Protein AF-0000000071764198 (afdb_homodimer)

Radius of gyration: 27.62 Å; Cα contacts (8 Å, |Δi|>4): 694; chains: 2; bounding box: 71×91×59 Å

Structure (mmCIF, N/CA/C/O backbone):
data_AF-0000000071764198-model_v1
#
loop_
_entity.id
_entity.type
_entity.pdbx_description
1 polymer 'Transmembrane protein 236'
#
loop_
_atom_site.group_PDB
_atom_site.id
_atom_site.type_symbol
_atom_site.label_atom_id
_atom_site.label_alt_id
_atom_site.label_comp_id
_atom_site.label_asym_id
_atom_site.label_entity_id
_atom_site.label_seq_id
_atom_site.pdbx_PDB_ins_code
_atom_site.Cartn_x
_atom_site.Cartn_y
_atom_site.Cartn_z
_atom_site.occupancy
_atom_site.B_iso_or_equiv
_atom_site.auth_seq_id
_atom_site.auth_comp_id
_atom_site.auth_asym_id
_atom_site.auth_atom_id
_atom_site.pdbx_PDB_model_num
ATOM 1 N N . MET A 1 1 ? 24.969 12.508 29.844 1 41.78 1 MET A N 1
ATOM 2 C CA . MET A 1 1 ? 24.031 13.141 28.922 1 41.78 1 MET A CA 1
ATOM 3 C C . MET A 1 1 ? 24.359 12.797 27.484 1 41.78 1 MET A C 1
ATOM 5 O O . MET A 1 1 ? 23.469 12.789 26.625 1 41.78 1 MET A O 1
ATOM 9 N N . GLY A 1 2 ? 25.812 12.648 27.172 1 55.38 2 GLY A N 1
ATOM 10 C CA . GLY A 1 2 ? 26.578 12.508 25.953 1 55.38 2 GLY A CA 1
ATOM 11 C C . GLY A 1 2 ? 26.453 11.133 25.328 1 55.38 2 GLY A C 1
ATOM 12 O O . GLY A 1 2 ? 26.5 11 24.094 1 55.38 2 GLY A O 1
ATOM 13 N N . SER A 1 3 ? 26 10.195 26.219 1 66.19 3 SER A N 1
ATOM 14 C CA . SER A 1 3 ? 26.094 8.805 25.797 1 66.19 3 SER A CA 1
ATOM 15 C C . SER A 1 3 ? 24.891 8.406 24.938 1 66.19 3 SER A C 1
ATOM 17 O O . SER A 1 3 ? 25.047 7.75 23.906 1 66.19 3 SER A O 1
ATOM 19 N N . GLY A 1 4 ? 23.781 8.898 25.25 1 73.25 4 GLY A N 1
ATOM 20 C CA . GLY A 1 4 ? 22.609 8.539 24.469 1 73.25 4 GLY A CA 1
ATOM 21 C C . GLY A 1 4 ? 22.625 9.102 23.062 1 73.25 4 GLY A C 1
ATOM 22 O O . GLY A 1 4 ? 22.25 8.414 22.109 1 73.25 4 GLY A O 1
ATOM 23 N N . ARG A 1 5 ? 23.172 10.258 23.031 1 76.38 5 ARG A N 1
ATOM 24 C CA . ARG A 1 5 ? 23.234 10.883 21.719 1 76.38 5 ARG A CA 1
ATOM 25 C C . ARG A 1 5 ? 24.266 10.18 20.828 1 76.38 5 ARG A C 1
ATOM 27 O O . ARG A 1 5 ? 24.047 10 19.641 1 76.38 5 ARG A O 1
ATOM 34 N N . THR A 1 6 ? 25.312 9.812 21.469 1 81.06 6 THR A N 1
ATOM 35 C CA . THR A 1 6 ? 26.344 9.109 20.719 1 81.06 6 THR A CA 1
ATOM 36 C C . THR A 1 6 ? 25.859 7.727 20.297 1 81.06 6 THR A C 1
ATOM 38 O O . THR A 1 6 ? 26.172 7.262 19.203 1 81.06 6 THR A O 1
ATOM 41 N N . LEU A 1 7 ? 25.172 7.117 21.156 1 80.75 7 LEU A N 1
ATOM 42 C CA . LEU A 1 7 ? 24.641 5.805 20.828 1 80.75 7 LEU A CA 1
ATOM 43 C C . LEU A 1 7 ? 23.609 5.906 19.688 1 80.75 7 LEU A C 1
ATOM 45 O O . LEU A 1 7 ? 23.594 5.062 18.797 1 80.75 7 LEU A O 1
ATOM 49 N N . LYS A 1 8 ? 22.766 6.895 19.844 1 82.69 8 LYS A N 1
ATOM 50 C CA . LYS A 1 8 ? 21.797 7.102 18.781 1 82.69 8 LYS A CA 1
ATOM 51 C C . LYS A 1 8 ? 22.5 7.371 17.453 1 82.69 8 LYS A C 1
ATOM 53 O O . LYS A 1 8 ? 22.094 6.832 16.422 1 82.69 8 LYS A O 1
ATOM 58 N N . PHE A 1 9 ? 23.516 8.141 17.547 1 84.38 9 PHE A N 1
ATOM 59 C CA . PHE A 1 9 ? 24.266 8.453 16.344 1 84.38 9 PHE A CA 1
ATOM 60 C C . PHE A 1 9 ? 24.938 7.203 15.781 1 84.38 9 PHE A C 1
ATOM 62 O O . PHE A 1 9 ? 24.891 6.949 14.578 1 84.38 9 PHE A O 1
ATOM 69 N N . ALA A 1 10 ? 25.5 6.438 16.594 1 87.12 10 ALA A N 1
ATOM 70 C CA . ALA A 1 10 ? 26.172 5.211 16.156 1 87.12 10 ALA A CA 1
ATOM 71 C C . ALA A 1 10 ? 25.172 4.211 15.594 1 87.12 10 ALA A C 1
ATOM 73 O O . ALA A 1 10 ? 25.453 3.555 14.586 1 87.12 10 ALA A O 1
ATOM 74 N N . LEU A 1 11 ? 24.062 4.121 16.172 1 86.38 11 LEU A N 1
ATOM 75 C CA . LEU A 1 11 ? 23.047 3.184 15.695 1 86.38 11 LEU A CA 1
ATOM 76 C C . LEU A 1 11 ? 22.5 3.604 14.336 1 86.38 11 LEU A C 1
ATOM 78 O O . LEU A 1 11 ? 22.297 2.762 13.453 1 86.38 11 LEU A O 1
ATOM 82 N N . CYS A 1 12 ? 22.297 4.801 14.188 1 87.69 12 CYS A N 1
ATOM 83 C CA . CYS A 1 12 ? 21.797 5.297 12.906 1 87.69 12 CYS A CA 1
ATOM 84 C C . CYS A 1 12 ? 22.812 5.082 11.797 1 87.69 12 CYS A C 1
ATOM 86 O O . CYS A 1 12 ? 22.453 4.691 10.688 1 87.69 12 CYS A O 1
ATOM 88 N N . GLU A 1 13 ? 24.109 5.254 12.141 1 89.62 13 GLU A N 1
ATOM 89 C CA . GLU A 1 13 ? 25.156 5.086 11.133 1 89.62 13 GLU A CA 1
ATOM 90 C C . GLU A 1 13 ? 25.344 3.613 10.781 1 89.62 13 GLU A C 1
ATOM 92 O O . GLU A 1 13 ? 25.547 3.271 9.609 1 89.62 13 GLU A O 1
ATOM 97 N N . VAL A 1 14 ? 25.25 2.799 11.711 1 90.5 14 VAL A N 1
ATOM 98 C CA . VAL A 1 14 ? 25.391 1.369 11.461 1 90.5 14 VAL A CA 1
ATOM 99 C C . VAL A 1 14 ? 24.203 0.857 10.648 1 90.5 14 VAL A C 1
ATOM 101 O O . VAL A 1 14 ? 24.375 0.043 9.742 1 90.5 14 VAL A O 1
ATOM 104 N N . LEU A 1 15 ? 23.062 1.315 10.984 1 90.69 15 LEU A N 1
ATOM 105 C CA . LEU A 1 15 ? 21.875 0.885 10.258 1 90.69 15 LEU A CA 1
ATOM 106 C C . LEU A 1 15 ? 21.922 1.362 8.812 1 90.69 15 LEU A C 1
ATOM 108 O O . LEU A 1 15 ? 21.547 0.623 7.898 1 90.69 15 LEU A O 1
ATOM 112 N N . GLN A 1 16 ? 22.375 2.502 8.625 1 91.69 16 GLN A N 1
ATOM 113 C CA . GLN A 1 16 ? 22.469 3.023 7.266 1 91.69 16 GLN A CA 1
ATOM 114 C C . GLN A 1 16 ? 23.516 2.277 6.461 1 91.69 16 GLN A C 1
ATOM 116 O O . GLN A 1 16 ? 23.312 1.974 5.285 1 91.69 16 GLN A O 1
ATOM 121 N N . PHE A 1 17 ? 24.578 1.991 7.09 1 92.44 17 PHE A N 1
ATOM 122 C CA . PHE A 1 17 ? 25.625 1.258 6.395 1 92.44 17 PHE A CA 1
ATOM 123 C C . PHE A 1 17 ? 25.203 -0.177 6.117 1 92.44 17 PHE A C 1
ATOM 125 O O . PHE A 1 17 ? 25.5 -0.726 5.055 1 92.44 17 PHE A O 1
ATOM 132 N N . ALA A 1 18 ? 24.562 -0.749 7.051 1 93 18 ALA A N 1
ATOM 133 C CA . ALA A 1 18 ? 24.031 -2.088 6.84 1 93 18 ALA A CA 1
ATOM 134 C C . ALA A 1 18 ? 23 -2.094 5.711 1 93 18 ALA A C 1
ATOM 136 O O . ALA A 1 18 ? 22.953 -3.033 4.914 1 93 18 ALA A O 1
ATOM 137 N N . GLY A 1 19 ? 22.203 -1.102 5.668 1 92.31 19 GLY A N 1
ATOM 138 C CA . GLY A 1 19 ? 21.219 -0.994 4.598 1 92.31 19 GLY A CA 1
ATOM 139 C C . GLY A 1 19 ? 21.859 -0.833 3.227 1 92.31 19 GLY A C 1
ATOM 140 O O . GLY A 1 19 ? 21.281 -1.247 2.219 1 92.31 19 GLY A O 1
ATOM 141 N N . LEU A 1 20 ? 23 -0.307 3.197 1 92.06 20 LEU A N 1
ATOM 142 C CA . LEU A 1 20 ? 23.703 -0.105 1.94 1 92.06 20 LEU A CA 1
ATOM 143 C C . LEU A 1 20 ? 24.359 -1.399 1.474 1 92.06 20 LEU A C 1
ATOM 145 O O . LEU A 1 20 ? 24.344 -1.718 0.283 1 92.06 20 LEU A O 1
ATOM 149 N N . CYS A 1 21 ? 24.797 -2.256 2.363 1 93.25 21 CYS A N 1
ATOM 150 C CA . CYS A 1 21 ? 25.656 -3.373 1.995 1 93.25 21 CYS A CA 1
ATOM 151 C C . CYS A 1 21 ? 24.859 -4.676 1.941 1 93.25 21 CYS A C 1
ATOM 153 O O . CYS A 1 21 ? 25.062 -5.484 1.031 1 93.25 21 CYS A O 1
ATOM 155 N N . VAL A 1 22 ? 23.984 -4.852 2.807 1 93.25 22 VAL A N 1
ATOM 156 C CA . VAL A 1 22 ? 23.359 -6.156 3.008 1 93.25 22 VAL A CA 1
ATOM 157 C C . VAL A 1 22 ? 22.547 -6.531 1.774 1 93.25 22 VAL A C 1
ATOM 159 O O . VAL A 1 22 ? 22.703 -7.625 1.228 1 93.25 22 VAL A O 1
ATOM 162 N N . PRO A 1 23 ? 21.688 -5.688 1.27 1 93.88 23 PRO A N 1
ATOM 163 C CA . PRO A 1 23 ? 20.922 -6.09 0.089 1 93.88 23 PRO A CA 1
ATOM 164 C C . PRO A 1 23 ? 21.797 -6.363 -1.125 1 93.88 23 PRO A C 1
ATOM 166 O O . PRO A 1 23 ? 21.516 -7.266 -1.916 1 93.88 23 PRO A O 1
ATOM 169 N N . LEU A 1 24 ? 22.859 -5.668 -1.248 1 94.81 24 LEU A N 1
ATOM 170 C CA . LEU A 1 24 ? 23.766 -5.863 -2.373 1 94.81 24 LEU A CA 1
ATOM 171 C C . LEU A 1 24 ? 24.453 -7.223 -2.287 1 94.81 24 LEU A C 1
ATOM 173 O O . LEU A 1 24 ? 24.547 -7.934 -3.291 1 94.81 24 LEU A O 1
ATOM 177 N N . PHE A 1 25 ? 24.859 -7.562 -1.139 1 95.06 25 PHE A N 1
ATOM 178 C CA . PHE A 1 25 ? 25.531 -8.844 -0.954 1 95.06 25 PHE A CA 1
ATOM 179 C C . PHE A 1 25 ? 24.578 -10 -1.229 1 95.06 25 PHE A C 1
ATOM 181 O O . PHE A 1 25 ? 24.953 -10.984 -1.873 1 95.06 25 PHE A O 1
ATOM 188 N N . ILE A 1 26 ? 23.391 -9.828 -0.803 1 93.38 26 ILE A N 1
ATOM 189 C CA . ILE A 1 26 ? 22.438 -10.914 -0.954 1 93.38 26 ILE A CA 1
ATOM 190 C C . ILE A 1 26 ? 22.047 -11.047 -2.422 1 93.38 26 ILE A C 1
ATOM 192 O O . ILE A 1 26 ? 22 -12.156 -2.961 1 93.38 26 ILE A O 1
ATOM 196 N N . VAL A 1 27 ? 21.781 -9.969 -3.092 1 93.12 27 VAL A N 1
ATOM 197 C CA . VAL A 1 27 ? 21.359 -10.008 -4.488 1 93.12 27 VAL A CA 1
ATOM 198 C C . VAL A 1 27 ? 22.516 -10.523 -5.355 1 93.12 27 VAL A C 1
ATOM 200 O O . VAL A 1 27 ? 22.297 -11.352 -6.246 1 93.12 27 VAL A O 1
ATOM 203 N N . MET A 1 28 ? 23.703 -10.117 -5.098 1 93.81 28 MET A N 1
ATOM 204 C CA . MET A 1 28 ? 24.859 -10.547 -5.895 1 93.81 28 MET A CA 1
ATOM 205 C C . MET A 1 28 ? 25.188 -12.016 -5.629 1 93.81 28 MET A C 1
ATOM 207 O O . MET A 1 28 ? 25.609 -12.734 -6.531 1 93.81 28 MET A O 1
ATOM 211 N N . GLN A 1 29 ? 25 -12.391 -4.387 1 92.88 29 GLN A N 1
ATOM 212 C CA . GLN A 1 29 ? 25.234 -13.797 -4.074 1 92.88 29 GLN A CA 1
ATOM 213 C C . GLN A 1 29 ? 24.234 -14.688 -4.809 1 92.88 29 GLN A C 1
ATOM 215 O O . GLN A 1 29 ? 24.609 -15.742 -5.328 1 92.88 29 GLN A O 1
ATOM 220 N N . ARG A 1 30 ? 23.031 -14.32 -4.855 1 92.06 30 ARG A N 1
ATOM 221 C CA . ARG A 1 30 ? 22.031 -15.109 -5.555 1 92.06 30 ARG A CA 1
ATOM 222 C C . ARG A 1 30 ? 22.281 -15.109 -7.062 1 92.06 30 ARG A C 1
ATOM 224 O O . ARG A 1 30 ? 22.062 -16.125 -7.734 1 92.06 30 ARG A O 1
ATOM 231 N N . PHE A 1 31 ? 22.656 -14.031 -7.547 1 92.69 31 PHE A N 1
ATOM 232 C CA . PHE A 1 31 ? 23.031 -13.953 -8.953 1 92.69 31 PHE A CA 1
ATOM 233 C C . PHE A 1 31 ? 24.203 -14.883 -9.258 1 92.69 31 PHE A C 1
ATOM 235 O O . PHE A 1 31 ? 24.219 -15.555 -10.289 1 92.69 31 PHE A O 1
ATOM 242 N N . ALA A 1 32 ? 25.125 -14.891 -8.344 1 94.19 32 ALA A N 1
ATOM 243 C CA . ALA A 1 32 ? 26.281 -15.758 -8.516 1 94.19 32 ALA A CA 1
ATOM 244 C C . ALA A 1 32 ? 25.875 -17.219 -8.555 1 94.19 32 ALA A C 1
ATOM 246 O O . ALA A 1 32 ? 26.422 -18.016 -9.328 1 94.19 32 ALA A O 1
ATOM 247 N N . VAL A 1 33 ? 24.953 -17.578 -7.746 1 91.94 33 VAL A N 1
ATOM 248 C CA . VAL A 1 33 ? 24.469 -18.969 -7.715 1 91.94 33 VAL A CA 1
ATOM 249 C C . VAL A 1 33 ? 23.812 -19.312 -9.047 1 91.94 33 VAL A C 1
ATOM 251 O O . VAL A 1 33 ? 24.016 -20.406 -9.578 1 91.94 33 VAL A O 1
ATOM 254 N N . ILE A 1 34 ? 23.078 -18.422 -9.625 1 91.19 34 ILE A N 1
ATOM 255 C CA . ILE A 1 34 ? 22.391 -18.656 -10.898 1 91.19 34 ILE A CA 1
ATOM 256 C C . ILE A 1 34 ? 23.422 -18.812 -12.016 1 91.19 34 ILE A C 1
ATOM 258 O O . ILE A 1 34 ? 23.328 -19.703 -12.844 1 91.19 34 ILE A O 1
ATOM 262 N N . VAL A 1 35 ? 24.422 -17.938 -12.016 1 91.38 35 VAL A N 1
ATOM 263 C CA . VAL A 1 35 ? 25.453 -18 -13.047 1 91.38 35 VAL A CA 1
ATOM 264 C C . VAL A 1 35 ? 26.25 -19.297 -12.922 1 91.38 35 VAL A C 1
ATOM 266 O O . VAL A 1 35 ? 26.609 -19.906 -13.922 1 91.38 35 VAL A O 1
ATOM 269 N N . ALA A 1 36 ? 26.484 -19.656 -11.727 1 92.56 36 ALA A N 1
ATOM 270 C CA . ALA A 1 36 ? 27.203 -20.906 -11.508 1 92.56 36 ALA A CA 1
ATOM 271 C C . ALA A 1 36 ? 26.406 -22.094 -12.047 1 92.56 36 ALA A C 1
ATOM 273 O O . ALA A 1 36 ? 26.969 -23.016 -12.656 1 92.56 36 ALA A O 1
ATOM 274 N N . LYS A 1 37 ? 25.156 -22.109 -11.812 1 91.12 37 LYS A N 1
ATOM 275 C CA . LYS A 1 37 ? 24.297 -23.188 -12.289 1 91.12 37 LYS A CA 1
ATOM 276 C C . LYS A 1 37 ? 24.234 -23.203 -13.82 1 91.12 37 LYS A C 1
ATOM 278 O O . LYS A 1 37 ? 24.219 -24.281 -14.43 1 91.12 37 LYS A O 1
ATOM 283 N N . VAL A 1 38 ? 24.156 -22.062 -14.406 1 90.12 38 VAL A N 1
ATOM 284 C CA . VAL A 1 38 ? 24.109 -21.953 -15.859 1 90.12 38 VAL A CA 1
ATOM 285 C C . VAL A 1 38 ? 25.406 -22.484 -16.469 1 90.12 38 VAL A C 1
ATOM 287 O O . VAL A 1 38 ? 25.391 -23.203 -17.469 1 90.12 38 VAL A O 1
ATOM 290 N N . LYS A 1 39 ? 26.453 -22.172 -15.875 1 90.38 39 LYS A N 1
ATOM 291 C CA . LYS A 1 39 ? 27.75 -22.594 -16.391 1 90.38 39 LYS A CA 1
ATOM 292 C C . LYS A 1 39 ? 27.938 -24.109 -16.203 1 90.38 39 LYS A C 1
ATOM 294 O O . LYS A 1 39 ? 28.531 -24.766 -17.062 1 90.38 39 LYS A O 1
ATOM 299 N N . THR A 1 40 ? 27.422 -24.578 -15.109 1 89.38 40 THR A N 1
ATOM 300 C CA . THR A 1 40 ? 27.547 -26.016 -14.859 1 89.38 40 THR A CA 1
ATOM 301 C C . THR A 1 40 ? 26.641 -26.812 -15.797 1 89.38 40 THR A C 1
ATOM 303 O O . THR A 1 40 ? 26.969 -27.938 -16.172 1 89.38 40 THR A O 1
ATOM 306 N N . SER A 1 41 ? 25.547 -26.234 -16.156 1 84.62 41 SER A N 1
ATOM 307 C CA . SER A 1 41 ? 24.609 -26.922 -17.016 1 84.62 41 SER A CA 1
ATOM 308 C C . SER A 1 41 ? 24.938 -26.688 -18.484 1 84.62 41 SER A C 1
ATOM 310 O O . SER A 1 41 ? 24.344 -27.328 -19.375 1 84.62 41 SER A O 1
ATOM 312 N N . ALA A 1 42 ? 25.859 -25.812 -18.75 1 81.06 42 ALA A N 1
ATOM 313 C CA . ALA A 1 42 ? 26.234 -25.531 -20.125 1 81.06 42 ALA A CA 1
ATOM 314 C C . ALA A 1 42 ? 27 -26.688 -20.734 1 81.06 42 ALA A C 1
ATOM 316 O O . ALA A 1 42 ? 27.562 -27.516 -20.016 1 81.06 42 ALA A O 1
ATOM 317 N N . GLN A 1 43 ? 26.672 -27.016 -22.031 1 74.94 43 GLN A N 1
ATOM 318 C CA . GLN A 1 43 ? 27.391 -28.031 -22.781 1 74.94 43 GLN A CA 1
ATOM 319 C C . GLN A 1 43 ? 28.562 -27.406 -23.547 1 74.94 43 GLN A C 1
ATOM 321 O O . GLN A 1 43 ? 28.375 -26.734 -24.562 1 74.94 43 GLN A O 1
ATOM 326 N N . PRO A 1 44 ? 29.844 -27.828 -23 1 77.69 44 PRO A N 1
ATOM 327 C CA . PRO A 1 44 ? 30.625 -28.516 -21.969 1 77.69 44 PRO A CA 1
ATOM 328 C C . PRO A 1 44 ? 30.516 -27.844 -20.594 1 77.69 44 PRO A C 1
ATOM 330 O O . PRO A 1 44 ? 30.297 -26.625 -20.516 1 77.69 44 PRO A O 1
ATOM 333 N N . PRO A 1 45 ? 30.5 -28.641 -19.562 1 78.69 45 PRO A N 1
ATOM 334 C CA . PRO A 1 45 ? 30.328 -28.078 -18.219 1 78.69 45 PRO A CA 1
ATOM 335 C C . PRO A 1 45 ? 31.453 -27.109 -17.844 1 78.69 45 PRO A C 1
ATOM 337 O O . PRO A 1 45 ? 32.625 -27.391 -18.078 1 78.69 45 PRO A O 1
ATOM 340 N N . GLY A 1 46 ? 31.172 -25.797 -17.812 1 78.38 46 GLY A N 1
ATOM 341 C CA . GLY A 1 46 ? 32.125 -24.797 -17.375 1 78.38 46 GLY A CA 1
ATOM 342 C C . GLY A 1 46 ? 32.375 -24.812 -15.875 1 78.38 46 GLY A C 1
ATOM 343 O O . GLY A 1 46 ? 31.734 -25.578 -15.148 1 78.38 46 GLY A O 1
ATOM 344 N N . ASP A 1 47 ? 33.406 -24.125 -15.5 1 88 47 ASP A N 1
ATOM 345 C CA . ASP A 1 47 ? 33.75 -24.016 -14.086 1 88 47 ASP A CA 1
ATOM 346 C C . ASP A 1 47 ? 32.781 -23.094 -13.344 1 88 47 ASP A C 1
ATOM 348 O O . ASP A 1 47 ? 33 -21.875 -13.289 1 88 47 ASP A O 1
ATOM 352 N N . GLY A 1 48 ? 31.734 -23.641 -12.852 1 89.06 48 GLY A N 1
ATOM 353 C CA . GLY A 1 48 ? 30.719 -22.906 -12.117 1 89.06 48 GLY A CA 1
ATOM 354 C C . GLY A 1 48 ? 31.234 -22.312 -10.812 1 89.06 48 GLY A C 1
ATOM 355 O O . GLY A 1 48 ? 30.859 -21.203 -10.438 1 89.06 48 GLY A O 1
ATOM 356 N N . SER A 1 49 ? 32.188 -22.938 -10.234 1 91.19 49 SER A N 1
ATOM 357 C CA . SER A 1 49 ? 32.719 -22.5 -8.953 1 91.19 49 SER A CA 1
ATOM 358 C C . SER A 1 49 ? 33.594 -21.234 -9.102 1 91.19 49 SER A C 1
ATOM 360 O O . SER A 1 49 ? 33.5 -20.328 -8.281 1 91.19 49 SER A O 1
ATOM 362 N N . THR A 1 50 ? 34.344 -21.188 -10.141 1 91.38 50 THR A N 1
ATOM 363 C CA . THR A 1 50 ? 35.156 -20.016 -10.383 1 91.38 50 THR A CA 1
ATOM 364 C C . THR A 1 50 ? 34.281 -18.797 -10.703 1 91.38 50 THR A C 1
ATOM 366 O O . THR A 1 50 ? 34.594 -17.688 -10.25 1 91.38 50 THR A O 1
ATOM 369 N N . ALA A 1 51 ? 33.312 -19.062 -11.438 1 91.62 51 ALA A N 1
ATOM 370 C CA . ALA A 1 51 ? 32.406 -17.969 -11.773 1 91.62 51 ALA A CA 1
ATOM 371 C C . ALA A 1 51 ? 31.703 -17.453 -10.531 1 91.62 51 ALA A C 1
ATOM 373 O O . ALA A 1 51 ? 31.547 -16.234 -10.359 1 91.62 51 ALA A O 1
ATOM 374 N N . TYR A 1 52 ? 31.297 -18.344 -9.672 1 93.56 52 TYR A N 1
ATOM 375 C CA . TYR A 1 52 ? 30.656 -17.969 -8.422 1 93.56 52 TYR A CA 1
ATOM 376 C C . TYR A 1 52 ? 31.562 -17.078 -7.578 1 93.56 52 TYR A C 1
ATOM 378 O O . TYR A 1 52 ? 31.172 -15.992 -7.16 1 93.56 52 TYR A O 1
ATOM 386 N N . TRP A 1 53 ? 32.781 -17.469 -7.34 1 94.38 53 TRP A N 1
ATOM 387 C CA . TRP A 1 53 ? 33.688 -16.75 -6.457 1 94.38 53 TRP A CA 1
ATOM 388 C C . TRP A 1 53 ? 34.188 -15.461 -7.105 1 94.38 53 TRP A C 1
ATOM 390 O O . TRP A 1 53 ? 34.469 -14.484 -6.414 1 94.38 53 TRP A O 1
ATOM 400 N N . LEU A 1 54 ? 34.188 -15.398 -8.391 1 93.06 54 LEU A N 1
ATOM 401 C CA . LEU A 1 54 ? 34.562 -14.172 -9.078 1 93.06 54 LEU A CA 1
ATOM 402 C C . LEU A 1 54 ? 33.5 -13.102 -8.883 1 93.06 54 LEU A C 1
ATOM 404 O O . LEU A 1 54 ? 33.812 -11.93 -8.648 1 93.06 54 LEU A O 1
ATOM 408 N N . ILE A 1 55 ? 32.281 -13.516 -8.93 1 94.25 55 ILE A N 1
ATOM 409 C CA . ILE A 1 55 ? 31.172 -12.578 -8.75 1 94.25 55 ILE A CA 1
ATOM 410 C C . ILE A 1 55 ? 31.125 -12.102 -7.301 1 94.25 55 ILE A C 1
ATOM 412 O O . ILE A 1 55 ? 30.953 -10.906 -7.039 1 94.25 55 ILE A O 1
ATOM 416 N N . VAL A 1 56 ? 31.328 -13.039 -6.395 1 94.31 56 VAL A N 1
ATOM 417 C CA . VAL A 1 56 ? 31.312 -12.695 -4.977 1 94.31 56 VAL A CA 1
ATOM 418 C C . VAL A 1 56 ? 32.469 -11.758 -4.664 1 94.31 56 VAL A C 1
ATOM 420 O O . VAL A 1 56 ? 32.312 -10.766 -3.949 1 94.31 56 VAL A O 1
ATOM 423 N N . ALA A 1 57 ? 33.562 -12.023 -5.199 1 95.44 57 ALA A N 1
ATOM 424 C CA . ALA A 1 57 ? 34.75 -11.18 -4.988 1 95.44 57 ALA A CA 1
ATOM 425 C C . ALA A 1 57 ? 34.531 -9.789 -5.598 1 95.44 57 ALA A C 1
ATOM 427 O O . ALA A 1 57 ? 34.938 -8.781 -5.008 1 95.44 57 ALA A O 1
ATOM 428 N N . SER A 1 58 ? 33.969 -9.773 -6.684 1 94.12 58 SER A N 1
ATOM 429 C CA . SER A 1 58 ? 33.688 -8.5 -7.324 1 94.12 58 SER A CA 1
ATOM 430 C C . SER A 1 58 ? 32.688 -7.684 -6.508 1 94.12 58 SER A C 1
ATOM 432 O O . SER A 1 58 ? 32.75 -6.453 -6.465 1 94.12 58 SER A O 1
ATOM 434 N N . SER A 1 59 ? 31.734 -8.375 -5.91 1 94 59 SER A N 1
ATOM 435 C CA . SER A 1 59 ? 30.766 -7.688 -5.066 1 94 59 SER A CA 1
ATOM 436 C C . SER A 1 59 ? 31.438 -7.066 -3.846 1 94 59 SER A C 1
ATOM 438 O O . SER A 1 59 ? 31.156 -5.922 -3.484 1 94 59 SER A O 1
ATOM 440 N N . ILE A 1 60 ? 32.312 -7.762 -3.242 1 94.62 60 ILE A N 1
ATOM 441 C CA . ILE A 1 60 ? 33.031 -7.25 -2.084 1 94.62 60 ILE A CA 1
ATOM 442 C C . ILE A 1 60 ? 33.875 -6.062 -2.498 1 94.62 60 ILE A C 1
ATOM 444 O O . ILE A 1 60 ? 33.969 -5.059 -1.786 1 94.62 60 ILE A O 1
ATOM 448 N N . ALA A 1 61 ? 34.5 -6.184 -3.623 1 95.69 61 ALA A N 1
ATOM 449 C CA . ALA A 1 61 ? 35.344 -5.09 -4.133 1 95.69 61 ALA A CA 1
ATOM 450 C C . ALA A 1 61 ? 34.469 -3.857 -4.434 1 95.69 61 ALA A C 1
ATOM 452 O O . ALA A 1 61 ? 34.875 -2.73 -4.145 1 95.69 61 ALA A O 1
ATOM 453 N N . TYR A 1 62 ? 33.375 -4.062 -4.973 1 95.44 62 TYR A N 1
ATOM 454 C CA . TYR A 1 62 ? 32.469 -2.957 -5.297 1 95.44 62 TYR A CA 1
ATOM 455 C C . TYR A 1 62 ? 32 -2.254 -4.031 1 95.44 62 TYR A C 1
ATOM 457 O O . TYR A 1 62 ? 32.062 -1.026 -3.932 1 95.44 62 TYR A O 1
ATOM 465 N N . VAL A 1 63 ? 31.516 -3.004 -3.064 1 94.25 63 VAL A N 1
ATOM 466 C CA . VAL A 1 63 ? 30.984 -2.428 -1.836 1 94.25 63 VAL A CA 1
ATOM 467 C C . VAL A 1 63 ? 32.094 -1.682 -1.091 1 94.25 63 VAL A C 1
ATOM 469 O O . VAL A 1 63 ? 31.859 -0.593 -0.559 1 94.25 63 VAL A O 1
ATOM 472 N N . THR A 1 64 ? 33.25 -2.232 -1.042 1 94.19 64 THR A N 1
ATOM 473 C CA . THR A 1 64 ? 34.375 -1.598 -0.351 1 94.19 64 THR A CA 1
ATOM 474 C C . THR A 1 64 ? 34.781 -0.307 -1.057 1 94.19 64 THR A C 1
ATOM 476 O O . THR A 1 64 ? 35 0.717 -0.408 1 94.19 64 THR A O 1
ATOM 479 N N . SER A 1 65 ? 34.844 -0.356 -2.322 1 94.25 65 SER A N 1
ATOM 480 C CA . SER A 1 65 ? 35.219 0.835 -3.082 1 94.25 65 SER A CA 1
ATOM 481 C C . SER A 1 65 ? 34.125 1.915 -2.967 1 94.25 65 SER A C 1
ATOM 483 O O . SER A 1 65 ? 34.438 3.09 -2.762 1 94.25 65 SER A O 1
ATOM 485 N N . ALA A 1 66 ? 32.875 1.523 -3.072 1 93.62 66 ALA A N 1
ATOM 486 C CA . ALA A 1 66 ? 31.766 2.465 -2.953 1 93.62 66 ALA A CA 1
ATOM 487 C C . ALA A 1 66 ? 31.703 3.062 -1.55 1 93.62 66 ALA A C 1
ATOM 489 O O . ALA A 1 66 ? 31.406 4.246 -1.386 1 93.62 66 ALA A O 1
ATOM 490 N N . ALA A 1 67 ? 31.953 2.27 -0.564 1 92.56 67 ALA A N 1
ATOM 491 C CA . ALA A 1 67 ? 31.938 2.744 0.817 1 92.56 67 ALA A CA 1
ATOM 492 C C . ALA A 1 67 ? 33.062 3.736 1.068 1 92.56 67 ALA A C 1
ATOM 494 O O . ALA A 1 67 ? 32.875 4.797 1.663 1 92.56 67 ALA A O 1
ATOM 495 N N . LEU A 1 68 ? 34.25 3.492 0.536 1 92.12 68 LEU A N 1
ATOM 496 C CA . LEU A 1 68 ? 35.406 4.312 0.829 1 92.12 68 LEU A CA 1
ATOM 497 C C . LEU A 1 68 ? 35.438 5.562 -0.044 1 92.12 68 LEU A C 1
ATOM 499 O O . LEU A 1 68 ? 35.844 6.633 0.406 1 92.12 68 LEU A O 1
ATOM 503 N N . LEU A 1 69 ? 34.969 5.477 -1.232 1 92.62 69 LEU A N 1
ATOM 504 C CA . LEU A 1 69 ? 35.094 6.578 -2.18 1 92.62 69 LEU A CA 1
ATOM 505 C C . LEU A 1 69 ? 33.875 7.484 -2.145 1 92.62 69 LEU A C 1
ATOM 507 O O . LEU A 1 69 ? 33.969 8.672 -2.465 1 92.62 69 LEU A O 1
ATOM 511 N N . ALA A 1 70 ? 32.781 6.965 -1.829 1 90.88 70 ALA A N 1
ATOM 512 C CA . ALA A 1 70 ? 31.547 7.766 -1.942 1 90.88 70 ALA A CA 1
ATOM 513 C C . ALA A 1 70 ? 30.859 7.902 -0.59 1 90.88 70 ALA A C 1
ATOM 515 O O . ALA A 1 70 ? 30.672 9.016 -0.094 1 90.88 70 ALA A O 1
ATOM 516 N N . TRP A 1 71 ? 30.594 6.777 0.106 1 90.56 71 TRP A N 1
ATOM 517 C CA . TRP A 1 71 ? 29.781 6.789 1.313 1 90.56 71 TRP A CA 1
ATOM 518 C C . TRP A 1 71 ? 30.484 7.535 2.441 1 90.56 71 TRP A C 1
ATOM 520 O O . TRP A 1 71 ? 29.906 8.453 3.037 1 90.56 71 TRP A O 1
ATOM 530 N N . VAL A 1 72 ? 31.719 7.289 2.74 1 89 72 VAL A N 1
ATOM 531 C CA . VAL A 1 72 ? 32.438 7.855 3.877 1 89 72 VAL A CA 1
ATOM 532 C C . VAL A 1 72 ? 32.688 9.336 3.631 1 89 72 VAL A C 1
ATOM 534 O O . VAL A 1 72 ? 32.438 10.172 4.496 1 89 72 VAL A O 1
ATOM 537 N N . PRO A 1 73 ? 33.219 9.727 2.506 1 89.06 73 PRO A N 1
ATOM 538 C CA . PRO A 1 73 ? 33.406 11.156 2.277 1 89.06 73 PRO A CA 1
ATOM 539 C C . PRO A 1 73 ? 32.094 11.953 2.326 1 89.06 73 PRO A C 1
ATOM 541 O O . PRO A 1 73 ? 32.094 13.094 2.803 1 89.06 73 PRO A O 1
ATOM 544 N N . LEU A 1 74 ? 31.125 11.398 1.824 1 86.81 74 LEU A N 1
ATOM 545 C CA . LEU A 1 74 ? 29.844 12.094 1.85 1 86.81 74 LEU A CA 1
ATOM 546 C C . LEU A 1 74 ? 29.375 12.297 3.283 1 86.81 74 LEU A C 1
ATOM 548 O O . LEU A 1 74 ? 28.906 13.383 3.637 1 86.81 74 LEU A O 1
ATOM 552 N N . LYS A 1 75 ? 29.453 11.273 4.051 1 84.31 75 LYS A N 1
ATOM 553 C CA . LYS A 1 75 ? 29.031 11.391 5.441 1 84.31 75 LYS A CA 1
ATOM 554 C C . LYS A 1 75 ? 29.891 12.398 6.199 1 84.31 75 LYS A C 1
ATOM 556 O O . LYS A 1 75 ? 29.406 13.125 7.059 1 84.31 75 LYS A O 1
ATOM 561 N N . TYR A 1 76 ? 31.078 12.445 5.824 1 82.75 76 TYR A N 1
ATOM 562 C CA . TYR A 1 76 ? 31.984 13.422 6.43 1 82.75 76 TYR A CA 1
ATOM 563 C C . TYR A 1 76 ? 31.578 14.844 6.047 1 82.75 76 TYR A C 1
ATOM 565 O O . TYR A 1 76 ? 31.578 15.742 6.891 1 82.75 76 TYR A O 1
ATOM 573 N N . MET A 1 77 ? 31.25 14.977 4.871 1 81.31 77 MET A N 1
ATOM 574 C CA . MET A 1 77 ? 30.828 16.297 4.398 1 81.31 77 MET A CA 1
ATOM 575 C C . MET A 1 77 ? 29.516 16.719 5.043 1 81.31 77 MET A C 1
ATOM 577 O O . MET A 1 77 ? 29.312 17.891 5.34 1 81.31 77 MET A O 1
ATOM 581 N N . VAL A 1 78 ? 28.609 15.789 5.238 1 76.88 78 VAL A N 1
ATOM 582 C CA . VAL A 1 78 ? 27.312 16.078 5.867 1 76.88 78 VAL A CA 1
ATOM 583 C C . VAL A 1 78 ? 27.531 16.438 7.336 1 76.88 78 VAL A C 1
ATOM 585 O O . VAL A 1 78 ? 26.875 17.344 7.859 1 76.88 78 VAL A O 1
ATOM 588 N N . PHE A 1 79 ? 28.375 15.773 8.023 1 75.56 79 PHE A N 1
ATOM 589 C CA . PHE A 1 79 ? 28.641 16.031 9.438 1 75.56 79 PHE A CA 1
ATOM 590 C C . PHE A 1 79 ? 29.344 17.375 9.625 1 75.56 79 PHE A C 1
ATOM 592 O O . PHE A 1 79 ? 29.109 18.062 10.625 1 75.56 79 PHE A O 1
ATOM 599 N N . MET A 1 80 ? 30.109 17.688 8.773 1 68.44 80 MET A N 1
ATOM 600 C CA . MET A 1 80 ? 30.844 18.938 8.898 1 68.44 80 MET A CA 1
ATOM 601 C C . MET A 1 80 ? 29.984 20.125 8.445 1 68.44 80 MET A C 1
ATOM 603 O O . MET A 1 80 ? 30.422 21.266 8.484 1 68.44 80 MET A O 1
ATOM 607 N N . LYS A 1 81 ? 28.562 19.906 8.477 1 63.62 81 LYS A N 1
ATOM 608 C CA . LYS A 1 81 ? 27.547 20.906 8.148 1 63.62 81 LYS A CA 1
ATOM 609 C C . LYS A 1 81 ? 27.984 21.766 6.965 1 63.62 81 LYS A C 1
ATOM 611 O O . LYS A 1 81 ? 27.906 22.984 7.016 1 63.62 81 LYS A O 1
ATOM 616 N N . LYS A 1 82 ? 28.766 21.297 6.25 1 53.53 82 LYS A N 1
ATOM 617 C CA . LYS A 1 82 ? 29.141 22.172 5.141 1 53.53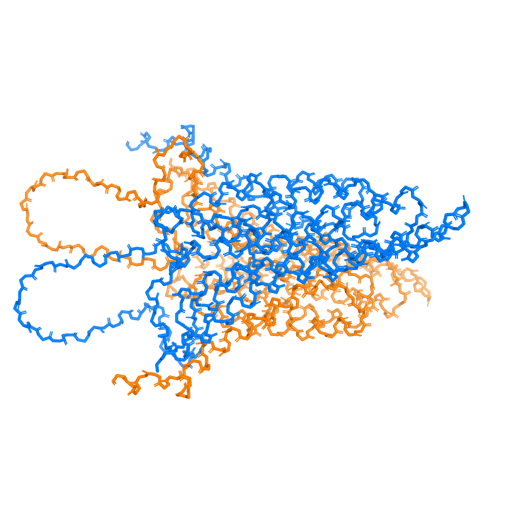 82 LYS A CA 1
ATOM 618 C C . LYS A 1 82 ? 27.922 22.672 4.387 1 53.53 82 LYS A C 1
ATOM 620 O O . LYS A 1 82 ? 27 21.891 4.105 1 53.53 82 LYS A O 1
ATOM 625 N N . LYS A 1 83 ? 27.672 23.922 4.477 1 49.66 83 LYS A N 1
ATOM 626 C CA . LYS A 1 83 ? 26.594 24.781 3.979 1 49.66 83 LYS A CA 1
ATOM 627 C C . LYS A 1 83 ? 25.969 24.188 2.721 1 49.66 83 LYS A C 1
ATOM 629 O O . LYS A 1 83 ? 24.75 24.312 2.518 1 49.66 83 LYS A O 1
ATOM 634 N N . PHE A 1 84 ? 26.828 23.891 1.883 1 46.38 84 PHE A N 1
ATOM 635 C CA . PHE A 1 84 ? 26.375 23.547 0.539 1 46.38 84 PHE A CA 1
ATOM 636 C C . PHE A 1 84 ? 25.406 22.375 0.574 1 46.38 84 PHE A C 1
ATOM 638 O O . PHE A 1 84 ? 24.5 22.281 -0.262 1 46.38 84 PHE A O 1
ATOM 645 N N . LEU A 1 85 ? 25.625 21.406 1.406 1 47.84 85 LEU A N 1
ATOM 646 C CA . LEU A 1 85 ? 24.812 20.188 1.425 1 47.84 85 LEU A CA 1
ATOM 647 C C . LEU A 1 85 ? 23.594 20.359 2.326 1 47.84 85 LEU A C 1
ATOM 649 O O . LEU A 1 85 ? 22.547 19.766 2.066 1 47.84 85 LEU A O 1
ATOM 653 N N . ILE A 1 86 ? 23.75 20.922 3.633 1 50.88 86 ILE A N 1
ATOM 654 C CA . ILE A 1 86 ? 22.672 20.938 4.617 1 50.88 86 ILE A CA 1
ATOM 655 C C . ILE A 1 86 ? 21.859 22.219 4.469 1 50.88 86 ILE A C 1
ATOM 657 O O . ILE A 1 86 ? 20.75 22.312 4.98 1 50.88 86 ILE A O 1
ATOM 661 N N . GLY A 1 87 ? 22.641 23.328 4.148 1 47.22 87 GLY A N 1
ATOM 662 C CA . GLY A 1 87 ? 21.906 24.562 4.352 1 47.22 87 GLY A CA 1
ATOM 663 C C . GLY A 1 87 ? 20.469 24.484 3.9 1 47.22 87 GLY A C 1
ATOM 664 O O . GLY A 1 87 ? 19.547 24.469 4.727 1 47.22 87 GLY A O 1
ATOM 665 N N . ARG A 1 88 ? 20.234 25.266 2.785 1 47.09 88 ARG A N 1
ATOM 666 C CA . ARG A 1 88 ? 18.984 25.719 2.209 1 47.09 88 ARG A CA 1
ATOM 667 C C . ARG A 1 88 ? 18.234 24.578 1.544 1 47.09 88 ARG A C 1
ATOM 669 O O . ARG A 1 88 ? 17.172 24.781 0.941 1 47.09 88 ARG A O 1
ATOM 676 N N . LYS A 1 89 ? 18.797 23.266 1.347 1 53.66 89 LYS A N 1
ATOM 677 C CA . LYS A 1 89 ? 18.422 22.5 0.153 1 53.66 89 LYS A CA 1
ATOM 678 C C . LYS A 1 89 ? 17.344 21.469 0.474 1 53.66 89 LYS A C 1
ATOM 680 O O . LYS A 1 89 ? 17.359 20.875 1.556 1 53.66 89 LYS A O 1
ATOM 685 N N . LYS A 1 90 ? 16.297 21.469 -0.198 1 64.88 90 LYS A N 1
ATOM 686 C CA . LYS A 1 90 ? 15.016 20.812 -0.437 1 64.88 90 LYS A CA 1
ATOM 687 C C . LYS A 1 90 ? 15.203 19.359 -0.854 1 64.88 90 LYS A C 1
ATOM 689 O O . LYS A 1 90 ? 14.359 18.797 -1.547 1 64.88 90 LYS A O 1
ATOM 694 N N . TRP A 1 91 ? 16.719 18.75 -0.598 1 78.12 91 TRP A N 1
ATOM 695 C CA . TRP A 1 91 ? 16.875 17.344 -1.005 1 78.12 91 TRP A CA 1
ATOM 696 C C . TRP A 1 91 ? 17.734 16.578 -0.005 1 78.12 91 TRP A C 1
ATOM 698 O O . TRP A 1 91 ? 18.391 17.188 0.852 1 78.12 91 TRP A O 1
ATOM 708 N N . ARG A 1 92 ? 17.781 15.344 0.04 1 85.5 92 ARG A N 1
ATOM 709 C CA . ARG A 1 92 ? 18.469 14.43 0.938 1 85.5 92 ARG A CA 1
ATOM 710 C C . ARG A 1 92 ? 19.625 13.727 0.221 1 85.5 92 ARG A C 1
ATOM 712 O O . ARG A 1 92 ? 19.406 12.734 -0.478 1 85.5 92 ARG A O 1
ATOM 719 N N . PRO A 1 93 ? 20.828 14.148 0.44 1 85.94 93 PRO A N 1
ATOM 720 C CA . PRO A 1 93 ? 21.969 13.578 -0.272 1 85.94 93 PRO A CA 1
ATOM 721 C C . PRO A 1 93 ? 22.25 12.125 0.122 1 85.94 93 PRO A C 1
ATOM 723 O O . PRO A 1 93 ? 22.672 11.32 -0.716 1 85.94 93 PRO A O 1
ATOM 726 N N . VAL A 1 94 ? 22.125 11.742 1.361 1 86.69 94 VAL A N 1
ATOM 727 C CA . VAL A 1 94 ? 22.375 10.375 1.813 1 86.69 94 VAL A CA 1
ATOM 728 C C . VAL A 1 94 ? 21.422 9.414 1.098 1 86.69 94 VAL A C 1
ATOM 730 O O . VAL A 1 94 ? 21.844 8.336 0.667 1 86.69 94 VAL A O 1
ATOM 733 N N . ALA A 1 95 ? 20.188 9.797 0.948 1 89.19 95 ALA A N 1
ATOM 734 C CA . ALA A 1 95 ? 19.219 8.961 0.244 1 89.19 95 ALA A CA 1
ATOM 735 C C . ALA A 1 95 ? 19.578 8.836 -1.233 1 89.19 95 ALA A C 1
ATOM 737 O O . ALA A 1 95 ? 19.391 7.77 -1.833 1 89.19 95 ALA A O 1
ATOM 738 N N . LEU A 1 96 ? 20.125 9.875 -1.779 1 90.75 96 LEU A N 1
ATOM 739 C CA . LEU A 1 96 ? 20.516 9.844 -3.184 1 90.75 96 LEU A CA 1
ATOM 740 C C . LEU A 1 96 ? 21.656 8.852 -3.408 1 90.75 96 LEU A C 1
ATOM 742 O O . LEU A 1 96 ? 21.625 8.062 -4.355 1 90.75 96 LEU A O 1
ATOM 746 N N . VAL A 1 97 ? 22.609 8.906 -2.594 1 91.44 97 VAL A N 1
ATOM 747 C CA . VAL A 1 97 ? 23.766 8.016 -2.732 1 91.44 97 VAL A CA 1
ATOM 748 C C . VAL A 1 97 ? 23.312 6.57 -2.535 1 91.44 97 VAL A C 1
ATOM 750 O O . VAL A 1 97 ? 23.797 5.668 -3.227 1 91.44 97 VAL A O 1
ATOM 753 N N . TYR A 1 98 ? 22.422 6.328 -1.631 1 92.25 98 TYR A N 1
ATOM 754 C CA . TYR A 1 98 ? 21.891 4.984 -1.407 1 92.25 98 TYR A CA 1
ATOM 755 C C . TYR A 1 98 ? 21.203 4.449 -2.66 1 92.25 98 TYR A C 1
ATOM 757 O O . TYR A 1 98 ? 21.438 3.307 -3.059 1 92.25 98 TYR A O 1
ATOM 765 N N . VAL A 1 99 ? 20.391 5.27 -3.275 1 93.44 99 VAL A N 1
ATOM 766 C CA . VAL A 1 99 ? 19.641 4.832 -4.445 1 93.44 99 VAL A CA 1
ATOM 767 C C . VAL A 1 99 ? 20.594 4.551 -5.605 1 93.44 99 VAL A C 1
ATOM 769 O O . VAL A 1 99 ? 20.406 3.578 -6.34 1 93.44 99 VAL A O 1
ATOM 772 N N . ILE A 1 100 ? 21.656 5.277 -5.699 1 94.12 100 ILE A N 1
ATOM 773 C CA . ILE A 1 100 ? 22.578 5.137 -6.824 1 94.12 100 ILE A CA 1
ATOM 774 C C . ILE A 1 100 ? 23.531 3.98 -6.566 1 94.12 100 ILE A C 1
ATOM 776 O O . ILE A 1 100 ? 23.797 3.17 -7.461 1 94.12 100 ILE A O 1
ATOM 780 N N . LEU A 1 101 ? 23.938 3.879 -5.363 1 94.31 101 LEU A N 1
ATOM 781 C CA . LEU A 1 101 ? 25.031 2.939 -5.098 1 94.31 101 LEU A CA 1
ATOM 782 C C . LEU A 1 101 ? 24.469 1.574 -4.699 1 94.31 101 LEU A C 1
ATOM 784 O O . LEU A 1 101 ? 25.172 0.562 -4.812 1 94.31 101 LEU A O 1
ATOM 788 N N . SER A 1 102 ? 23.281 1.502 -4.211 1 94.5 102 SER A N 1
ATOM 789 C CA . SER A 1 102 ? 22.781 0.219 -3.734 1 94.5 102 SER A CA 1
ATOM 790 C C . SER A 1 102 ? 21.562 -0.224 -4.535 1 94.5 102 SER A C 1
ATOM 792 O O . SER A 1 102 ? 21.562 -1.292 -5.152 1 94.5 102 SER A O 1
ATOM 794 N N . THR A 1 103 ? 20.578 0.581 -4.676 1 94.19 103 THR A N 1
ATOM 795 C CA . THR A 1 103 ? 19.344 0.173 -5.332 1 94.19 103 THR A CA 1
ATOM 796 C C . THR A 1 103 ? 19.562 -0.063 -6.82 1 94.19 103 THR A C 1
ATOM 798 O O . THR A 1 103 ? 19.078 -1.049 -7.379 1 94.19 103 THR A O 1
ATOM 801 N N . LEU A 1 104 ? 20.328 0.784 -7.453 1 95.38 104 LEU A N 1
ATOM 802 C CA . LEU A 1 104 ? 20.547 0.678 -8.891 1 95.38 104 LEU A CA 1
ATOM 803 C C . LEU A 1 104 ? 21.266 -0.62 -9.234 1 95.38 104 LEU A C 1
ATOM 805 O O . LEU A 1 104 ? 20.797 -1.396 -10.07 1 95.38 104 LEU A O 1
ATOM 809 N N . PRO A 1 105 ? 22.359 -0.875 -8.648 1 95 105 PRO A N 1
ATOM 810 C CA . PRO A 1 105 ? 23 -2.143 -8.984 1 95 105 PRO A CA 1
ATOM 811 C C . PRO A 1 105 ? 22.172 -3.359 -8.609 1 95 105 PRO A C 1
ATOM 813 O O . PRO A 1 105 ? 22.188 -4.375 -9.305 1 95 105 PRO A O 1
ATOM 816 N N . CYS A 1 106 ? 21.453 -3.312 -7.531 1 94.62 106 CYS A N 1
ATOM 817 C CA . CYS A 1 106 ? 20.594 -4.43 -7.148 1 94.62 106 CYS A CA 1
ATOM 818 C C . CYS A 1 106 ? 19.547 -4.707 -8.227 1 94.62 106 CYS A C 1
ATOM 820 O O . CYS A 1 106 ? 19.359 -5.859 -8.625 1 94.62 106 CYS A O 1
ATOM 822 N N . PHE A 1 107 ? 18.938 -3.684 -8.711 1 94.81 107 PHE A N 1
ATOM 823 C CA . PHE A 1 107 ? 17.938 -3.859 -9.75 1 94.81 107 PHE A CA 1
ATOM 824 C C . PHE A 1 107 ? 18.578 -4.316 -11.055 1 94.81 107 PHE A C 1
ATOM 826 O O . PHE A 1 107 ? 18 -5.102 -11.805 1 94.81 107 PHE A O 1
ATOM 833 N N . ALA A 1 108 ? 19.766 -3.83 -11.32 1 94.69 108 ALA A N 1
ATOM 834 C CA . ALA A 1 108 ? 20.484 -4.258 -12.523 1 94.69 108 ALA A CA 1
ATOM 835 C C . ALA A 1 108 ? 20.812 -5.75 -12.469 1 94.69 108 ALA A C 1
ATOM 837 O O . ALA A 1 108 ? 20.641 -6.465 -13.461 1 94.69 108 ALA A O 1
ATOM 838 N N . PHE A 1 109 ? 21.188 -6.199 -11.344 1 93.62 109 PHE A N 1
ATOM 839 C CA . PHE A 1 109 ? 21.516 -7.613 -11.203 1 93.62 109 PHE A CA 1
ATOM 840 C C . PHE A 1 109 ? 20.25 -8.469 -11.242 1 93.62 109 PHE A C 1
ATOM 842 O O . PHE A 1 109 ? 20.281 -9.602 -11.719 1 93.62 109 PHE A O 1
ATOM 849 N N . LEU A 1 110 ? 19.172 -7.918 -10.789 1 92.75 110 LEU A N 1
ATOM 850 C CA . LEU A 1 110 ? 17.922 -8.648 -10.883 1 92.75 110 LEU A CA 1
ATOM 851 C C . LEU A 1 110 ? 17.484 -8.805 -12.336 1 92.75 110 LEU A C 1
ATOM 853 O O . LEU A 1 110 ? 17.031 -9.875 -12.742 1 92.75 110 LEU A O 1
ATOM 857 N N . ILE A 1 111 ? 17.656 -7.711 -13.062 1 93.38 111 ILE A N 1
ATOM 858 C CA . ILE A 1 111 ? 17.344 -7.77 -14.484 1 93.38 111 ILE A CA 1
ATOM 859 C C . ILE A 1 111 ? 18.281 -8.758 -15.18 1 93.38 111 ILE A C 1
ATOM 861 O O . ILE A 1 111 ? 17.844 -9.57 -15.992 1 93.38 111 ILE A O 1
ATOM 865 N N . ALA A 1 112 ? 19.547 -8.727 -14.867 1 93.5 112 ALA A N 1
ATOM 866 C CA . ALA A 1 112 ? 20.547 -9.617 -15.469 1 93.5 112 ALA A CA 1
ATOM 867 C C . ALA A 1 112 ? 20.25 -11.07 -15.133 1 93.5 112 ALA A C 1
ATOM 869 O O . ALA A 1 112 ? 20.438 -11.961 -15.961 1 93.5 112 ALA A O 1
ATOM 870 N N . SER A 1 113 ? 19.812 -11.297 -13.938 1 91.81 113 SER A N 1
ATOM 871 C CA . SER A 1 113 ? 19.484 -12.656 -13.531 1 91.81 113 SER A CA 1
ATOM 872 C C . SER A 1 113 ? 18.328 -13.219 -14.336 1 91.81 113 SER A C 1
ATOM 874 O O . SER A 1 113 ? 18.328 -14.398 -14.695 1 91.81 113 SER A O 1
ATOM 876 N N . SER A 1 114 ? 17.312 -12.414 -14.578 1 91.12 114 SER A N 1
ATOM 877 C CA . SER A 1 114 ? 16.188 -12.852 -15.398 1 91.12 114 SER A CA 1
ATOM 878 C C . SER A 1 114 ? 16.625 -13.117 -16.828 1 91.12 114 SER A C 1
ATOM 880 O O . SER A 1 114 ? 16.219 -14.117 -17.438 1 91.12 114 SER A O 1
ATOM 882 N N . GLU A 1 115 ? 17.5 -12.273 -17.344 1 92.31 115 GLU A N 1
ATOM 883 C CA . GLU A 1 115 ? 17.969 -12.43 -18.719 1 92.31 115 GLU A CA 1
ATOM 884 C C . GLU A 1 115 ? 18.812 -13.688 -18.891 1 92.31 115 GLU A C 1
ATOM 886 O O . GLU A 1 115 ? 18.703 -14.406 -19.875 1 92.31 115 GLU A O 1
ATOM 891 N N . VAL A 1 116 ? 19.625 -13.953 -17.953 1 90.5 116 VAL A N 1
ATOM 892 C CA . VAL A 1 116 ? 20.5 -15.117 -18.016 1 90.5 116 VAL A CA 1
ATOM 893 C C . VAL A 1 116 ? 19.656 -16.391 -17.953 1 90.5 116 VAL A C 1
ATOM 895 O O . VAL A 1 116 ? 19.953 -17.375 -18.641 1 90.5 116 VAL A O 1
ATOM 898 N N . GLN A 1 117 ? 18.641 -16.359 -17.188 1 90.06 117 GLN A N 1
ATOM 899 C CA . GLN A 1 117 ? 17.797 -17.547 -17.062 1 90.06 117 GLN A CA 1
ATOM 900 C C . GLN A 1 117 ? 16.953 -17.75 -18.328 1 90.06 117 GLN A C 1
ATOM 902 O O . GLN A 1 117 ? 16.766 -18.875 -18.781 1 90.06 117 GLN A O 1
ATOM 907 N N . ILE A 1 118 ? 16.453 -16.656 -18.875 1 89.25 118 ILE A N 1
ATOM 908 C CA . ILE A 1 118 ? 15.656 -16.734 -20.094 1 89.25 118 ILE A CA 1
ATOM 909 C C . ILE A 1 118 ? 16.516 -17.234 -21.25 1 89.25 118 ILE A C 1
ATOM 911 O O . ILE A 1 118 ? 16.094 -18.109 -22 1 89.25 118 ILE A O 1
ATOM 915 N N . ASN A 1 119 ? 17.688 -16.734 -21.359 1 90.19 119 ASN A N 1
ATOM 916 C CA . ASN A 1 119 ? 18.578 -17.062 -22.453 1 90.19 119 ASN A CA 1
ATOM 917 C C . ASN A 1 119 ? 19.078 -18.5 -22.375 1 90.19 119 ASN A C 1
ATOM 919 O O . ASN A 1 119 ? 19.375 -19.125 -23.391 1 90.19 119 ASN A O 1
ATOM 923 N N . ASN A 1 120 ? 19.109 -19.047 -21.281 1 89.5 120 ASN A N 1
ATOM 924 C CA . ASN A 1 120 ? 19.625 -20.406 -21.109 1 89.5 120 ASN A CA 1
ATOM 925 C C . ASN A 1 120 ? 18.5 -21.391 -20.781 1 89.5 120 ASN A C 1
ATOM 927 O O . ASN A 1 120 ? 18.766 -22.516 -20.391 1 89.5 120 ASN A O 1
ATOM 931 N N . ASN A 1 121 ? 17.266 -20.938 -20.828 1 85.5 121 ASN A N 1
ATOM 932 C CA . ASN A 1 121 ? 16.078 -21.766 -20.609 1 85.5 121 ASN A CA 1
ATOM 933 C C . ASN A 1 121 ? 16.125 -22.469 -19.25 1 85.5 121 ASN A C 1
ATOM 935 O O . ASN A 1 121 ? 15.867 -23.672 -19.156 1 85.5 121 ASN A O 1
ATOM 939 N N . LEU A 1 122 ? 16.688 -21.719 -18.328 1 83.94 122 LEU A N 1
ATOM 940 C CA . LEU A 1 122 ? 16.75 -22.219 -16.953 1 83.94 122 LEU A CA 1
ATOM 941 C C . LEU A 1 122 ? 15.688 -21.547 -16.094 1 83.94 122 LEU A C 1
ATOM 943 O O . LEU A 1 122 ? 15.484 -20.328 -16.172 1 83.94 122 LEU A O 1
ATOM 947 N N . LYS A 1 123 ? 14.805 -22.359 -15.5 1 81.75 123 LYS A N 1
ATOM 948 C CA . LYS A 1 123 ? 13.828 -21.859 -14.539 1 81.75 123 LYS A CA 1
ATOM 949 C C . LYS A 1 123 ? 14.18 -22.297 -13.117 1 81.75 123 LYS A C 1
ATOM 951 O O . LYS A 1 123 ? 13.703 -23.344 -12.656 1 81.75 123 LYS A O 1
ATOM 956 N N . HIS A 1 124 ? 15.117 -21.578 -12.578 1 73.81 124 HIS A N 1
ATOM 957 C CA . HIS A 1 124 ? 15.625 -22.016 -11.281 1 73.81 124 HIS A CA 1
ATOM 958 C C . HIS A 1 124 ? 15.062 -21.172 -10.148 1 73.81 124 HIS A C 1
ATOM 960 O O . HIS A 1 124 ? 14.531 -21.703 -9.172 1 73.81 124 HIS A O 1
ATOM 966 N N . ASP A 1 125 ? 15.43 -19.953 -10.25 1 73.69 125 ASP A N 1
ATOM 967 C CA . ASP A 1 125 ? 15.094 -19.094 -9.125 1 73.69 125 ASP A CA 1
ATOM 968 C C . ASP A 1 125 ? 14.469 -17.797 -9.594 1 73.69 125 ASP A C 1
ATOM 970 O O . ASP A 1 125 ? 15.062 -17.078 -10.406 1 73.69 125 ASP A O 1
ATOM 974 N N . THR A 1 126 ? 13.242 -17.562 -9.25 1 68.56 126 THR A N 1
ATOM 975 C CA . THR A 1 126 ? 12.586 -16.297 -9.578 1 68.56 126 THR A CA 1
ATOM 976 C C . THR A 1 126 ? 12.812 -15.266 -8.469 1 68.56 126 THR A C 1
ATOM 978 O O . THR A 1 126 ? 12.062 -14.305 -8.352 1 68.56 126 THR A O 1
ATOM 981 N N . PHE A 1 127 ? 14.109 -15.414 -7.844 1 62.56 127 PHE A N 1
ATOM 982 C CA . PHE A 1 127 ? 14.438 -14.508 -6.75 1 62.56 127 PHE A CA 1
ATOM 983 C C . PHE A 1 127 ? 13.273 -14.398 -5.77 1 62.56 127 PHE A C 1
ATOM 985 O O . PHE A 1 127 ? 12.531 -13.414 -5.781 1 62.56 127 PHE A O 1
ATOM 992 N N . THR A 1 128 ? 13.133 -15.398 -5.109 1 64.81 128 THR A N 1
ATOM 993 C CA . THR A 1 128 ? 12.102 -15.43 -4.078 1 64.81 128 THR A CA 1
ATOM 994 C C . THR A 1 128 ? 11.906 -14.047 -3.473 1 64.81 128 THR A C 1
ATOM 996 O O . THR A 1 128 ? 12.719 -13.148 -3.686 1 64.81 128 THR A O 1
ATOM 999 N N . GLU A 1 129 ? 10.828 -13.664 -2.869 1 75.44 129 GLU A N 1
ATOM 1000 C CA . GLU A 1 129 ? 10.32 -12.438 -2.27 1 75.44 129 GLU A CA 1
ATOM 1001 C C . GLU A 1 129 ? 11.336 -11.836 -1.306 1 75.44 129 GLU A C 1
ATOM 1003 O O . GLU A 1 129 ? 11.398 -10.609 -1.141 1 75.44 129 GLU A O 1
ATOM 1008 N N . LEU A 1 130 ? 12.492 -12.547 -0.962 1 79.62 130 LEU A N 1
ATOM 1009 C CA . LEU A 1 130 ? 13.32 -12.078 0.144 1 79.62 130 LEU A CA 1
ATOM 1010 C C . LEU A 1 130 ? 14.32 -11.031 -0.332 1 79.62 130 LEU A C 1
ATOM 1012 O O . LEU A 1 130 ? 14.406 -9.938 0.239 1 79.62 130 LEU A O 1
ATOM 1016 N N . PRO A 1 131 ? 15.047 -11.297 -1.474 1 83 131 PRO A N 1
ATOM 1017 C CA . PRO A 1 131 ? 16.047 -10.289 -1.858 1 83 131 PRO A CA 1
ATOM 1018 C C . PRO A 1 131 ? 15.414 -8.969 -2.293 1 83 131 PRO A C 1
ATOM 1020 O O . PRO A 1 131 ? 15.914 -7.898 -1.952 1 83 131 PRO A O 1
ATOM 1023 N N . VAL A 1 132 ? 14.383 -9.078 -3.016 1 86.56 132 VAL A N 1
ATOM 1024 C CA . VAL A 1 132 ? 13.727 -7.875 -3.508 1 86.56 132 VAL A CA 1
ATOM 1025 C C . VAL A 1 132 ? 13.102 -7.109 -2.342 1 86.56 132 VAL A C 1
ATOM 1027 O O . VAL A 1 132 ? 13.188 -5.883 -2.279 1 86.56 132 VAL A O 1
ATOM 1030 N N . SER A 1 133 ? 12.547 -7.84 -1.395 1 88.75 133 SER A N 1
ATOM 1031 C CA . SER A 1 133 ? 11.961 -7.211 -0.214 1 88.75 133 SER A CA 1
ATOM 1032 C C . SER A 1 133 ? 13.039 -6.566 0.655 1 88.75 133 SER A C 1
ATOM 1034 O O . SER A 1 133 ? 12.797 -5.527 1.274 1 88.75 133 SER A O 1
ATOM 1036 N N . LEU A 1 134 ? 14.156 -7.133 0.644 1 90.31 134 LEU A N 1
ATOM 1037 C CA . LEU A 1 134 ? 15.242 -6.594 1.451 1 90.31 134 LEU A CA 1
ATOM 1038 C C . LEU A 1 134 ? 15.734 -5.266 0.886 1 90.31 134 LEU A C 1
ATOM 1040 O O . LEU A 1 134 ? 16.062 -4.348 1.642 1 90.31 134 LEU A O 1
ATOM 1044 N N . VAL A 1 135 ? 15.828 -5.18 -0.391 1 92.12 135 VAL A N 1
ATOM 1045 C CA . VAL A 1 135 ? 16.266 -3.947 -1.034 1 92.12 135 VAL A CA 1
ATOM 1046 C C . VAL A 1 135 ? 15.312 -2.811 -0.691 1 92.12 135 VAL A C 1
ATOM 1048 O O . VAL A 1 135 ? 15.742 -1.725 -0.295 1 92.12 135 VAL A O 1
ATOM 1051 N N . LEU A 1 136 ? 14.039 -3.086 -0.792 1 92.5 136 LEU A N 1
ATOM 1052 C CA . LEU A 1 136 ? 13.039 -2.055 -0.521 1 92.5 136 LEU A CA 1
ATOM 1053 C C . LEU A 1 136 ? 12.945 -1.769 0.974 1 92.5 136 LEU A C 1
ATOM 1055 O O . LEU A 1 136 ? 12.734 -0.624 1.378 1 92.5 136 LEU A O 1
ATOM 1059 N N . PHE A 1 137 ? 13.133 -2.775 1.728 1 93.12 137 PHE A N 1
ATOM 1060 C CA . PHE A 1 137 ? 13.125 -2.578 3.172 1 93.12 137 PHE A CA 1
ATOM 1061 C C . PHE A 1 137 ? 14.281 -1.685 3.6 1 93.12 137 PHE A C 1
ATOM 1063 O O . PHE A 1 137 ? 14.133 -0.839 4.484 1 93.12 137 PHE A O 1
ATOM 1070 N N . SER A 1 138 ? 15.344 -1.917 3.047 1 93.69 138 SER A N 1
ATOM 1071 C CA . SER A 1 138 ? 16.5 -1.082 3.363 1 93.69 138 SER A CA 1
ATOM 1072 C C . SER A 1 138 ? 16.25 0.371 2.967 1 93.69 138 SER A C 1
ATOM 1074 O O . SER A 1 138 ? 16.656 1.291 3.68 1 93.69 138 SER A O 1
ATOM 1076 N N . LEU A 1 139 ? 15.664 0.533 1.845 1 92.31 139 LEU A N 1
ATOM 1077 C CA . LEU A 1 139 ? 15.32 1.885 1.416 1 92.31 139 LEU A CA 1
ATOM 1078 C C . LEU A 1 139 ? 14.383 2.553 2.416 1 92.31 139 LEU A C 1
ATOM 1080 O O . LEU A 1 139 ? 14.562 3.723 2.76 1 92.31 139 LEU A O 1
ATOM 1084 N N . ILE A 1 140 ? 13.438 1.863 2.891 1 91.81 140 ILE A N 1
ATOM 1085 C CA . ILE A 1 140 ? 12.477 2.391 3.857 1 91.81 140 ILE A CA 1
ATOM 1086 C C . ILE A 1 140 ? 13.195 2.713 5.168 1 91.81 140 ILE A C 1
ATOM 1088 O O . ILE A 1 140 ? 12.922 3.744 5.789 1 91.81 140 ILE A O 1
ATOM 1092 N N . CYS A 1 141 ? 14.078 1.863 5.477 1 90.81 141 CYS A N 1
ATOM 1093 C CA . CYS A 1 141 ? 14.82 2.078 6.715 1 90.81 141 CYS A CA 1
ATOM 1094 C C . CYS A 1 141 ? 15.656 3.348 6.633 1 90.81 141 CYS A C 1
ATOM 1096 O O . CYS A 1 141 ? 15.742 4.105 7.598 1 90.81 141 CYS A O 1
ATOM 1098 N N . ILE A 1 142 ? 16.281 3.516 5.562 1 90.38 142 ILE A N 1
ATOM 1099 C CA . ILE A 1 142 ? 17.094 4.723 5.383 1 90.38 142 ILE A CA 1
ATOM 1100 C C . ILE A 1 142 ? 16.188 5.953 5.457 1 90.38 142 ILE A C 1
ATOM 1102 O O . ILE A 1 142 ? 16.562 6.965 6.062 1 90.38 142 ILE A O 1
ATOM 1106 N N . ASP A 1 143 ? 15.055 5.859 4.898 1 88.69 143 ASP A N 1
ATOM 1107 C CA . ASP A 1 143 ? 14.102 6.969 4.945 1 88.69 143 ASP A CA 1
ATOM 1108 C C . ASP A 1 143 ? 13.672 7.262 6.379 1 88.69 143 ASP A C 1
ATOM 1110 O O . ASP A 1 143 ? 13.656 8.422 6.801 1 88.69 143 ASP A O 1
ATOM 1114 N N . VAL A 1 144 ? 13.359 6.254 7.074 1 88.69 144 VAL A N 1
ATOM 1115 C CA . VAL A 1 144 ? 12.914 6.406 8.453 1 88.69 144 VAL A CA 1
ATOM 1116 C C . VAL A 1 144 ? 14.039 6.984 9.305 1 88.69 144 VAL A C 1
ATOM 1118 O O . VAL A 1 144 ? 13.82 7.898 10.102 1 88.69 144 VAL A O 1
ATOM 1121 N N . VAL A 1 145 ? 15.227 6.508 9.117 1 87.62 145 VAL A N 1
ATOM 1122 C CA . VAL A 1 145 ? 16.375 6.93 9.922 1 87.62 145 VAL A CA 1
ATOM 1123 C C . VAL A 1 145 ? 16.672 8.398 9.656 1 87.62 145 VAL A C 1
ATOM 1125 O O . VAL A 1 145 ? 16.984 9.148 10.586 1 87.62 145 VAL A O 1
ATOM 1128 N N . GLU A 1 146 ? 16.609 8.797 8.477 1 84.06 146 GLU A N 1
ATOM 1129 C CA . GLU A 1 146 ? 16.891 10.188 8.133 1 84.06 146 GLU A CA 1
ATOM 1130 C C . GLU A 1 146 ? 15.844 11.125 8.734 1 84.06 146 GLU A C 1
ATOM 1132 O O . GLU A 1 146 ? 16.156 12.266 9.078 1 84.06 146 GLU A O 1
ATOM 1137 N N . ARG A 1 147 ? 14.672 10.633 8.922 1 81.94 147 ARG A N 1
ATOM 1138 C CA . ARG A 1 147 ? 13.602 11.461 9.469 1 81.94 147 ARG A CA 1
ATOM 1139 C C . ARG A 1 147 ? 13.641 11.469 10.992 1 81.94 147 ARG A C 1
ATOM 1141 O O . ARG A 1 147 ? 13.391 12.5 11.625 1 81.94 147 ARG A O 1
ATOM 1148 N N . ILE A 1 148 ? 13.992 10.383 11.523 1 81.5 148 ILE A N 1
ATOM 1149 C CA . ILE A 1 148 ? 13.922 10.227 12.977 1 81.5 148 ILE A CA 1
ATOM 1150 C C . ILE A 1 148 ? 15.195 10.766 13.617 1 81.5 148 ILE A C 1
ATOM 1152 O O . ILE A 1 148 ? 15.203 11.117 14.797 1 81.5 148 ILE A O 1
ATOM 1156 N N . ARG A 1 149 ? 16.219 10.828 12.828 1 77.69 149 ARG A N 1
ATOM 1157 C CA . ARG A 1 149 ? 17.484 11.281 13.375 1 77.69 149 ARG A CA 1
ATOM 1158 C C . ARG A 1 149 ? 17.359 12.68 13.977 1 77.69 149 ARG A C 1
ATOM 1160 O O . ARG A 1 149 ? 18.062 13.016 14.938 1 77.69 149 ARG A O 1
ATOM 1167 N N . HIS A 1 150 ? 16.406 13.398 13.5 1 72.25 150 HIS A N 1
ATOM 1168 C CA . HIS A 1 150 ? 16.25 14.766 13.969 1 72.25 150 HIS A CA 1
ATOM 1169 C C . HIS A 1 150 ? 15.273 14.844 15.133 1 72.25 150 HIS A C 1
ATOM 1171 O O . HIS A 1 150 ? 15.125 15.898 15.758 1 72.25 150 HIS A O 1
ATOM 1177 N N . CYS A 1 151 ? 14.672 13.727 15.484 1 72.62 151 CYS A N 1
ATOM 1178 C CA . CYS A 1 151 ? 13.688 13.719 16.562 1 72.62 151 CYS A CA 1
ATOM 1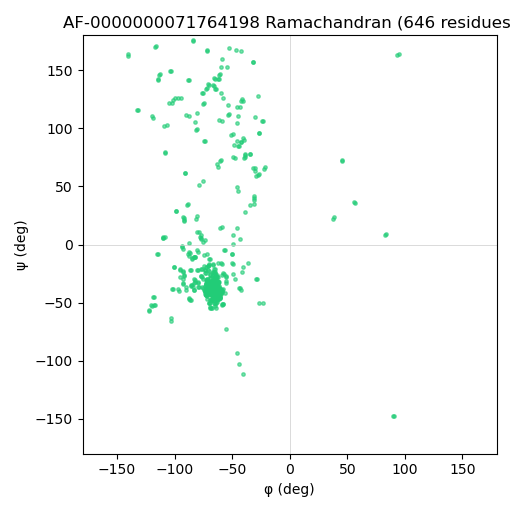179 C C . CYS A 1 151 ? 14.281 13.133 17.844 1 72.62 151 CYS A C 1
ATOM 1181 O O . CYS A 1 151 ? 15.25 12.383 17.797 1 72.62 151 CYS A O 1
ATOM 1183 N N . ARG A 1 152 ? 13.773 13.625 18.969 1 71.12 152 ARG A N 1
ATOM 1184 C CA . ARG A 1 152 ? 14.18 13.039 20.234 1 71.12 152 ARG A CA 1
ATOM 1185 C C . ARG A 1 152 ? 13.5 11.688 20.453 1 71.12 152 ARG A C 1
ATOM 1187 O O . ARG A 1 152 ? 12.289 11.555 20.266 1 71.12 152 ARG A O 1
ATOM 1194 N N . LEU A 1 153 ? 14.242 10.688 20.609 1 70.75 153 LEU A N 1
ATOM 1195 C CA . LEU A 1 153 ? 13.711 9.336 20.75 1 70.75 153 LEU A CA 1
ATOM 1196 C C . LEU A 1 153 ? 13.211 9.086 22.172 1 70.75 153 LEU A C 1
ATOM 1198 O O . LEU A 1 153 ? 12.422 8.172 22.406 1 70.75 153 LEU A O 1
ATOM 1202 N N . THR A 1 154 ? 13.742 9.898 23.078 1 66.31 154 THR A N 1
ATOM 1203 C CA . THR A 1 154 ? 13.352 9.703 24.469 1 66.31 154 THR A CA 1
ATOM 1204 C C . THR A 1 154 ? 12.547 10.898 24.969 1 66.31 154 THR A C 1
ATOM 1206 O O . THR A 1 154 ? 12.734 12.023 24.5 1 66.31 154 THR A O 1
ATOM 1209 N N . GLY A 1 155 ? 11.57 10.68 25.844 1 60.94 155 GLY A N 1
ATOM 1210 C CA . GLY A 1 155 ? 10.766 11.727 26.453 1 60.94 155 GLY A CA 1
ATOM 1211 C C . GLY A 1 155 ? 9.469 11.984 25.719 1 60.94 155 GLY A C 1
ATOM 1212 O O . GLY A 1 155 ? 9.188 11.359 24.688 1 60.94 155 GLY A O 1
ATOM 1213 N N . GLN A 1 156 ? 8.531 12.695 26.422 1 53.38 156 GLN A N 1
ATOM 1214 C CA . GLN A 1 156 ? 7.238 13.055 25.859 1 53.38 156 GLN A CA 1
ATOM 1215 C C . GLN A 1 156 ? 7.398 13.969 24.641 1 53.38 156 GLN A C 1
ATOM 1217 O O . GLN A 1 156 ? 8.07 15 24.719 1 53.38 156 GLN A O 1
ATOM 1222 N N . GLY A 1 157 ? 7.871 13.547 23.734 1 50.22 157 GLY A N 1
ATOM 1223 C CA . GLY A 1 157 ? 8.141 14.258 22.5 1 50.22 157 GLY A CA 1
ATOM 1224 C C . GLY A 1 157 ? 7.164 15.375 22.219 1 50.22 157 GLY A C 1
ATOM 1225 O O . GLY A 1 157 ? 5.965 15.141 22.062 1 50.22 157 GLY A O 1
ATOM 1226 N N . GLU A 1 158 ? 7.043 16.484 23.219 1 44.16 158 GLU A N 1
ATOM 1227 C CA . GLU A 1 158 ? 6.352 17.672 22.719 1 44.16 158 GLU A CA 1
ATOM 1228 C C . GLU A 1 158 ? 6.516 17.812 21.219 1 44.16 158 GLU A C 1
ATOM 1230 O O . GLU A 1 158 ? 7.582 17.516 20.672 1 44.16 158 GLU A O 1
ATOM 1235 N N . ASP A 1 159 ? 5.434 17.969 20.5 1 41.5 159 ASP A N 1
ATOM 1236 C CA . ASP A 1 159 ? 5.023 17.922 19.094 1 41.5 159 ASP A CA 1
ATOM 1237 C C . ASP A 1 159 ? 6.031 18.641 18.203 1 41.5 159 ASP A C 1
ATOM 1239 O O . ASP A 1 159 ? 5.809 18.781 17 1 41.5 159 ASP A O 1
ATOM 1243 N N . ALA A 1 160 ? 6.648 19.844 18.734 1 38.28 160 ALA A N 1
ATOM 1244 C CA . ALA A 1 160 ? 6.586 20.953 17.781 1 38.28 160 ALA A CA 1
ATOM 1245 C C . ALA A 1 160 ? 7.207 20.562 16.438 1 38.28 160 ALA A C 1
ATOM 1247 O O . ALA A 1 160 ? 6.609 20.797 15.391 1 38.28 160 ALA A O 1
ATOM 1248 N N . ASP A 1 161 ? 8.609 20.438 16.359 1 36.94 161 ASP A N 1
ATOM 1249 C CA . ASP A 1 161 ? 9.344 20.688 15.125 1 36.94 161 ASP A CA 1
ATOM 1250 C C . ASP A 1 161 ? 9.547 19.391 14.344 1 36.94 161 ASP A C 1
ATOM 1252 O O . ASP A 1 161 ? 10.57 19.219 13.68 1 36.94 161 ASP A O 1
ATOM 1256 N N . ILE A 1 162 ? 9.133 18.344 14.789 1 39.69 162 ILE A N 1
ATOM 1257 C CA . ILE A 1 162 ? 9.375 17.328 13.766 1 39.69 162 ILE A CA 1
ATOM 1258 C C . ILE A 1 162 ? 8.82 17.812 12.43 1 39.69 162 ILE A C 1
ATOM 1260 O O . ILE A 1 162 ? 7.637 18.141 12.32 1 39.69 162 ILE A O 1
ATOM 1264 N N . PRO A 1 163 ? 9.602 18.422 11.578 1 34.5 163 PRO A N 1
ATOM 1265 C CA . PRO A 1 163 ? 9.008 18.812 10.297 1 34.5 163 PRO A CA 1
ATOM 1266 C C . PRO A 1 163 ? 7.91 17.859 9.836 1 34.5 163 PRO A C 1
ATOM 1268 O O . PRO A 1 163 ? 8.203 16.719 9.453 1 34.5 163 PRO A O 1
ATOM 1271 N N . SER A 1 164 ? 7.125 17.422 10.672 1 31.45 164 SER A N 1
ATOM 1272 C CA . SER A 1 164 ? 6 16.672 10.117 1 31.45 164 SER A CA 1
ATOM 1273 C C . SER A 1 164 ? 5.449 17.375 8.867 1 31.45 164 SER A C 1
ATOM 1275 O O . SER A 1 164 ? 5.449 18.594 8.789 1 31.45 164 SER A O 1
ATOM 1277 N N . THR A 1 165 ? 5.43 16.656 7.832 1 29.34 165 THR A N 1
ATOM 1278 C CA . THR A 1 165 ? 4.996 17.172 6.539 1 29.34 165 THR A CA 1
ATOM 1279 C C . THR A 1 165 ? 3.762 18.062 6.699 1 29.34 165 THR A C 1
ATOM 1281 O O . THR A 1 165 ? 3.283 18.641 5.727 1 29.34 165 THR A O 1
ATOM 1284 N N . VAL A 1 166 ? 2.947 17.891 7.812 1 27.19 166 VAL A N 1
ATOM 1285 C CA . VAL A 1 166 ? 1.796 18.781 7.738 1 27.19 166 VAL A CA 1
ATOM 1286 C C . VAL A 1 166 ? 2.197 20.172 8.203 1 27.19 166 VAL A C 1
ATOM 1288 O O . VAL A 1 166 ? 2.865 20.328 9.227 1 27.19 166 VAL A O 1
ATOM 1291 N N . LEU A 1 167 ? 2.211 21.156 7.359 1 25.58 167 LEU A N 1
ATOM 1292 C CA . LEU A 1 167 ? 2.43 22.594 7.227 1 25.58 167 LEU A CA 1
ATOM 1293 C C . LEU A 1 167 ? 1.857 23.328 8.43 1 25.58 167 LEU A C 1
ATOM 1295 O O . LEU A 1 167 ? 0.773 23.922 8.344 1 25.58 167 LEU A O 1
ATOM 1299 N N . THR A 1 168 ? 1.719 22.828 9.672 1 26.61 168 THR A N 1
ATOM 1300 C CA . THR A 1 168 ? 1.133 23.875 10.516 1 26.61 168 THR A CA 1
ATOM 1301 C C . THR A 1 168 ? 2.191 24.891 10.938 1 26.61 168 THR A C 1
ATOM 1303 O O . THR A 1 168 ? 3 24.609 11.828 1 26.61 168 THR A O 1
ATOM 1306 N N . HIS A 1 169 ? 2.99 25.484 10.094 1 24.95 169 HIS A N 1
ATOM 1307 C CA . HIS A 1 169 ? 3.766 26.656 10.477 1 24.95 169 HIS A CA 1
ATOM 1308 C C . HIS A 1 169 ? 2.902 27.672 11.227 1 24.95 169 HIS A C 1
ATOM 1310 O O . HIS A 1 169 ? 2.287 28.547 10.609 1 24.95 169 HIS A O 1
ATOM 1316 N N . VAL A 1 170 ? 2.129 27.375 12.242 1 29.11 170 VAL A N 1
ATOM 1317 C CA . VAL A 1 170 ? 1.638 28.484 13.047 1 29.11 170 VAL A CA 1
ATOM 1318 C C . VAL A 1 170 ? 2.816 29.25 13.648 1 29.11 170 VAL A C 1
ATOM 1320 O O . VAL A 1 170 ? 3.543 28.719 14.492 1 29.11 170 VAL A O 1
ATOM 1323 N N . GLU A 1 171 ? 3.551 30 12.883 1 26.98 171 GLU A N 1
ATOM 1324 C CA . GLU A 1 171 ? 4.414 31 13.5 1 26.98 171 GLU A CA 1
ATOM 1325 C C . GLU A 1 171 ? 3.713 31.688 14.672 1 26.98 171 GLU A C 1
ATOM 1327 O O . GLU A 1 171 ? 2.631 32.25 14.5 1 26.98 171 GLU A O 1
ATOM 1332 N N . GLN A 1 172 ? 3.859 31.156 15.789 1 26.53 172 GLN A N 1
ATOM 1333 C CA . GLN A 1 172 ? 3.561 31.969 16.969 1 26.53 172 GLN A CA 1
ATOM 1334 C C . GLN A 1 172 ? 4.035 33.406 16.766 1 26.53 172 GLN A C 1
ATOM 1336 O O . GLN A 1 172 ? 5.234 33.656 16.625 1 26.53 172 GLN A O 1
ATOM 1341 N N . VAL A 1 173 ? 3.312 34.125 16 1 28.88 173 VAL A N 1
ATOM 1342 C CA . VAL A 1 173 ? 3.592 35.562 16.094 1 28.88 173 VAL A CA 1
ATOM 1343 C C . VAL A 1 173 ? 3.633 36 17.562 1 28.88 173 VAL A C 1
ATOM 1345 O O . VAL A 1 173 ? 2.635 35.875 18.266 1 28.88 173 VAL A O 1
ATOM 1348 N N . THR A 1 174 ? 4.789 35.844 18.141 1 28.23 174 THR A N 1
ATOM 1349 C CA . THR A 1 174 ? 5.059 36.531 19.406 1 28.23 174 THR A CA 1
ATOM 1350 C C . THR A 1 174 ? 4.539 37.969 19.375 1 28.23 174 THR A C 1
ATOM 1352 O O . THR A 1 174 ? 4.934 38.75 18.516 1 28.23 174 THR A O 1
ATOM 1355 N N . PRO A 1 175 ? 3.279 38.156 19.75 1 29.2 175 PRO A N 1
ATOM 1356 C CA . PRO A 1 175 ? 2.996 39.594 19.938 1 29.2 175 PRO A CA 1
ATOM 1357 C C . PRO A 1 175 ? 4.086 40.312 20.734 1 29.2 175 PRO A C 1
ATOM 1359 O O . PRO A 1 175 ? 4.602 39.781 21.703 1 29.2 175 PRO A O 1
ATOM 1362 N N . VAL A 1 176 ? 4.898 41.062 20.141 1 28.84 176 VAL A N 1
ATOM 1363 C CA . VAL A 1 176 ? 5.809 42 20.797 1 28.84 176 VAL A CA 1
ATOM 1364 C C . VAL A 1 176 ? 5.039 42.844 21.797 1 28.84 176 VAL A C 1
ATOM 1366 O O . VAL A 1 176 ? 5.52 43.906 22.203 1 28.84 176 VAL A O 1
ATOM 1369 N N . THR A 1 177 ? 3.754 42.625 22.141 1 30.27 177 THR A N 1
ATOM 1370 C CA . THR A 1 177 ? 3.404 43.719 23.062 1 30.27 177 THR A CA 1
ATOM 1371 C C . THR A 1 177 ? 4.32 43.688 24.297 1 30.27 177 THR A C 1
ATOM 1373 O O . THR A 1 177 ? 4.824 42.625 24.672 1 30.27 177 THR A O 1
ATOM 1376 N N . PRO A 1 178 ? 4.559 44.938 24.969 1 31.8 178 PRO A N 1
ATOM 1377 C CA . PRO A 1 178 ? 5.383 45.344 26.109 1 31.8 178 PRO A CA 1
ATOM 1378 C C . PRO A 1 178 ? 5.305 44.344 27.266 1 31.8 178 PRO A C 1
ATOM 1380 O O . PRO A 1 178 ? 4.371 43.531 27.344 1 31.8 178 PRO A O 1
ATOM 1383 N N . ILE A 1 179 ? 6.301 44.469 28.312 1 29.48 179 ILE A N 1
ATOM 1384 C CA . ILE A 1 179 ? 6.941 43.844 29.469 1 29.48 179 ILE A CA 1
ATOM 1385 C C . ILE A 1 179 ? 5.91 43.625 30.562 1 29.48 179 ILE A C 1
ATOM 1387 O O . ILE A 1 179 ? 6.27 43.281 31.703 1 29.48 179 ILE A O 1
ATOM 1391 N N . THR A 1 180 ? 4.695 44.25 30.547 1 31.8 180 THR A N 1
ATOM 1392 C CA . THR A 1 180 ? 4.262 44.188 31.938 1 31.8 180 THR A CA 1
ATOM 1393 C C . THR A 1 180 ? 4.191 42.75 32.406 1 31.8 180 THR A C 1
ATOM 1395 O O . THR A 1 180 ? 3.666 41.875 31.703 1 31.8 180 THR A O 1
ATOM 1398 N N . PRO A 1 181 ? 4.91 42.375 33.594 1 31.38 181 PRO A N 1
ATOM 1399 C CA . PRO A 1 181 ? 5.18 41.062 34.25 1 31.38 181 PRO A CA 1
ATOM 1400 C C . PRO A 1 181 ? 3.945 40.156 34.281 1 31.38 181 PRO A C 1
ATOM 1402 O O . PRO A 1 181 ? 3.908 39.219 35.062 1 31.38 181 PRO A O 1
ATOM 1405 N N . ALA A 1 182 ? 2.828 40.625 33.625 1 31.91 182 ALA A N 1
ATOM 1406 C CA . ALA A 1 182 ? 1.652 40.031 34.25 1 31.91 182 ALA A CA 1
ATOM 1407 C C . ALA A 1 182 ? 1.773 38.5 34.312 1 31.91 182 ALA A C 1
ATOM 1409 O O . ALA A 1 182 ? 2.576 37.906 33.562 1 31.91 182 ALA A O 1
ATOM 1410 N N . VAL A 1 183 ? 0.812 37.906 35.094 1 31.25 183 VAL A N 1
ATOM 1411 C CA . VAL A 1 183 ? 0.578 36.625 35.75 1 31.25 183 VAL A CA 1
ATOM 1412 C C . VAL A 1 183 ? 0.716 35.5 34.719 1 31.25 183 VAL A C 1
ATOM 1414 O O . VAL A 1 183 ? 0.336 35.656 33.562 1 31.25 183 VAL A O 1
ATOM 1417 N N . SER A 1 184 ? 1.669 34.594 35 1 28.59 184 SER A N 1
ATOM 1418 C CA . SER A 1 184 ? 2.057 33.312 34.469 1 28.59 184 SER A CA 1
ATOM 1419 C C . SER A 1 184 ? 0.848 32.562 33.906 1 28.59 184 SER A C 1
ATOM 1421 O O . SER A 1 184 ? 0.149 31.859 34.656 1 28.59 184 SER A O 1
ATOM 1423 N N . GLY A 1 185 ? -0.071 33.25 33.344 1 26.92 185 GLY A N 1
ATOM 1424 C CA . GLY A 1 185 ? -1.271 32.531 32.938 1 26.92 185 GLY A CA 1
ATOM 1425 C C . GLY A 1 185 ? -0.977 31.172 32.344 1 26.92 185 GLY A C 1
ATOM 1426 O O . GLY A 1 185 ? 0.079 30.969 31.734 1 26.92 185 GLY A O 1
ATOM 1427 N N . THR A 1 186 ? -1.615 30.125 33 1 29.05 186 THR A N 1
ATOM 1428 C CA . THR A 1 186 ? -1.67 28.688 32.688 1 29.05 186 THR A CA 1
ATOM 1429 C C . THR A 1 186 ? -1.78 28.453 31.188 1 29.05 186 THR A C 1
ATOM 1431 O O . THR A 1 186 ? -2.729 28.922 30.547 1 29.05 186 THR A O 1
ATOM 1434 N N . THR A 1 187 ? -0.717 28.578 30.531 1 28.84 187 THR A N 1
ATOM 1435 C CA . THR A 1 187 ? -0.625 28.109 29.156 1 28.84 187 THR A CA 1
ATOM 1436 C C . THR A 1 187 ? -1.592 26.953 28.906 1 28.84 187 THR A C 1
ATOM 1438 O O . THR A 1 187 ? -1.393 25.844 29.422 1 28.84 187 THR A O 1
ATOM 1441 N N . THR A 1 188 ? -2.928 27.25 29.125 1 28.5 188 THR A N 1
ATOM 1442 C CA . THR A 1 188 ? -3.914 26.266 28.688 1 28.5 188 THR A CA 1
ATOM 1443 C C . THR A 1 188 ? -3.447 25.578 27.406 1 28.5 188 THR A C 1
ATOM 1445 O O . THR A 1 188 ? -3.207 26.219 26.391 1 28.5 188 THR A O 1
ATOM 1448 N N . TYR A 1 189 ? -2.516 24.641 27.594 1 28.17 189 TYR A N 1
ATOM 1449 C CA . TYR A 1 189 ? -2.326 23.625 26.562 1 28.17 189 TYR A CA 1
ATOM 1450 C C . TYR A 1 189 ? -3.574 23.484 25.703 1 28.17 189 TYR A C 1
ATOM 1452 O O . TYR A 1 189 ? -4.629 23.078 26.188 1 28.17 189 TYR A O 1
ATOM 1460 N N . HIS A 1 190 ? -3.91 24.484 25 1 29.39 190 HIS A N 1
ATOM 1461 C CA . HIS A 1 190 ? -5.02 24.266 24.078 1 29.39 190 HIS A CA 1
ATOM 1462 C C . HIS A 1 190 ? -5.07 22.812 23.609 1 29.39 190 HIS A C 1
ATOM 1464 O O . HIS A 1 190 ? -4.195 22.375 22.875 1 29.39 190 HIS A O 1
ATOM 1470 N N . LEU A 1 191 ? -5.34 21.891 24.516 1 32.16 191 LEU A N 1
ATOM 1471 C CA . LEU A 1 191 ? -5.777 20.531 24.172 1 32.16 191 LEU A CA 1
ATOM 1472 C C . LEU A 1 191 ? -6.473 20.5 22.828 1 32.16 191 LEU A C 1
ATOM 1474 O O . LEU A 1 191 ? -7.328 21.344 22.547 1 32.16 191 LEU A O 1
ATOM 1478 N N . SER A 1 192 ? -5.766 20.172 21.766 1 37.31 192 SER A N 1
ATOM 1479 C CA . SER A 1 192 ? -6.57 19.984 20.562 1 37.31 192 SER A CA 1
ATOM 1480 C C . SER A 1 192 ? -8.016 19.641 20.906 1 37.31 192 SER A C 1
ATOM 1482 O O . SER A 1 192 ? -8.281 18.906 21.859 1 37.31 192 SER A O 1
ATOM 1484 N N . PRO A 1 193 ? -8.867 20.578 20.719 1 39.59 193 PRO A N 1
ATOM 1485 C CA . PRO A 1 193 ? -10.258 20.391 21.109 1 39.59 193 PRO A CA 1
ATOM 1486 C C . PRO A 1 193 ? -10.703 18.938 21.062 1 39.59 193 PRO A C 1
ATOM 1488 O O . PRO A 1 193 ? -11.82 18.609 21.484 1 39.59 193 PRO A O 1
ATOM 1491 N N . TYR A 1 194 ? -10.148 18.125 20.203 1 40.22 194 TYR A N 1
ATOM 1492 C CA . TYR A 1 194 ? -10.625 16.734 20.219 1 40.22 194 TYR A CA 1
ATOM 1493 C C . TYR A 1 194 ? -9.992 15.953 21.359 1 40.22 194 TYR A C 1
ATOM 1495 O O . TYR A 1 194 ? -9.555 14.82 21.172 1 40.22 194 TYR A O 1
ATOM 1503 N N . ALA A 1 195 ? -9.312 16.594 22.281 1 43.28 195 ALA A N 1
ATOM 1504 C CA . ALA A 1 195 ? -8.828 15.93 23.484 1 43.28 195 ALA A CA 1
ATOM 1505 C C . ALA A 1 195 ? -9.945 15.125 24.156 1 43.28 195 ALA A C 1
ATOM 1507 O O . ALA A 1 195 ? -10.938 15.688 24.625 1 43.28 195 ALA A O 1
ATOM 1508 N N . TYR A 1 196 ? -10.242 13.961 23.5 1 44.78 196 TYR A N 1
ATOM 1509 C CA . TYR A 1 196 ? -11.141 13.078 24.25 1 44.78 196 TYR A CA 1
ATOM 1510 C C . TYR A 1 196 ? -10.734 12.992 25.719 1 44.78 196 TYR A C 1
ATOM 1512 O O . TYR A 1 196 ? -9.609 12.602 26.031 1 44.78 196 TYR A O 1
ATOM 1520 N N . THR A 1 197 ? -11.102 13.812 26.516 1 47.03 197 THR A N 1
ATOM 1521 C CA . THR A 1 197 ? -10.922 13.805 27.953 1 47.03 197 THR A CA 1
ATOM 1522 C C . THR A 1 197 ? -11.508 12.531 28.562 1 47.03 197 THR A C 1
ATOM 1524 O O . THR A 1 197 ? -11.508 12.367 29.781 1 47.03 197 THR A O 1
ATOM 1527 N N . GLY A 1 198 ? -12.156 11.648 27.891 1 49.31 198 GLY A N 1
ATOM 1528 C CA . GLY A 1 198 ? -12.812 10.555 28.594 1 49.31 198 GLY A CA 1
ATOM 1529 C C . GLY A 1 198 ? -11.875 9.398 28.891 1 49.31 198 GLY A C 1
ATOM 1530 O O . GLY A 1 198 ? -10.664 9.5 28.688 1 49.31 198 GLY A O 1
ATOM 1531 N N . PRO A 1 199 ? -12.305 8.398 29.578 1 51.72 199 PRO A N 1
ATOM 1532 C CA . PRO A 1 199 ? -11.555 7.227 30.031 1 51.72 199 PRO A CA 1
ATOM 1533 C C . PRO A 1 199 ? -10.758 6.562 28.922 1 51.72 199 PRO A C 1
ATOM 1535 O O . PRO A 1 199 ? -9.844 5.777 29.188 1 51.72 199 PRO A O 1
ATOM 1538 N N . LEU A 1 200 ? -11.117 6.926 27.781 1 54.31 200 LEU A N 1
ATOM 1539 C CA . LEU A 1 200 ? -10.391 6.266 26.703 1 54.31 200 LEU A CA 1
ATOM 1540 C C . LEU A 1 200 ? -9.273 7.16 26.172 1 54.31 200 LEU A C 1
ATOM 1542 O O . LEU A 1 200 ? -8.891 7.051 25 1 54.31 200 LEU A O 1
ATOM 1546 N N . ARG A 1 201 ? -8.797 7.949 27.016 1 58.62 201 ARG A N 1
ATOM 1547 C CA . ARG A 1 201 ? -7.723 8.875 26.656 1 58.62 201 ARG A CA 1
ATOM 1548 C C . ARG A 1 201 ? -6.465 8.117 26.25 1 58.62 201 ARG A C 1
ATOM 1550 O O . ARG A 1 201 ? -5.691 8.594 25.406 1 58.62 201 ARG A O 1
ATOM 1557 N N . PHE A 1 202 ? -6.422 6.926 26.875 1 58.5 202 PHE A N 1
ATOM 1558 C CA . PHE A 1 202 ? -5.223 6.148 26.562 1 58.5 202 PHE A CA 1
ATOM 1559 C C . PHE A 1 202 ? -5.191 5.746 25.094 1 58.5 202 PHE A C 1
ATOM 1561 O O . PHE A 1 202 ? -4.117 5.539 24.531 1 58.5 202 PHE A O 1
ATOM 1568 N N . LEU A 1 203 ? -6.348 5.781 24.562 1 59.75 203 LEU A N 1
ATOM 1569 C CA . LEU A 1 203 ? -6.406 5.359 23.172 1 59.75 203 LEU A CA 1
ATOM 1570 C C . LEU A 1 203 ? -6.078 6.52 22.234 1 59.75 203 LEU A C 1
ATOM 1572 O O . LEU A 1 203 ? -5.801 6.309 21.047 1 59.75 203 LEU A O 1
ATOM 1576 N N . CYS A 1 204 ? -6.066 7.598 22.812 1 61.09 204 CYS A N 1
ATOM 1577 C CA . CYS A 1 204 ? -5.809 8.781 22 1 61.09 204 CYS A CA 1
ATOM 1578 C C . CYS A 1 204 ? -4.324 9.125 21.984 1 61.09 204 CYS A C 1
ATOM 1580 O O . CYS A 1 204 ? -3.953 10.289 21.844 1 61.09 204 CYS A O 1
ATOM 1582 N N . ALA A 1 205 ? -3.541 8.094 22.25 1 64.69 205 ALA A N 1
ATOM 1583 C CA . ALA A 1 205 ? -2.1 8.32 22.203 1 64.69 205 ALA A CA 1
ATOM 1584 C C . ALA A 1 205 ? -1.576 8.297 20.781 1 64.69 205 ALA A C 1
ATOM 1586 O O . ALA A 1 205 ? -1.804 7.332 20.047 1 64.69 205 ALA A O 1
ATOM 1587 N N . SER A 1 206 ? -1.383 9.492 20.203 1 68.12 206 SER A N 1
ATOM 1588 C CA . SER A 1 206 ? -0.756 9.539 18.875 1 68.12 206 SER A CA 1
ATOM 1589 C C . SER A 1 206 ? 0.548 10.328 18.922 1 68.12 206 SER A C 1
ATOM 1591 O O . SER A 1 206 ? 0.572 11.477 19.359 1 68.12 206 SER A O 1
ATOM 1593 N N . ASP A 1 207 ? 1.641 9.555 18.75 1 75.44 207 ASP A N 1
ATOM 1594 C CA . ASP A 1 207 ? 2.949 10.195 18.641 1 75.44 207 ASP A CA 1
ATOM 1595 C C . ASP A 1 207 ? 3.354 10.352 17.172 1 75.44 207 ASP A C 1
ATOM 1597 O O . ASP A 1 207 ? 3.27 9.398 16.391 1 75.44 207 ASP A O 1
ATOM 1601 N N . ALA A 1 208 ? 3.662 11.531 16.828 1 74 208 ALA A N 1
ATOM 1602 C CA . ALA A 1 208 ? 4.031 11.875 15.453 1 74 208 ALA A CA 1
ATOM 1603 C C . ALA A 1 208 ? 5.188 11.008 14.969 1 74 208 ALA A C 1
ATOM 1605 O O . ALA A 1 208 ? 5.297 10.727 13.773 1 74 208 ALA A O 1
ATOM 1606 N N . ARG A 1 209 ? 5.984 10.57 15.914 1 79.62 209 ARG A N 1
ATOM 1607 C CA . ARG A 1 209 ? 7.137 9.766 15.531 1 79.62 209 ARG A CA 1
ATOM 1608 C C . ARG A 1 209 ? 6.703 8.383 15.055 1 79.62 209 ARG A C 1
ATOM 1610 O O . ARG A 1 209 ? 7.305 7.816 14.141 1 79.62 209 ARG A O 1
ATOM 1617 N N . ALA A 1 210 ? 5.723 7.934 15.656 1 80.38 210 ALA A N 1
ATOM 1618 C CA . ALA A 1 210 ? 5.207 6.637 15.234 1 80.38 210 ALA A CA 1
ATOM 1619 C C . ALA A 1 210 ? 4.562 6.727 13.852 1 80.38 210 ALA A C 1
ATOM 1621 O O . ALA A 1 210 ? 4.621 5.773 13.07 1 80.38 210 ALA A O 1
ATOM 1622 N N . ASP A 1 211 ? 4.086 7.816 13.578 1 81.12 211 ASP A N 1
ATOM 1623 C CA . ASP A 1 211 ? 3.412 8 12.297 1 81.12 211 ASP A CA 1
ATOM 1624 C C . ASP A 1 211 ? 4.422 8.062 11.148 1 81.12 211 ASP A C 1
ATOM 1626 O O . ASP A 1 211 ? 4.078 7.797 10 1 81.12 211 ASP A O 1
ATOM 1630 N N . VAL A 1 212 ? 5.605 8.383 11.508 1 83.44 212 VAL A N 1
ATOM 1631 C CA . VAL A 1 212 ? 6.648 8.422 10.492 1 83.44 212 VAL A CA 1
ATOM 1632 C C . VAL A 1 212 ? 6.879 7.023 9.922 1 83.44 212 VAL A C 1
ATOM 1634 O O . VAL A 1 212 ? 7.098 6.863 8.719 1 83.44 212 VAL A O 1
ATOM 1637 N N . PHE A 1 213 ? 6.793 6.043 10.734 1 85.56 213 PHE A N 1
ATOM 1638 C CA . PHE A 1 213 ? 6.988 4.664 10.297 1 85.56 213 PHE A CA 1
ATOM 1639 C C . PHE A 1 213 ? 5.867 4.23 9.359 1 85.56 213 PHE A C 1
ATOM 1641 O O . PHE A 1 213 ? 6.125 3.637 8.312 1 85.56 213 PHE A O 1
ATOM 1648 N N . VAL A 1 214 ? 4.672 4.594 9.742 1 82.81 214 VAL A N 1
ATOM 1649 C CA . VAL A 1 214 ? 3.529 4.219 8.914 1 82.81 214 VAL A CA 1
ATOM 1650 C C . VAL A 1 214 ? 3.598 4.949 7.574 1 82.81 214 VAL A C 1
ATOM 1652 O O . VAL A 1 214 ? 3.412 4.34 6.516 1 82.81 214 VAL A O 1
ATOM 1655 N N . ASP A 1 215 ? 3.99 6.152 7.664 1 84.5 215 ASP A N 1
ATOM 1656 C CA . ASP A 1 215 ? 4.031 6.98 6.461 1 84.5 215 ASP A CA 1
ATOM 1657 C C . ASP A 1 215 ? 5.117 6.5 5.5 1 84.5 215 ASP A C 1
ATOM 1659 O O . ASP A 1 215 ? 4.914 6.48 4.285 1 84.5 215 ASP A O 1
ATOM 1663 N N . SER A 1 216 ? 6.16 6.109 6.035 1 87.5 216 SER A N 1
ATOM 1664 C CA . SER A 1 216 ? 7.258 5.66 5.184 1 87.5 216 SER A CA 1
ATOM 1665 C C . SER A 1 216 ? 6.918 4.344 4.496 1 87.5 216 SER A C 1
ATOM 1667 O O . SER A 1 216 ? 7.211 4.164 3.311 1 87.5 216 SER A O 1
ATOM 1669 N N . PHE A 1 217 ? 6.301 3.521 5.145 1 87.25 217 PHE A N 1
ATOM 1670 C CA . PHE A 1 217 ? 5.926 2.246 4.543 1 87.25 217 PHE A CA 1
ATOM 1671 C C . PHE A 1 217 ? 4.828 2.441 3.502 1 87.25 217 PHE A C 1
ATOM 1673 O O . PHE A 1 217 ? 4.875 1.84 2.426 1 87.25 217 PHE A O 1
ATOM 1680 N N . MET A 1 218 ? 3.92 3.271 3.879 1 84.19 218 MET A N 1
ATOM 1681 C CA . MET A 1 218 ? 2.803 3.496 2.965 1 84.19 218 MET A CA 1
ATOM 1682 C C . MET A 1 218 ? 3.273 4.191 1.692 1 84.19 218 MET A C 1
ATOM 1684 O O . MET A 1 218 ? 2.727 3.957 0.613 1 84.19 218 MET A O 1
ATOM 1688 N N . PHE A 1 219 ? 4.285 4.969 1.843 1 83.94 219 PHE A N 1
ATOM 1689 C CA . PHE A 1 219 ? 4.828 5.715 0.713 1 83.94 219 PHE A CA 1
ATOM 1690 C C . PHE A 1 219 ? 5.387 4.77 -0.342 1 83.94 219 PHE A C 1
ATOM 1692 O O . PHE A 1 219 ? 5.262 5.023 -1.542 1 83.94 219 PHE A O 1
ATOM 1699 N N . TRP A 1 220 ? 5.844 3.617 0.061 1 88 220 TRP A N 1
ATOM 1700 C CA . TRP A 1 220 ? 6.555 2.736 -0.86 1 88 220 TRP A CA 1
ATOM 1701 C C . TRP A 1 220 ? 5.723 1.502 -1.188 1 88 220 TRP A C 1
ATOM 1703 O O . TRP A 1 220 ? 6.172 0.621 -1.925 1 88 220 TRP A O 1
ATOM 1713 N N . MET A 1 221 ? 4.539 1.402 -0.773 1 86.44 221 MET A N 1
ATOM 1714 C CA . MET A 1 221 ? 3.746 0.185 -0.925 1 86.44 221 MET A CA 1
ATOM 1715 C C . MET A 1 221 ? 3.424 -0.074 -2.393 1 86.44 221 MET A C 1
ATOM 1717 O O . MET A 1 221 ? 3.41 -1.224 -2.836 1 86.44 221 MET A O 1
ATOM 1721 N N . ASP A 1 222 ? 3.236 1.012 -3.104 1 89.69 222 ASP A N 1
ATOM 1722 C CA . ASP A 1 222 ? 2.939 0.833 -4.523 1 89.69 222 ASP A CA 1
ATOM 1723 C C . ASP A 1 222 ? 4.145 0.265 -5.27 1 89.69 222 ASP A C 1
ATOM 1725 O O . ASP A 1 222 ? 3.994 -0.612 -6.121 1 89.69 222 ASP A O 1
ATOM 1729 N N . THR A 1 223 ? 5.297 0.758 -4.961 1 91.38 223 THR A N 1
ATOM 1730 C CA . THR A 1 223 ? 6.52 0.265 -5.582 1 91.38 223 THR A CA 1
ATOM 1731 C C . THR A 1 223 ? 6.793 -1.179 -5.168 1 91.38 223 THR A C 1
ATOM 1733 O O . THR A 1 223 ? 7.238 -1.989 -5.98 1 91.38 223 THR A O 1
ATOM 1736 N N . VAL A 1 224 ? 6.523 -1.482 -3.938 1 89.06 224 VAL A N 1
ATOM 1737 C CA . VAL A 1 224 ? 6.707 -2.84 -3.436 1 89.06 224 VAL A CA 1
ATOM 1738 C C . VAL A 1 224 ? 5.816 -3.805 -4.211 1 89.06 224 VAL A C 1
ATOM 1740 O O . VAL A 1 224 ? 6.25 -4.895 -4.59 1 89.06 224 VAL A O 1
ATOM 1743 N N . GLU A 1 225 ? 4.605 -3.365 -4.477 1 89.56 225 GLU A N 1
ATOM 1744 C CA . GLU A 1 225 ? 3.691 -4.23 -5.219 1 89.56 225 GLU A CA 1
ATOM 1745 C C . GLU A 1 225 ? 4.164 -4.434 -6.652 1 89.56 225 GLU A C 1
ATOM 1747 O O . GLU A 1 225 ? 4.027 -5.523 -7.207 1 89.56 225 GLU A O 1
ATOM 1752 N N . MET A 1 226 ? 4.672 -3.408 -7.207 1 92 226 MET A N 1
ATOM 1753 C CA . MET A 1 226 ? 5.156 -3.525 -8.578 1 92 226 MET A CA 1
ATOM 1754 C C . MET A 1 226 ? 6.324 -4.504 -8.664 1 92 226 MET A C 1
ATOM 1756 O O . MET A 1 226 ? 6.398 -5.312 -9.586 1 92 226 MET A O 1
ATOM 1760 N N . VAL A 1 227 ? 7.199 -4.422 -7.73 1 90.75 227 VAL A N 1
ATOM 1761 C CA . VAL A 1 227 ? 8.375 -5.281 -7.734 1 90.75 227 VAL A CA 1
ATOM 1762 C C . VAL A 1 227 ? 7.973 -6.715 -7.391 1 90.75 227 VAL A C 1
ATOM 1764 O O . VAL A 1 227 ? 8.57 -7.672 -7.887 1 90.75 227 VAL A O 1
ATOM 1767 N N . ARG A 1 228 ? 6.965 -6.891 -6.629 1 88.12 228 ARG A N 1
ATOM 1768 C CA . ARG A 1 228 ? 6.453 -8.219 -6.316 1 88.12 228 ARG A CA 1
ATOM 1769 C C . ARG A 1 228 ? 5.895 -8.898 -7.566 1 88.12 228 ARG A C 1
ATOM 1771 O O . ARG A 1 228 ? 6.07 -10.102 -7.758 1 88.12 228 ARG A O 1
ATOM 1778 N N . VAL A 1 229 ? 5.234 -8.125 -8.344 1 88.94 229 VAL A N 1
ATOM 1779 C CA . VAL A 1 229 ? 4.668 -8.656 -9.578 1 88.94 229 VAL A CA 1
ATOM 1780 C C . VAL A 1 229 ? 5.785 -9.156 -10.492 1 88.94 229 VAL A C 1
ATOM 1782 O O . VAL A 1 229 ? 5.609 -10.133 -11.219 1 88.94 229 VAL A O 1
ATOM 1785 N N . ALA A 1 230 ? 6.941 -8.484 -10.398 1 90.25 230 ALA A N 1
ATOM 1786 C CA . ALA A 1 230 ? 8.086 -8.891 -11.211 1 90.25 230 ALA A CA 1
ATOM 1787 C C . ALA A 1 230 ? 8.594 -10.266 -10.781 1 90.25 230 ALA A C 1
ATOM 1789 O O . ALA A 1 230 ? 9.258 -10.961 -11.562 1 90.25 230 ALA A O 1
ATOM 1790 N N . GLY A 1 231 ? 8.312 -10.633 -9.555 1 86.38 231 GLY A N 1
ATOM 1791 C CA . GLY A 1 231 ? 8.766 -11.914 -9.039 1 86.38 231 GLY A CA 1
ATOM 1792 C C . GLY A 1 231 ? 7.852 -13.062 -9.422 1 86.38 231 GLY A C 1
ATOM 1793 O O . GLY A 1 231 ? 8.203 -14.227 -9.242 1 86.38 231 GLY A O 1
ATOM 1794 N N . HIS A 1 232 ? 6.695 -12.812 -9.953 1 84.19 232 HIS A N 1
ATOM 1795 C CA . HIS A 1 232 ? 5.797 -13.859 -10.43 1 84.19 232 HIS A CA 1
ATOM 1796 C C . HIS A 1 232 ? 6.406 -14.625 -11.594 1 84.19 232 HIS A C 1
ATOM 1798 O O . HIS A 1 232 ? 6.957 -14.023 -12.523 1 84.19 232 HIS A O 1
ATOM 1804 N N . PRO A 1 233 ? 6.316 -15.93 -11.531 1 86.38 233 PRO A N 1
ATOM 1805 C CA . PRO A 1 233 ? 6.977 -16.766 -12.539 1 86.38 233 PRO A CA 1
ATOM 1806 C C . PRO A 1 233 ? 6.547 -16.406 -13.961 1 86.38 233 PRO A C 1
ATOM 1808 O O . PRO A 1 233 ? 7.363 -16.453 -14.883 1 86.38 233 PRO A O 1
ATOM 1811 N N . LEU A 1 234 ? 5.316 -15.977 -14.172 1 88 234 LEU A N 1
ATOM 1812 C CA . LEU A 1 234 ? 4.836 -15.641 -15.508 1 88 234 LEU A CA 1
ATOM 1813 C C . LEU A 1 234 ? 5.488 -14.359 -16.016 1 88 234 LEU A C 1
ATOM 1815 O O . LEU A 1 234 ? 5.719 -14.211 -17.219 1 88 234 LEU A O 1
ATOM 1819 N N . VAL A 1 235 ? 5.77 -13.5 -15.102 1 90.19 235 VAL A N 1
ATOM 1820 C CA . VAL A 1 235 ? 6.324 -12.203 -15.484 1 90.19 235 VAL A CA 1
ATOM 1821 C C . VAL A 1 235 ? 7.848 -12.273 -15.461 1 90.19 235 VAL A C 1
ATOM 1823 O O . VAL A 1 235 ? 8.508 -11.711 -16.344 1 90.19 235 VAL A O 1
ATOM 1826 N N . TYR A 1 236 ? 8.383 -13.047 -14.57 1 88.56 236 TYR A N 1
ATOM 1827 C CA . TYR A 1 236 ? 9.82 -13.102 -14.367 1 88.56 236 TYR A CA 1
ATOM 1828 C C . TYR A 1 236 ? 10.523 -13.68 -15.586 1 88.56 236 TYR A C 1
ATOM 1830 O O . TYR A 1 236 ? 11.617 -13.234 -15.953 1 88.56 236 TYR A O 1
ATOM 1838 N N . TYR A 1 237 ? 9.938 -14.68 -16.141 1 89.25 237 TYR A N 1
ATOM 1839 C CA . TYR A 1 237 ? 10.57 -15.336 -17.281 1 89.25 237 TYR A CA 1
ATOM 1840 C C . TYR A 1 237 ? 10.102 -14.719 -18.594 1 89.25 237 TYR A C 1
ATOM 1842 O O . TYR A 1 237 ? 10.18 -15.352 -19.656 1 89.25 237 TYR A O 1
ATOM 1850 N N . SER A 1 238 ? 9.609 -13.523 -18.422 1 87.19 238 SER A N 1
ATOM 1851 C CA . SER A 1 238 ? 9.234 -12.766 -19.609 1 87.19 238 SER A CA 1
ATOM 1852 C C . SER A 1 238 ? 10.078 -11.508 -19.766 1 87.19 238 SER A C 1
ATOM 1854 O O . SER A 1 238 ? 10.922 -11.219 -18.906 1 87.19 238 SER A O 1
ATOM 1856 N N . GLY A 1 239 ? 10.055 -10.773 -20.812 1 87.06 239 GLY A N 1
ATOM 1857 C CA . GLY A 1 239 ? 10.805 -9.555 -21.062 1 87.06 239 GLY A CA 1
ATOM 1858 C C . GLY A 1 239 ? 10.234 -8.344 -20.344 1 87.06 239 GLY A C 1
ATOM 1859 O O . GLY A 1 239 ? 10.812 -7.258 -20.391 1 87.06 239 GLY A O 1
ATOM 1860 N N . TRP A 1 240 ? 9.188 -8.555 -19.5 1 91.75 240 TRP A N 1
ATOM 1861 C CA . TRP A 1 240 ? 8.516 -7.426 -18.875 1 91.75 240 TRP A CA 1
ATOM 1862 C C . TRP A 1 240 ? 9.203 -7.031 -17.578 1 91.75 240 TRP A C 1
ATOM 1864 O O . TRP A 1 240 ? 8.867 -6.008 -16.969 1 91.75 240 TRP A O 1
ATOM 1874 N N . VAL A 1 241 ? 10.18 -7.828 -17.156 1 91.94 241 VAL A N 1
ATOM 1875 C CA . VAL A 1 241 ? 10.93 -7.516 -15.938 1 91.94 241 VAL A CA 1
ATOM 1876 C C . VAL A 1 241 ? 11.75 -6.25 -16.156 1 91.94 241 VAL A C 1
ATOM 1878 O O . VAL A 1 241 ? 11.945 -5.465 -15.219 1 91.94 241 VAL A O 1
ATOM 1881 N N . PHE A 1 242 ? 12.117 -5.945 -17.359 1 93.88 242 PHE A N 1
ATOM 1882 C CA . PHE A 1 242 ? 12.969 -4.805 -17.688 1 93.88 242 PHE A CA 1
ATOM 1883 C C . PHE A 1 242 ? 12.234 -3.492 -17.422 1 93.88 242 PHE A C 1
ATOM 1885 O O . PHE A 1 242 ? 12.688 -2.67 -16.625 1 93.88 242 PHE A O 1
ATOM 1892 N N . PRO A 1 243 ? 11.07 -3.35 -18.016 1 94.69 243 PRO A N 1
ATOM 1893 C CA . PRO A 1 243 ? 10.367 -2.096 -17.734 1 94.69 243 PRO A CA 1
ATOM 1894 C C . PRO A 1 243 ? 9.93 -1.981 -16.281 1 94.69 243 PRO A C 1
ATOM 1896 O O . PRO A 1 243 ? 9.906 -0.882 -15.719 1 94.69 243 PRO A O 1
ATOM 1899 N N . ILE A 1 244 ? 9.586 -3.016 -15.633 1 95.5 244 ILE A N 1
ATOM 1900 C CA . ILE A 1 244 ? 9.117 -2.969 -14.25 1 95.5 244 ILE A CA 1
ATOM 1901 C C . ILE A 1 244 ? 10.227 -2.432 -13.344 1 95.5 244 ILE A C 1
ATOM 1903 O O . ILE A 1 244 ? 10 -1.509 -12.562 1 95.5 244 ILE A O 1
ATOM 1907 N N . TYR A 1 245 ? 11.43 -2.939 -13.492 1 95.25 245 TYR A N 1
ATOM 1908 C CA . TYR A 1 245 ? 12.516 -2.523 -12.609 1 95.25 245 TYR A CA 1
ATOM 1909 C C . TYR A 1 245 ? 13.023 -1.138 -12.984 1 95.25 245 TYR A C 1
ATOM 1911 O O . TYR A 1 245 ? 13.438 -0.366 -12.117 1 95.25 245 TYR A O 1
ATOM 1919 N N . ILE A 1 246 ? 12.945 -0.753 -14.188 1 95.75 246 ILE A N 1
ATOM 1920 C CA . ILE A 1 246 ? 13.359 0.583 -14.602 1 95.75 246 ILE A CA 1
ATOM 1921 C C . ILE A 1 246 ? 12.414 1.624 -14 1 95.75 246 ILE A C 1
ATOM 1923 O O . ILE A 1 246 ? 12.867 2.609 -13.406 1 95.75 246 ILE A O 1
ATOM 1927 N N . PHE A 1 247 ? 11.148 1.361 -14.133 1 96.19 247 PHE A N 1
ATOM 1928 C CA . PHE A 1 247 ? 10.188 2.324 -13.617 1 96.19 247 PHE A CA 1
ATOM 1929 C C . PHE A 1 247 ? 10.156 2.297 -12.094 1 96.19 247 PHE A C 1
ATOM 1931 O O . PHE A 1 247 ? 9.906 3.318 -11.453 1 96.19 247 PHE A O 1
ATOM 1938 N N . SER A 1 248 ? 10.375 1.122 -11.539 1 95.25 248 SER A N 1
ATOM 1939 C CA . SER A 1 248 ? 10.477 1.076 -10.086 1 95.25 248 SER A CA 1
ATOM 1940 C C . SER A 1 248 ? 11.68 1.871 -9.586 1 95.25 248 SER A C 1
ATOM 1942 O O . SER A 1 248 ? 11.617 2.514 -8.539 1 95.25 248 SER A O 1
ATOM 1944 N N . TYR A 1 249 ? 12.742 1.834 -10.344 1 95.75 249 TYR A N 1
ATOM 1945 C CA . TYR A 1 249 ? 13.914 2.625 -9.984 1 95.75 249 TYR A CA 1
ATOM 1946 C C . TYR A 1 249 ? 13.609 4.117 -10.055 1 95.75 249 TYR A C 1
ATOM 1948 O O . TYR A 1 249 ? 13.984 4.879 -9.156 1 95.75 249 TYR A O 1
ATOM 1956 N N . LEU A 1 250 ? 12.945 4.465 -11.086 1 94.88 250 LEU A N 1
ATOM 1957 C CA . LEU A 1 250 ? 12.562 5.863 -11.227 1 94.88 250 LEU A CA 1
ATOM 1958 C C . LEU A 1 250 ? 11.672 6.309 -10.07 1 94.88 250 LEU A C 1
ATOM 1960 O O . LEU A 1 250 ? 11.789 7.438 -9.594 1 94.88 250 LEU A O 1
ATOM 1964 N N . SER A 1 251 ? 10.844 5.434 -9.688 1 94 251 SER A N 1
ATOM 1965 C CA . SER A 1 251 ? 9.977 5.754 -8.555 1 94 251 SER A CA 1
ATOM 1966 C C . SER A 1 251 ? 10.789 5.922 -7.273 1 94 251 SER A C 1
ATOM 1968 O O . SER A 1 251 ? 10.43 6.723 -6.406 1 94 251 SER A O 1
ATOM 1970 N N . CYS A 1 252 ? 11.875 5.184 -7.125 1 93.75 252 CYS A N 1
ATOM 1971 C CA . CYS A 1 252 ? 12.695 5.25 -5.922 1 93.75 252 CYS A CA 1
ATOM 1972 C C . CYS A 1 252 ? 13.445 6.574 -5.844 1 93.75 252 CYS A C 1
ATOM 1974 O O . CYS A 1 252 ? 13.891 6.977 -4.766 1 93.75 252 CYS A O 1
ATOM 1976 N N . LEU A 1 253 ? 13.555 7.297 -6.906 1 92 253 LEU A N 1
ATOM 1977 C CA . LEU A 1 253 ? 14.258 8.578 -6.93 1 92 253 LEU A CA 1
ATOM 1978 C C . LEU A 1 253 ? 13.484 9.641 -6.156 1 92 253 LEU A C 1
ATOM 1980 O O . LEU A 1 253 ? 14.055 10.656 -5.75 1 92 253 LEU A O 1
ATOM 1984 N N . ARG A 1 254 ? 12.258 9.336 -5.832 1 90.56 254 ARG A N 1
ATOM 1985 C CA . ARG A 1 254 ? 11.438 10.289 -5.086 1 90.56 254 ARG A CA 1
ATOM 1986 C C . ARG A 1 254 ? 11.93 10.414 -3.646 1 90.56 254 ARG A C 1
ATOM 1988 O O . ARG A 1 254 ? 11.609 11.391 -2.963 1 90.56 254 ARG A O 1
ATOM 1995 N N . VAL A 1 255 ? 12.68 9.445 -3.23 1 88 255 VAL A N 1
ATOM 1996 C CA . VAL A 1 255 ? 13.141 9.445 -1.849 1 88 255 VAL A CA 1
ATOM 1997 C C . VAL A 1 255 ? 14.109 10.609 -1.632 1 88 255 VAL A C 1
ATOM 1999 O O . VAL A 1 255 ? 14.336 11.031 -0.496 1 88 255 VAL A O 1
ATOM 2002 N N . VAL A 1 256 ? 14.625 11.18 -2.707 1 87.31 256 VAL A N 1
ATOM 2003 C CA . VAL A 1 256 ? 15.648 12.219 -2.629 1 87.31 256 VAL A CA 1
ATOM 2004 C C . VAL A 1 256 ? 15 13.547 -2.238 1 87.31 256 VAL A C 1
ATOM 2006 O O . VAL A 1 256 ? 15.664 14.422 -1.666 1 87.31 256 VAL A O 1
ATOM 2009 N N . VAL A 1 257 ? 13.672 13.648 -2.463 1 85.06 257 VAL A N 1
ATOM 2010 C CA . VAL A 1 257 ? 12.969 14.891 -2.18 1 85.06 257 VAL A CA 1
ATOM 2011 C C . VAL A 1 257 ? 12.508 14.906 -0.726 1 85.06 257 VAL A C 1
ATOM 2013 O O . VAL A 1 257 ? 12.094 13.875 -0.193 1 85.06 257 VAL A O 1
ATOM 2016 N N . MET A 1 258 ? 12.602 16.031 -0.134 1 79.94 258 MET A N 1
ATOM 2017 C CA . MET A 1 258 ? 12.188 16.172 1.258 1 79.94 258 MET A CA 1
ATOM 2018 C C . MET A 1 258 ? 10.703 15.859 1.414 1 79.94 258 MET A C 1
ATOM 2020 O O . MET A 1 258 ? 9.898 16.188 0.54 1 79.94 258 MET A O 1
ATOM 2024 N N . PRO A 1 259 ? 10.531 15.289 2.607 1 73.88 259 PRO A N 1
ATOM 2025 C CA . PRO A 1 259 ? 9.117 14.969 2.848 1 73.88 259 PRO A CA 1
ATOM 2026 C C . PRO A 1 259 ? 8.242 16.219 2.961 1 73.88 259 PRO A C 1
ATOM 2028 O O . PRO A 1 259 ? 8.695 17.25 3.443 1 73.88 259 PRO A O 1
ATOM 2031 N N . HIS A 1 260 ? 7.055 16.344 2.393 1 66.88 260 HIS A N 1
ATOM 2032 C CA . HIS A 1 260 ? 6.051 17.391 2.445 1 66.88 260 HIS A CA 1
ATOM 2033 C C . HIS A 1 260 ? 6.367 18.5 1.445 1 66.88 260 HIS A C 1
ATOM 2035 O O . HIS A 1 260 ? 5.883 19.625 1.586 1 66.88 260 HIS A O 1
ATOM 2041 N N . SER A 1 261 ? 7.332 18.234 0.631 1 75 261 SER A N 1
ATOM 2042 C CA . SER A 1 261 ? 7.559 19.172 -0.466 1 75 261 SER A CA 1
ATOM 2043 C C . SER A 1 261 ? 6.461 19.062 -1.521 1 75 261 SER A C 1
ATOM 2045 O O . SER A 1 261 ? 5.949 17.969 -1.782 1 75 261 SER A O 1
ATOM 2047 N N . PRO A 1 262 ? 5.988 20.172 -1.931 1 75.44 262 PRO A N 1
ATOM 2048 C CA . PRO A 1 262 ? 4.969 20.125 -2.98 1 75.44 262 PRO A CA 1
ATOM 2049 C C . PRO A 1 262 ? 5.465 19.453 -4.258 1 75.44 262 PRO A C 1
ATOM 2051 O O . PRO A 1 262 ? 4.66 19.016 -5.086 1 75.44 262 PRO A O 1
ATOM 2054 N N . LEU A 1 263 ? 6.762 19.312 -4.371 1 81.62 263 LEU A N 1
ATOM 2055 C CA . LEU A 1 263 ? 7.332 18.641 -5.531 1 81.62 263 LEU A CA 1
ATOM 2056 C C . LEU A 1 263 ? 7.055 17.141 -5.484 1 81.62 263 LEU A C 1
ATOM 2058 O O . LEU A 1 263 ? 7.098 16.469 -6.512 1 81.62 263 LEU A O 1
ATOM 2062 N N . LEU A 1 264 ? 6.812 16.719 -4.336 1 83.62 264 LEU A N 1
ATOM 2063 C CA . LEU A 1 264 ? 6.625 15.273 -4.16 1 83.62 264 LEU A CA 1
ATOM 2064 C C . LEU A 1 264 ? 5.332 14.812 -4.824 1 83.62 264 LEU A C 1
ATOM 2066 O O . LEU A 1 264 ? 5.27 13.711 -5.371 1 83.62 264 LEU A O 1
ATOM 2070 N N . SER A 1 265 ? 4.336 15.641 -4.855 1 83.25 265 SER A N 1
ATOM 2071 C CA . SER A 1 265 ? 3.07 15.25 -5.469 1 83.25 265 SER A CA 1
ATOM 2072 C C . SER A 1 265 ? 3.201 15.133 -6.984 1 83.25 265 SER A C 1
ATOM 2074 O O . SER A 1 265 ? 2.73 14.164 -7.578 1 83.25 265 SER A O 1
ATOM 2076 N N . SER A 1 266 ? 3.877 16.062 -7.527 1 86.06 266 SER A N 1
ATOM 2077 C CA . SER A 1 266 ? 4.07 16.031 -8.969 1 86.06 266 SER A CA 1
ATOM 2078 C C . SER A 1 266 ? 5.035 14.914 -9.375 1 86.06 266 SER A C 1
ATOM 2080 O O . SER A 1 266 ? 4.801 14.211 -10.359 1 86.06 266 SER A O 1
ATOM 2082 N N . LEU A 1 267 ? 6.059 14.781 -8.609 1 87.56 267 LEU A N 1
ATOM 2083 C CA . LEU A 1 267 ? 7.016 13.719 -8.898 1 87.56 267 LEU A CA 1
ATOM 2084 C C . LEU A 1 267 ? 6.387 12.344 -8.688 1 87.56 267 LEU A C 1
ATOM 2086 O O . LEU A 1 267 ? 6.695 11.398 -9.406 1 87.56 267 LEU A O 1
ATOM 2090 N N . GLY A 1 268 ? 5.523 12.258 -7.742 1 89.06 268 GLY A N 1
ATOM 2091 C CA . GLY A 1 268 ? 4.828 11.008 -7.5 1 89.06 268 GLY A CA 1
ATOM 2092 C C . GLY A 1 268 ? 3.945 10.578 -8.656 1 89.06 268 GLY A C 1
ATOM 2093 O O . GLY A 1 268 ? 3.928 9.406 -9.031 1 89.06 268 GLY A O 1
ATOM 2094 N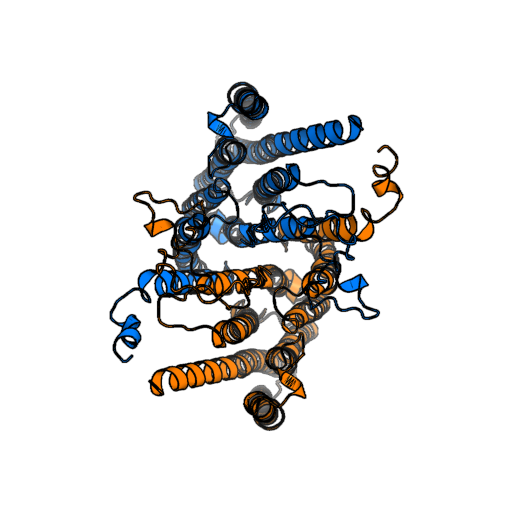 N . VAL A 1 269 ? 3.297 11.484 -9.211 1 90.31 269 VAL A N 1
ATOM 2095 C CA . VAL A 1 269 ? 2.408 11.164 -10.32 1 90.31 269 VAL A CA 1
ATOM 2096 C C . VAL A 1 269 ? 3.229 10.906 -11.586 1 90.31 269 VAL A C 1
ATOM 2098 O O . VAL A 1 269 ? 2.961 9.953 -12.32 1 90.31 269 VAL A O 1
ATOM 2101 N N . ALA A 1 270 ? 4.289 11.641 -11.781 1 90.81 270 ALA A N 1
ATOM 2102 C CA . ALA A 1 270 ? 5.066 11.562 -13.016 1 90.81 270 ALA A CA 1
ATOM 2103 C C . ALA A 1 270 ? 5.984 10.352 -13.016 1 90.81 270 ALA A C 1
ATOM 2105 O O . ALA A 1 270 ? 6.148 9.688 -14.039 1 90.81 270 ALA A O 1
ATOM 2106 N N . LEU A 1 271 ? 6.52 10.047 -11.883 1 92.56 271 LEU A N 1
ATOM 2107 C CA . LEU A 1 271 ? 7.555 9.023 -11.852 1 92.56 271 LEU A CA 1
ATOM 2108 C C . LEU A 1 271 ? 6.984 7.688 -11.391 1 92.56 271 LEU A C 1
ATOM 2110 O O . LEU A 1 271 ? 7.586 6.633 -11.617 1 92.56 271 LEU A O 1
ATOM 2114 N N . GLN A 1 272 ? 5.871 7.695 -10.75 1 93.62 272 GLN A N 1
ATOM 2115 C CA . GLN A 1 272 ? 5.363 6.445 -10.195 1 93.62 272 GLN A CA 1
ATOM 2116 C C . GLN A 1 272 ? 3.975 6.125 -10.742 1 93.62 272 GLN A C 1
ATOM 2118 O O . GLN A 1 272 ? 3.787 5.121 -11.43 1 93.62 272 GLN A O 1
ATOM 2123 N N . ASP A 1 273 ? 3.027 6.98 -10.594 1 94.06 273 ASP A N 1
ATOM 2124 C CA . ASP A 1 273 ? 1.636 6.633 -10.867 1 94.06 273 ASP A CA 1
ATOM 2125 C C . ASP A 1 273 ? 1.382 6.504 -12.367 1 94.06 273 ASP A C 1
ATOM 2127 O O . ASP A 1 273 ? 0.752 5.543 -12.812 1 94.06 273 ASP A O 1
ATOM 2131 N N . LEU A 1 274 ? 1.871 7.375 -13.117 1 95.06 274 LEU A N 1
ATOM 2132 C CA . LEU A 1 274 ? 1.633 7.34 -14.555 1 95.06 274 LEU A CA 1
ATOM 2133 C C . LEU A 1 274 ? 2.352 6.16 -15.195 1 95.06 274 LEU A C 1
ATOM 2135 O O . LEU A 1 274 ? 1.723 5.328 -15.859 1 95.06 274 LEU A O 1
ATOM 2139 N N . PRO A 1 275 ? 3.586 6.039 -15 1 95.94 275 PRO A N 1
ATOM 2140 C CA . PRO A 1 275 ? 4.258 4.879 -15.594 1 95.94 275 PRO A CA 1
ATOM 2141 C C . PRO A 1 275 ? 3.713 3.553 -15.07 1 95.94 275 PRO A C 1
ATOM 2143 O O . PRO A 1 275 ? 3.582 2.594 -15.836 1 95.94 275 PRO A O 1
ATOM 2146 N N . PHE A 1 276 ? 3.424 3.473 -13.812 1 96.5 276 PHE A N 1
ATOM 2147 C CA . PHE A 1 276 ? 2.895 2.242 -13.234 1 96.5 276 PHE A CA 1
ATOM 2148 C C . PHE A 1 276 ? 1.54 1.898 -13.844 1 96.5 276 PHE A C 1
ATOM 2150 O O . PHE A 1 276 ? 1.208 0.723 -14.016 1 96.5 276 PHE A O 1
ATOM 2157 N N . PHE A 1 277 ? 0.789 2.936 -14.18 1 96.69 277 PHE A N 1
ATOM 2158 C CA . PHE A 1 277 ? -0.506 2.703 -14.812 1 96.69 277 PHE A CA 1
ATOM 2159 C C . PHE A 1 277 ? -0.337 2 -16.156 1 96.69 277 PHE A C 1
ATOM 2161 O O . PHE A 1 277 ? -0.995 0.993 -16.422 1 96.69 277 PHE A O 1
ATOM 2168 N N . PHE A 1 278 ? 0.556 2.416 -16.875 1 96.31 278 PHE A N 1
ATOM 2169 C CA . PHE A 1 278 ? 0.762 1.847 -18.203 1 96.31 278 PHE A CA 1
ATOM 2170 C C . PHE A 1 278 ? 1.377 0.456 -18.109 1 96.31 278 PHE A C 1
ATOM 2172 O O . PHE A 1 278 ? 1.02 -0.442 -18.875 1 96.31 278 PHE A O 1
ATOM 2179 N N . VAL A 1 279 ? 2.266 0.321 -17.188 1 96.12 279 VAL A N 1
ATOM 2180 C CA . VAL A 1 279 ? 2.879 -0.991 -17 1 96.12 279 VAL A CA 1
ATOM 2181 C C . VAL A 1 279 ? 1.825 -1.994 -16.547 1 96.12 279 VAL A C 1
ATOM 2183 O O . VAL A 1 279 ? 1.766 -3.119 -17.047 1 96.12 279 VAL A O 1
ATOM 2186 N N . ARG A 1 280 ? 0.981 -1.594 -15.648 1 95.88 280 ARG A N 1
ATOM 2187 C CA . ARG A 1 280 ? -0.037 -2.498 -15.125 1 95.88 280 ARG A CA 1
ATOM 2188 C C . ARG A 1 280 ? -1.071 -2.836 -16.188 1 95.88 280 ARG A C 1
ATOM 2190 O O . ARG A 1 280 ? -1.554 -3.969 -16.266 1 95.88 280 ARG A O 1
ATOM 2197 N N . VAL A 1 281 ? -1.429 -1.891 -17.016 1 95.56 281 VAL A N 1
ATOM 2198 C CA . VAL A 1 281 ? -2.346 -2.156 -18.109 1 95.56 281 VAL A CA 1
ATOM 2199 C C . VAL A 1 281 ? -1.73 -3.186 -19.062 1 95.56 281 VAL A C 1
ATOM 2201 O O . VAL A 1 281 ? -2.408 -4.117 -19.5 1 95.56 281 VAL A O 1
ATOM 2204 N N . GLY A 1 282 ? -0.447 -3.008 -19.312 1 95.31 282 GLY A N 1
ATOM 2205 C CA . GLY A 1 282 ? 0.243 -3.977 -20.141 1 95.31 282 GLY A CA 1
ATOM 2206 C C . GLY A 1 282 ? 0.312 -5.359 -19.516 1 95.31 282 GLY A C 1
ATOM 2207 O O . GLY A 1 282 ? 0.088 -6.363 -20.203 1 95.31 282 GLY A O 1
ATOM 2208 N N . LEU A 1 283 ? 0.564 -5.418 -18.266 1 94.38 283 LEU A N 1
ATOM 2209 C CA . LEU A 1 283 ? 0.687 -6.699 -17.578 1 94.38 283 LEU A CA 1
ATOM 2210 C C . LEU A 1 283 ? -0.652 -7.43 -17.547 1 94.38 283 LEU A C 1
ATOM 2212 O O . LEU A 1 283 ? -0.706 -8.641 -17.75 1 94.38 283 LEU A O 1
ATOM 2216 N N . ILE A 1 284 ? -1.726 -6.691 -17.281 1 91.56 284 ILE A N 1
ATOM 2217 C CA . ILE A 1 284 ? -3.047 -7.309 -17.219 1 91.56 284 ILE A CA 1
ATOM 2218 C C . ILE A 1 284 ? -3.469 -7.766 -18.609 1 91.56 284 ILE A C 1
ATOM 2220 O O . ILE A 1 284 ? -4.094 -8.82 -18.766 1 91.56 284 ILE A O 1
ATOM 2224 N N . ALA A 1 285 ? -3.092 -7.02 -19.625 1 93.19 285 ALA A N 1
ATOM 2225 C CA . ALA A 1 285 ? -3.449 -7.367 -21 1 93.19 285 ALA A CA 1
ATOM 2226 C C . ALA A 1 285 ? -2.719 -8.625 -21.453 1 93.19 285 ALA A C 1
ATOM 2228 O O . ALA A 1 285 ? -3.301 -9.477 -22.125 1 93.19 285 ALA A O 1
ATOM 2229 N N . PHE A 1 286 ? -1.49 -8.883 -21.047 1 92.25 286 PHE A N 1
ATOM 2230 C CA . PHE A 1 286 ? -0.68 -9.992 -21.547 1 92.25 286 PHE A CA 1
ATOM 2231 C C . PHE A 1 286 ? -0.767 -11.195 -20.609 1 92.25 286 PHE A C 1
ATOM 2233 O O . PHE A 1 286 ? -0.77 -12.336 -21.078 1 92.25 286 PHE A O 1
ATOM 2240 N N . PHE A 1 287 ? -0.789 -10.93 -19.281 1 91.06 287 PHE A N 1
ATOM 2241 C CA . PHE A 1 287 ? -0.635 -12.047 -18.359 1 91.06 287 PHE A CA 1
ATOM 2242 C C . PHE A 1 287 ? -1.896 -12.242 -17.531 1 91.06 287 PHE A C 1
ATOM 2244 O O . PHE A 1 287 ? -2.012 -13.211 -16.781 1 91.06 287 PHE A O 1
ATOM 2251 N N . GLY A 1 288 ? -2.883 -11.32 -17.609 1 85.38 288 GLY A N 1
ATOM 2252 C CA . GLY A 1 288 ? -4.078 -11.43 -16.781 1 85.38 288 GLY A CA 1
ATOM 2253 C C . GLY A 1 288 ? -3.949 -10.727 -15.445 1 85.38 288 GLY A C 1
ATOM 2254 O O . GLY A 1 288 ? -3.26 -9.711 -15.336 1 85.38 288 GLY A O 1
ATOM 2255 N N . PHE A 1 289 ? -4.582 -11.219 -14.328 1 80.94 289 PHE A N 1
ATOM 2256 C CA . PHE A 1 289 ? -4.66 -10.508 -13.055 1 80.94 289 PHE A CA 1
ATOM 2257 C C . PHE A 1 289 ? -3.486 -10.883 -12.156 1 80.94 289 PHE A C 1
ATOM 2259 O O . PHE A 1 289 ? -3.682 -11.391 -11.055 1 80.94 289 PHE A O 1
ATOM 2266 N N . VAL A 1 290 ? -2.277 -10.539 -12.727 1 83.12 290 VAL A N 1
ATOM 2267 C CA . VAL A 1 290 ? -1.082 -10.742 -11.914 1 83.12 290 VAL A CA 1
ATOM 2268 C C . VAL A 1 290 ? -0.971 -9.633 -10.875 1 83.12 290 VAL A C 1
ATOM 2270 O O . VAL A 1 290 ? -0.403 -9.836 -9.797 1 83.12 290 VAL A O 1
ATOM 2273 N N . THR A 1 291 ? -1.525 -8.484 -11.195 1 86.12 291 THR A N 1
ATOM 2274 C CA . THR A 1 291 ? -1.605 -7.363 -10.266 1 86.12 291 THR A CA 1
ATOM 2275 C C . THR A 1 291 ? -3.059 -7.066 -9.906 1 86.12 291 THR A C 1
ATOM 2277 O O . THR A 1 291 ? -3.951 -7.191 -10.742 1 86.12 291 THR A O 1
ATOM 2280 N N . PRO A 1 292 ? -3.193 -6.734 -8.68 1 85.81 292 PRO A N 1
ATOM 2281 C CA . PRO A 1 292 ? -4.57 -6.406 -8.297 1 85.81 292 PRO A CA 1
ATOM 2282 C C . PRO A 1 292 ? -5.121 -5.203 -9.055 1 85.81 292 PRO A C 1
ATOM 2284 O O . PRO A 1 292 ? -4.398 -4.23 -9.289 1 85.81 292 PRO A O 1
ATOM 2287 N N . LEU A 1 293 ? -6.367 -5.273 -9.383 1 88.38 293 LEU A N 1
ATOM 2288 C CA . LEU A 1 293 ? -7.051 -4.219 -10.117 1 88.38 293 LEU A CA 1
ATOM 2289 C C . LEU A 1 293 ? -7.129 -2.938 -9.297 1 88.38 293 LEU A C 1
ATOM 2291 O O . LEU A 1 293 ? -7.172 -1.838 -9.852 1 88.38 293 LEU A O 1
ATOM 2295 N N . LEU A 1 294 ? -7.066 -3.123 -8.047 1 89.31 294 LEU A N 1
ATOM 2296 C CA . LEU A 1 294 ? -7.18 -1.968 -7.164 1 89.31 294 LEU A CA 1
ATOM 2297 C C . LEU A 1 294 ? -5.988 -1.031 -7.344 1 89.31 294 LEU A C 1
ATOM 2299 O O . LEU A 1 294 ? -6.137 0.191 -7.266 1 89.31 294 LEU A O 1
ATOM 2303 N N . TYR A 1 295 ? -4.82 -1.621 -7.551 1 91.06 295 TYR A N 1
ATOM 2304 C CA . TYR A 1 295 ? -3.639 -0.785 -7.738 1 91.06 295 TYR A CA 1
ATOM 2305 C C . TYR A 1 295 ? -3.703 -0.039 -9.062 1 91.06 295 TYR A C 1
ATOM 2307 O O . TYR A 1 295 ? -3.227 1.092 -9.172 1 91.06 295 TYR A O 1
ATOM 2315 N N . LEU A 1 296 ? -4.336 -0.693 -10.031 1 92.81 296 LEU A N 1
ATOM 2316 C CA . LEU A 1 296 ? -4.539 -0.029 -11.312 1 92.81 296 LEU A CA 1
ATOM 2317 C C . LEU A 1 296 ? -5.508 1.143 -11.172 1 92.81 296 LEU A C 1
ATOM 2319 O O . LEU A 1 296 ? -5.258 2.225 -11.711 1 92.81 296 LEU A O 1
ATOM 2323 N N . MET A 1 297 ? -6.543 0.911 -10.477 1 91.5 297 MET A N 1
ATOM 2324 C CA . MET A 1 297 ? -7.527 1.967 -10.258 1 91.5 297 MET A CA 1
ATOM 2325 C C . MET A 1 297 ? -6.934 3.105 -9.438 1 91.5 297 MET A C 1
ATOM 2327 O O . MET A 1 297 ? -7.23 4.277 -9.688 1 91.5 297 MET A O 1
ATOM 2331 N N . LYS A 1 298 ? -6.129 2.762 -8.453 1 92.19 298 LYS A N 1
ATOM 2332 C CA . LYS A 1 298 ? -5.465 3.791 -7.656 1 92.19 298 LYS A CA 1
ATOM 2333 C C . LYS A 1 298 ? -4.613 4.703 -8.539 1 92.19 298 LYS A C 1
ATOM 2335 O O . LYS A 1 298 ? -4.703 5.926 -8.438 1 92.19 298 LYS A O 1
ATOM 2340 N N . ASN A 1 299 ? -3.762 4.055 -9.352 1 95.06 299 ASN A N 1
ATOM 2341 C CA . ASN A 1 299 ? -2.889 4.844 -10.219 1 95.06 299 ASN A CA 1
ATOM 2342 C C . ASN A 1 299 ? -3.693 5.703 -11.188 1 95.06 299 ASN A C 1
ATOM 2344 O O . ASN A 1 299 ? -3.336 6.852 -11.453 1 95.06 299 ASN A O 1
ATOM 2348 N N . LEU A 1 300 ? -4.762 5.203 -11.648 1 94.25 300 LEU A N 1
ATOM 2349 C CA . LEU A 1 300 ? -5.613 5.93 -12.586 1 94.25 300 LEU A CA 1
ATOM 2350 C C . LEU A 1 300 ? -6.297 7.105 -11.898 1 94.25 300 LEU A C 1
ATOM 2352 O O . LEU A 1 300 ? -6.242 8.234 -12.391 1 94.25 300 LEU A O 1
ATOM 2356 N N . LEU A 1 301 ? -6.898 6.891 -10.805 1 92.5 301 LEU A N 1
ATOM 2357 C CA . LEU A 1 301 ? -7.668 7.918 -10.109 1 92.5 301 LEU A CA 1
ATOM 2358 C C . LEU A 1 301 ? -6.754 9.008 -9.57 1 92.5 301 LEU A C 1
ATOM 2360 O O . LEU A 1 301 ? -7.105 10.188 -9.594 1 92.5 301 LEU A O 1
ATOM 2364 N N . VAL A 1 302 ? -5.613 8.609 -9.078 1 91.38 302 VAL A N 1
ATOM 2365 C CA . VAL A 1 302 ? -4.668 9.586 -8.562 1 91.38 302 VAL A CA 1
ATOM 2366 C C . VAL A 1 302 ? -4.168 10.477 -9.695 1 91.38 302 VAL A C 1
ATOM 2368 O O . VAL A 1 302 ? -4.051 11.695 -9.531 1 91.38 302 VAL A O 1
ATOM 2371 N N . CYS A 1 303 ? -3.91 9.875 -10.805 1 91.69 303 CYS A N 1
ATOM 2372 C CA . CYS A 1 303 ? -3.467 10.656 -11.961 1 91.69 303 CYS A CA 1
ATOM 2373 C C . CYS A 1 303 ? -4.57 11.594 -12.438 1 91.69 303 CYS A C 1
ATOM 2375 O O . CYS A 1 303 ? -4.312 12.766 -12.719 1 91.69 303 CYS A O 1
ATOM 2377 N N . LEU A 1 304 ? -5.746 11.086 -12.508 1 90.69 304 LEU A N 1
ATOM 2378 C CA . LEU A 1 304 ? -6.871 11.891 -12.969 1 90.69 304 LEU A CA 1
ATOM 2379 C C . LEU A 1 304 ? -7.16 13.023 -11.984 1 90.69 304 LEU A C 1
ATOM 2381 O O . LEU A 1 304 ? -7.434 14.156 -12.398 1 90.69 304 LEU A O 1
ATOM 2385 N N . ALA A 1 305 ? -7.133 12.688 -10.734 1 88.19 305 ALA A N 1
ATOM 2386 C CA . ALA A 1 305 ? -7.367 13.719 -9.727 1 88.19 305 ALA A CA 1
ATOM 2387 C C . ALA A 1 305 ? -6.289 14.797 -9.773 1 88.19 305 ALA A C 1
ATOM 2389 O O . ALA A 1 305 ? -6.582 15.984 -9.641 1 88.19 305 ALA A O 1
ATOM 2390 N N . PHE A 1 306 ? -5.082 14.367 -9.977 1 86.75 306 PHE A N 1
ATOM 2391 C CA . PHE A 1 306 ? -3.98 15.32 -10.039 1 86.75 306 PHE A CA 1
ATOM 2392 C C . PHE A 1 306 ? -4.145 16.266 -11.227 1 86.75 306 PHE A C 1
ATOM 2394 O O . PHE A 1 306 ? -3.994 17.469 -11.094 1 86.75 306 PHE A O 1
ATOM 2401 N N . VAL A 1 307 ? -4.418 15.742 -12.352 1 84.19 307 VAL A N 1
ATOM 2402 C CA . VAL A 1 307 ? -4.559 16.547 -13.57 1 84.19 307 VAL A CA 1
ATOM 2403 C C . VAL A 1 307 ? -5.789 17.438 -13.453 1 84.19 307 VAL A C 1
ATOM 2405 O O . VAL A 1 307 ? -5.75 18.609 -13.844 1 84.19 307 VAL A O 1
ATOM 2408 N N . TYR A 1 308 ? -6.777 16.906 -12.891 1 82.81 308 TYR A N 1
ATOM 2409 C CA . TYR A 1 308 ? -8.023 17.672 -12.789 1 82.81 308 TYR A CA 1
ATOM 2410 C C . TYR A 1 308 ? -7.871 18.844 -11.836 1 82.81 308 TYR A C 1
ATOM 2412 O O . TYR A 1 308 ? -8.195 19.984 -12.195 1 82.81 308 TYR A O 1
ATOM 2420 N N . PHE A 1 309 ? -7.352 18.672 -10.695 1 81.38 309 PHE A N 1
ATOM 2421 C CA . PHE A 1 309 ? -7.336 19.719 -9.672 1 81.38 309 PHE A CA 1
ATOM 2422 C C . PHE A 1 309 ? -6.18 20.688 -9.906 1 81.38 309 PHE A C 1
ATOM 2424 O O . PHE A 1 309 ? -6.27 21.859 -9.555 1 81.38 309 PHE A O 1
ATOM 2431 N N . ASN A 1 310 ? -5.184 20.156 -10.453 1 77.94 310 ASN A N 1
ATOM 2432 C CA . ASN A 1 310 ? -4.035 21.047 -10.633 1 77.94 310 ASN A CA 1
ATOM 2433 C C . ASN A 1 310 ? -4.07 21.734 -11.992 1 77.94 310 ASN A C 1
ATOM 2435 O O . ASN A 1 310 ? -3.555 22.844 -12.141 1 77.94 310 ASN A O 1
ATOM 2439 N N . PHE A 1 311 ? -4.676 21.172 -12.992 1 76.38 311 PHE A N 1
ATOM 2440 C CA . PHE A 1 311 ? -4.598 21.781 -14.32 1 76.38 311 PHE A CA 1
ATOM 2441 C C . PHE A 1 311 ? -5.98 22.172 -14.82 1 76.38 311 PHE A C 1
ATOM 2443 O O . PHE A 1 311 ? -6.168 23.266 -15.352 1 76.38 311 PHE A O 1
ATOM 2450 N N . MET A 1 312 ? -6.887 21.281 -14.656 1 72.44 312 MET A N 1
ATOM 2451 C CA . MET A 1 312 ? -8.188 21.531 -15.266 1 72.44 312 MET A CA 1
ATOM 2452 C C . MET A 1 312 ? -8.953 22.609 -14.5 1 72.44 312 MET A C 1
ATOM 2454 O O . MET A 1 312 ? -9.672 23.422 -15.102 1 72.44 312 MET A O 1
ATOM 2458 N N . THR A 1 313 ? -8.867 22.531 -13.148 1 69.12 313 THR A N 1
ATOM 2459 C CA . THR A 1 313 ? -9.602 23.516 -12.375 1 69.12 313 THR A CA 1
ATOM 2460 C C . THR A 1 313 ? -9.039 24.922 -12.594 1 69.12 313 THR A C 1
ATOM 2462 O O . THR A 1 313 ? -9.719 25.906 -12.367 1 69.12 313 THR A O 1
ATOM 2465 N N . LYS A 1 314 ? -7.844 24.906 -12.977 1 65.5 314 LYS A N 1
ATOM 2466 C CA . LYS A 1 314 ? -7.234 26.203 -13.227 1 65.5 314 LYS A CA 1
ATOM 2467 C C . LYS A 1 314 ? -7.59 26.719 -14.617 1 65.5 314 LYS A C 1
ATOM 2469 O O . LYS A 1 314 ? -7.375 27.891 -14.93 1 65.5 314 LYS A O 1
ATOM 2474 N N . LEU A 1 315 ? -8.164 25.797 -15.367 1 62 315 LEU A N 1
ATOM 2475 C CA . LEU A 1 315 ? -8.578 26.219 -16.703 1 62 315 LEU A CA 1
ATOM 2476 C C . LEU A 1 315 ? -9.836 27.078 -16.625 1 62 315 LEU A C 1
ATOM 2478 O O . LEU A 1 315 ? -10.688 26.859 -15.766 1 62 315 LEU A O 1
ATOM 2482 N N . ARG A 1 316 ? -9.797 28.172 -17.25 1 60.09 316 ARG A N 1
ATOM 2483 C CA . ARG A 1 316 ? -10.836 29.188 -17.312 1 60.09 316 ARG A CA 1
ATOM 2484 C C . ARG A 1 316 ? -12.211 28.562 -17.5 1 60.09 316 ARG A C 1
ATOM 2486 O O . ARG A 1 316 ? -13.211 29.078 -17 1 60.09 316 ARG A O 1
ATOM 2493 N N . VAL A 1 317 ? -12.312 27.594 -18.219 1 54.84 317 VAL A N 1
ATOM 2494 C CA . VAL A 1 317 ? -13.609 27 -18.516 1 54.84 317 VAL A CA 1
ATOM 2495 C C . VAL A 1 317 ? -14.25 26.484 -17.234 1 54.84 317 VAL A C 1
ATOM 2497 O O . VAL A 1 317 ? -15.469 26.562 -17.062 1 54.84 317 VAL A O 1
ATOM 2500 N N . PHE A 1 318 ? -13.508 26.062 -16.359 1 56.28 318 PHE A N 1
ATOM 2501 C CA . PHE A 1 318 ? -14.047 25.531 -15.125 1 56.28 318 PHE A CA 1
ATOM 2502 C C . PHE A 1 318 ? -14.086 26.594 -14.039 1 56.28 318 PHE A C 1
ATOM 2504 O O . PHE A 1 318 ? -14.695 26.391 -12.984 1 56.28 318 PHE A O 1
ATOM 2511 N N . ASN A 1 319 ? -13.25 27.656 -14.195 1 53.75 319 ASN A N 1
ATOM 2512 C CA . ASN A 1 319 ? -13.305 28.828 -13.32 1 53.75 319 ASN A CA 1
ATOM 2513 C C . ASN A 1 319 ? -14.516 29.703 -13.617 1 53.75 319 ASN A C 1
ATOM 2515 O O . ASN A 1 319 ? -14.555 30.875 -13.234 1 53.75 319 ASN A O 1
ATOM 2519 N N . THR A 1 320 ? -15.32 29.422 -14.391 1 44.34 320 THR A N 1
ATOM 2520 C CA . THR A 1 320 ? -16.422 30.344 -14.672 1 44.34 320 THR A CA 1
ATOM 2521 C C . THR A 1 320 ? -17.047 30.844 -13.383 1 44.34 320 THR A C 1
ATOM 2523 O O . THR A 1 320 ? -17.734 31.875 -13.367 1 44.34 320 THR A O 1
ATOM 2526 N N . GLU A 1 321 ? -17.125 30.297 -12.312 1 43.47 321 GLU A N 1
ATOM 2527 C CA . GLU A 1 321 ? -17.922 30.984 -11.312 1 43.47 321 GLU A CA 1
ATOM 2528 C C . GLU A 1 321 ? -17.156 32.156 -10.695 1 43.47 321 GLU A C 1
ATOM 2530 O O . GLU A 1 321 ? -17.656 32.812 -9.773 1 43.47 321 GLU A O 1
ATOM 2535 N N . ARG A 1 322 ? -15.961 32.75 -10.953 1 38.91 322 ARG A N 1
ATOM 2536 C CA . ARG A 1 322 ? -15.711 34.156 -10.641 1 38.91 322 ARG A CA 1
ATOM 2537 C C . ARG A 1 322 ? -16.703 35.062 -11.359 1 38.91 322 ARG A C 1
ATOM 2539 O O . ARG A 1 322 ? -16.859 36.25 -11 1 38.91 322 ARG A O 1
ATOM 2546 N N . MET A 1 323 ? -17.125 34.875 -12.625 1 31.52 323 MET A N 1
ATOM 2547 C CA . MET A 1 323 ? -17.906 35.969 -13.242 1 31.52 323 MET A CA 1
ATOM 2548 C C . MET A 1 323 ? -19.203 36.219 -12.484 1 31.52 323 MET A C 1
ATOM 2550 O O . MET A 1 323 ? -19.875 37.219 -12.695 1 31.52 323 MET A O 1
ATOM 2554 N N . PHE A 1 324 ? -19.875 35.281 -11.969 1 28.42 324 PHE A N 1
ATOM 2555 C CA . PHE A 1 324 ? -21.172 35.75 -11.492 1 28.42 324 PHE A CA 1
ATOM 2556 C C . PHE A 1 324 ? -21.031 36.438 -10.133 1 28.42 324 PHE A C 1
ATOM 2558 O O . PHE A 1 324 ? -22.031 36.781 -9.508 1 28.42 324 PHE A O 1
ATOM 2565 N N . PHE A 1 325 ? -19.891 36.531 -9.32 1 26.22 325 PHE A N 1
ATOM 2566 C CA . PHE A 1 325 ? -20.047 37.688 -8.484 1 26.22 325 PHE A CA 1
ATOM 2567 C C . PHE A 1 325 ? -19.5 38.938 -9.188 1 26.22 325 PHE A C 1
ATOM 2569 O O . PHE A 1 325 ? -18.469 38.875 -9.859 1 26.22 325 PHE A O 1
ATOM 2576 N N . MET B 1 1 ? -26.047 29.031 -10.625 1 41.19 1 MET B N 1
ATOM 2577 C CA . MET B 1 1 ? -25.141 28.781 -9.516 1 41.19 1 MET B CA 1
ATOM 2578 C C . MET B 1 1 ? -25.438 27.453 -8.828 1 41.19 1 MET B C 1
ATOM 2580 O O . MET B 1 1 ? -24.547 26.812 -8.289 1 41.19 1 MET B O 1
ATOM 2584 N N . GLY B 1 2 ? -26.891 27.094 -8.789 1 55.22 2 GLY B N 1
ATOM 2585 C CA . GLY B 1 2 ? -27.641 26.031 -8.117 1 55.22 2 GLY B CA 1
ATOM 2586 C C . GLY B 1 2 ? -27.422 24.672 -8.734 1 55.22 2 GLY B C 1
ATOM 2587 O O . GLY B 1 2 ? -27.438 23.656 -8.031 1 55.22 2 GLY B O 1
ATOM 2588 N N . SER B 1 3 ? -26.922 24.75 -10.016 1 66.31 3 SER B N 1
ATOM 2589 C CA . SER B 1 3 ? -26.938 23.516 -10.781 1 66.31 3 SER B CA 1
ATOM 2590 C C . SER B 1 3 ? -25.688 22.672 -10.492 1 66.31 3 SER B C 1
ATOM 2592 O O . SER B 1 3 ? -25.781 21.469 -10.305 1 66.31 3 SER B O 1
ATOM 2594 N N . GLY B 1 4 ? -24.609 23.297 -10.273 1 73.38 4 GLY B N 1
ATOM 2595 C CA . GLY B 1 4 ? -23.391 22.547 -10.008 1 73.38 4 GLY B CA 1
ATOM 2596 C C . GLY B 1 4 ? -23.406 21.859 -8.656 1 73.38 4 GLY B C 1
ATOM 2597 O O . GLY B 1 4 ? -22.969 20.719 -8.539 1 73.38 4 GLY B O 1
ATOM 2598 N N . ARG B 1 5 ? -24.016 22.578 -7.785 1 76.62 5 ARG B N 1
ATOM 2599 C CA . ARG B 1 5 ? -24.078 22 -6.449 1 76.62 5 ARG B CA 1
ATOM 2600 C C . ARG B 1 5 ? -25.047 20.812 -6.414 1 76.62 5 ARG B C 1
ATOM 2602 O O . ARG B 1 5 ? -24.781 19.797 -5.754 1 76.62 5 ARG B O 1
ATOM 2609 N N . THR B 1 6 ? -26.078 21 -7.145 1 81.19 6 THR B N 1
ATOM 2610 C CA . THR B 1 6 ? -27.047 19.906 -7.195 1 81.19 6 THR B CA 1
ATOM 2611 C C . THR B 1 6 ? -26.484 18.719 -7.953 1 81.19 6 THR B C 1
ATOM 2613 O O . THR B 1 6 ? -26.734 17.562 -7.586 1 81.19 6 THR B O 1
ATOM 2616 N N . LEU B 1 7 ? -25.781 19 -8.953 1 81 7 LEU B N 1
ATOM 2617 C CA . LEU B 1 7 ? -25.172 17.922 -9.711 1 81 7 LEU B CA 1
ATOM 2618 C C . LEU B 1 7 ? -24.125 17.188 -8.867 1 81 7 LEU B C 1
ATOM 2620 O O . LEU B 1 7 ? -24.031 15.969 -8.914 1 81 7 LEU B O 1
ATOM 2624 N N . LYS B 1 8 ? -23.344 18.016 -8.203 1 82.81 8 LYS B N 1
ATOM 2625 C CA . LYS B 1 8 ? -22.359 17.391 -7.32 1 82.81 8 LYS B CA 1
ATOM 2626 C C . LYS B 1 8 ? -23.031 16.531 -6.254 1 82.81 8 LYS B C 1
ATOM 2628 O O . LYS B 1 8 ? -22.578 15.422 -5.969 1 82.81 8 LYS B O 1
ATOM 2633 N N . PHE B 1 9 ? -24.078 17.047 -5.766 1 84.5 9 PHE B N 1
ATOM 2634 C CA . PHE B 1 9 ? -24.812 16.297 -4.75 1 84.5 9 PHE B CA 1
ATOM 2635 C C . PHE B 1 9 ? -25.406 15.023 -5.336 1 84.5 9 PHE B C 1
ATOM 2637 O O . PHE B 1 9 ? -25.312 13.953 -4.727 1 84.5 9 PHE B O 1
ATOM 2644 N N . ALA B 1 10 ? -25.953 15.094 -6.461 1 87.25 10 ALA B N 1
ATOM 2645 C CA . ALA B 1 10 ? -26.547 13.93 -7.117 1 87.25 10 ALA B CA 1
ATOM 2646 C C . ALA B 1 10 ? -25.469 12.898 -7.465 1 87.25 10 ALA B C 1
ATOM 2648 O O . ALA B 1 10 ? -25.688 11.695 -7.297 1 87.25 10 ALA B O 1
ATOM 2649 N N . LEU B 1 11 ? -24.375 13.344 -7.895 1 86.56 11 LEU B N 1
ATOM 2650 C CA . LEU B 1 11 ? -23.297 12.43 -8.266 1 86.56 11 LEU B CA 1
ATOM 2651 C C . LEU B 1 11 ? -22.75 11.719 -7.035 1 86.56 11 LEU B C 1
ATOM 2653 O O . LEU B 1 11 ? -22.469 10.516 -7.086 1 86.56 11 LEU B O 1
ATOM 2657 N N . CYS B 1 12 ? -22.609 12.398 -6.016 1 87.56 12 CYS B N 1
ATOM 2658 C CA . CYS B 1 12 ? -22.094 11.797 -4.793 1 87.56 12 CYS B CA 1
ATOM 2659 C C . CYS B 1 12 ? -23.062 10.766 -4.242 1 87.56 12 CYS B C 1
ATOM 2661 O O . CYS B 1 12 ? -22.656 9.695 -3.791 1 87.56 12 CYS B O 1
ATOM 2663 N N . GLU B 1 13 ? -24.375 11.062 -4.383 1 89.62 13 GLU B N 1
ATOM 2664 C CA . GLU B 1 13 ? -25.375 10.133 -3.869 1 89.62 13 GLU B CA 1
ATOM 2665 C C . GLU B 1 13 ? -25.484 8.883 -4.742 1 89.62 13 GLU B C 1
ATOM 2667 O O . GLU B 1 13 ? -25.625 7.77 -4.234 1 89.62 13 GLU B O 1
ATOM 2672 N N . VAL B 1 14 ? -25.344 9.055 -5.965 1 90.69 14 VAL B N 1
ATOM 2673 C CA . VAL B 1 14 ? -25.406 7.914 -6.875 1 90.69 14 VAL B CA 1
ATOM 2674 C C . VAL B 1 14 ? -24.172 7.039 -6.691 1 90.69 14 VAL B C 1
ATOM 2676 O O . VAL B 1 14 ? -24.266 5.809 -6.703 1 90.69 14 VAL B O 1
ATOM 2679 N N . LEU B 1 15 ? -23.078 7.668 -6.527 1 90.81 15 LEU B N 1
ATOM 2680 C CA . LEU B 1 15 ? -21.844 6.91 -6.34 1 90.81 15 LEU B CA 1
ATOM 2681 C C . LEU B 1 15 ? -21.875 6.137 -5.023 1 90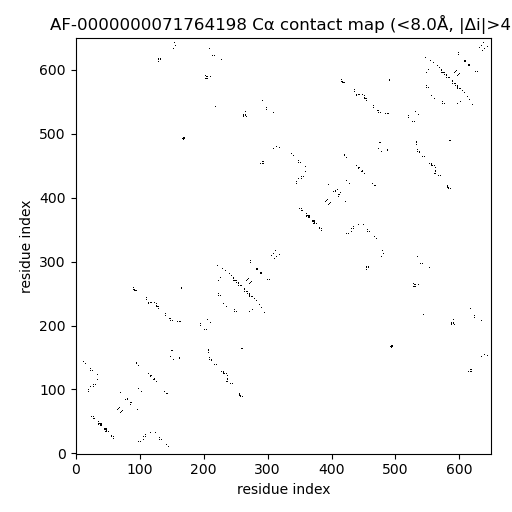.81 15 LEU B C 1
ATOM 2683 O O . LEU B 1 15 ? -21.438 4.988 -4.961 1 90.81 15 LEU B O 1
ATOM 2687 N N . GLN B 1 16 ? -22.391 6.719 -4.062 1 91.62 16 GLN B N 1
ATOM 2688 C CA . GLN B 1 16 ? -22.484 6.039 -2.773 1 91.62 16 GLN B CA 1
ATOM 2689 C C . GLN B 1 16 ? -23.469 4.879 -2.832 1 91.62 16 GLN B C 1
ATOM 2691 O O . GLN B 1 16 ? -23.219 3.809 -2.277 1 91.62 16 GLN B O 1
ATOM 2696 N N . PHE B 1 17 ? -24.516 5.102 -3.496 1 92.38 17 PHE B N 1
ATOM 2697 C CA . PHE B 1 17 ? -25.5 4.031 -3.617 1 92.38 17 PHE B CA 1
ATOM 2698 C C . PHE B 1 17 ? -24.969 2.906 -4.5 1 92.38 17 PHE B C 1
ATOM 2700 O O . PHE B 1 17 ? -25.203 1.729 -4.215 1 92.38 17 PHE B O 1
ATOM 2707 N N . ALA B 1 18 ? -24.328 3.273 -5.52 1 92.88 18 ALA B N 1
ATOM 2708 C CA . ALA B 1 18 ? -23.703 2.266 -6.371 1 92.88 18 ALA B CA 1
ATOM 2709 C C . ALA B 1 18 ? -22.656 1.478 -5.602 1 92.88 18 ALA B C 1
ATOM 2711 O O . ALA B 1 18 ? -22.516 0.265 -5.785 1 92.88 18 ALA B O 1
ATOM 2712 N N . GLY B 1 19 ? -21.906 2.148 -4.805 1 92.19 19 GLY B N 1
ATOM 2713 C CA . GLY B 1 19 ? -20.922 1.471 -3.988 1 92.19 19 GLY B CA 1
ATOM 2714 C C . GLY B 1 19 ? -21.516 0.508 -2.986 1 92.19 19 GLY B C 1
ATOM 2715 O O . GLY B 1 19 ? -20.891 -0.485 -2.611 1 92.19 19 GLY B O 1
ATOM 2716 N N . LEU B 1 20 ? -22.688 0.747 -2.602 1 91.69 20 LEU B N 1
ATOM 2717 C CA . LEU B 1 20 ? -23.375 -0.107 -1.641 1 91.69 20 LEU B CA 1
ATOM 2718 C C . LEU B 1 20 ? -23.938 -1.35 -2.324 1 91.69 20 LEU B C 1
ATOM 2720 O O . LEU B 1 20 ? -23.875 -2.451 -1.776 1 91.69 20 LEU B O 1
ATOM 2724 N N . CYS B 1 21 ? -24.359 -1.263 -3.564 1 93.06 21 CYS B N 1
ATOM 2725 C CA . CYS B 1 21 ? -25.125 -2.326 -4.188 1 93.06 21 CYS B CA 1
ATOM 2726 C C . CYS B 1 21 ? -24.266 -3.172 -5.109 1 93.06 21 CYS B C 1
ATOM 2728 O O . CYS B 1 21 ? -24.375 -4.398 -5.125 1 93.06 21 CYS B O 1
ATOM 2730 N N . VAL B 1 22 ? -23.406 -2.586 -5.785 1 93.12 22 VAL B N 1
ATOM 2731 C CA . VAL B 1 22 ? -22.703 -3.254 -6.879 1 93.12 22 VAL B CA 1
ATOM 2732 C C . VAL B 1 22 ? -21.844 -4.383 -6.324 1 93.12 22 VAL B C 1
ATOM 2734 O O . VAL B 1 22 ? -21.906 -5.52 -6.789 1 93.12 22 VAL B O 1
ATOM 2737 N N . PRO B 1 23 ? -21.016 -4.16 -5.328 1 93.75 23 PRO B N 1
ATOM 2738 C CA . PRO B 1 23 ? -20.203 -5.266 -4.832 1 93.75 23 PRO B CA 1
ATOM 2739 C C . PRO B 1 23 ? -21.031 -6.41 -4.262 1 93.75 23 PRO B C 1
ATOM 2741 O O . PRO B 1 23 ? -20.672 -7.578 -4.406 1 93.75 23 PRO B O 1
ATOM 2744 N N . LEU B 1 24 ? -22.125 -6.109 -3.693 1 94.62 24 LEU B N 1
ATOM 2745 C CA . LEU B 1 24 ? -22.984 -7.141 -3.125 1 94.62 24 LEU B CA 1
ATOM 2746 C C . LEU B 1 24 ? -23.594 -8.008 -4.223 1 94.62 24 LEU B C 1
ATOM 2748 O O . LEU B 1 24 ? -23.625 -9.234 -4.098 1 94.62 24 LEU B O 1
ATOM 2752 N N . PHE B 1 25 ? -24.016 -7.387 -5.254 1 95.06 25 PHE B N 1
ATOM 2753 C CA . PHE B 1 25 ? -24.625 -8.125 -6.359 1 95.06 25 PHE B CA 1
ATOM 2754 C C . PHE B 1 25 ? -23.594 -9.039 -7.02 1 95.06 25 PHE B C 1
ATOM 2756 O O . PHE B 1 25 ? -23.891 -10.188 -7.344 1 95.06 25 PHE B O 1
ATOM 2763 N N . ILE B 1 26 ? -22.438 -8.531 -7.129 1 93.19 26 ILE B N 1
ATOM 2764 C CA . ILE B 1 26 ? -21.406 -9.305 -7.82 1 93.19 26 ILE B CA 1
ATOM 2765 C C . ILE B 1 26 ? -20.953 -10.469 -6.941 1 93.19 26 ILE B C 1
ATOM 2767 O O . ILE B 1 26 ? -20.844 -11.602 -7.418 1 93.19 26 ILE B O 1
ATOM 2771 N N . VAL B 1 27 ? -20.75 -10.242 -5.688 1 92.75 27 VAL B N 1
ATOM 2772 C CA . VAL B 1 27 ? -20.297 -11.297 -4.785 1 92.75 27 VAL B CA 1
ATOM 2773 C C . VAL B 1 27 ? -21.391 -12.352 -4.637 1 92.75 27 VAL B C 1
ATOM 2775 O O . VAL B 1 27 ? -21.109 -13.555 -4.664 1 92.75 27 VAL B O 1
ATOM 2778 N N . MET B 1 28 ? -22.625 -11.977 -4.547 1 93.62 28 MET B N 1
ATOM 2779 C CA . MET B 1 28 ? -23.719 -12.93 -4.379 1 93.62 28 MET B CA 1
ATOM 2780 C C . MET B 1 28 ? -23.953 -13.703 -5.664 1 93.62 28 MET B C 1
ATOM 2782 O O . MET B 1 28 ? -24.312 -14.883 -5.625 1 93.62 28 MET B O 1
ATOM 2786 N N . GLN B 1 29 ? -23.781 -13 -6.746 1 92.75 29 GLN B N 1
ATOM 2787 C CA . GLN B 1 29 ? -23.938 -13.703 -8.016 1 92.75 29 GLN B CA 1
ATOM 2788 C C . GLN B 1 29 ? -22.875 -14.789 -8.18 1 92.75 29 GLN B C 1
ATOM 2790 O O . GLN B 1 29 ? -23.172 -15.891 -8.641 1 92.75 29 GLN B O 1
ATOM 2795 N N . ARG B 1 30 ? -21.688 -14.5 -7.828 1 91.94 30 ARG B N 1
ATOM 2796 C CA . ARG B 1 30 ? -20.625 -15.484 -7.938 1 91.94 30 ARG B CA 1
ATOM 2797 C C . ARG B 1 30 ? -20.828 -16.625 -6.949 1 91.94 30 ARG B C 1
ATOM 2799 O O . ARG B 1 30 ? -20.547 -17.781 -7.258 1 91.94 30 ARG B O 1
ATOM 2806 N N . PHE B 1 31 ? -21.266 -16.312 -5.836 1 92.44 31 PHE B N 1
ATOM 2807 C CA . PHE B 1 31 ? -21.609 -17.344 -4.859 1 92.44 31 PHE B CA 1
ATOM 2808 C C . PHE B 1 31 ? -22.719 -18.25 -5.383 1 92.44 31 PHE B C 1
ATOM 2810 O O . PHE B 1 31 ? -22.656 -19.469 -5.207 1 92.44 31 PHE B O 1
ATOM 2817 N N . ALA B 1 32 ? -23.672 -17.625 -6.02 1 94 32 ALA B N 1
ATOM 2818 C CA . ALA B 1 32 ? -24.766 -18.391 -6.586 1 94 32 ALA B CA 1
ATOM 2819 C C . ALA B 1 32 ? -24.266 -19.359 -7.648 1 94 32 ALA B C 1
ATOM 2821 O O . ALA B 1 32 ? -24.75 -20.484 -7.746 1 94 32 ALA B O 1
ATOM 2822 N N . VAL B 1 33 ? -23.344 -18.938 -8.422 1 91.69 33 VAL B N 1
ATOM 2823 C CA . VAL B 1 33 ? -22.797 -19.797 -9.469 1 91.69 33 VAL B CA 1
ATOM 2824 C C . VAL B 1 33 ? -22.078 -20.984 -8.836 1 91.69 33 VAL B C 1
ATOM 2826 O O . VAL B 1 33 ? -22.203 -22.125 -9.312 1 91.69 33 VAL B O 1
ATOM 2829 N N . ILE B 1 34 ? -21.375 -20.797 -7.766 1 90.94 34 ILE B N 1
ATOM 2830 C CA . ILE B 1 34 ? -20.656 -21.875 -7.086 1 90.94 34 ILE B CA 1
ATOM 2831 C C . ILE B 1 34 ? -21.641 -22.859 -6.484 1 90.94 34 ILE B C 1
ATOM 2833 O O . ILE B 1 34 ? -21.469 -24.078 -6.605 1 90.94 34 ILE B O 1
ATOM 2837 N N . VAL B 1 35 ? -22.688 -22.344 -5.867 1 91.19 35 VAL B N 1
ATOM 2838 C CA . VAL B 1 35 ? -23.688 -23.219 -5.246 1 91.19 35 VAL B CA 1
ATOM 2839 C C . VAL B 1 35 ? -24.406 -24.016 -6.324 1 91.19 35 VAL B C 1
ATOM 2841 O O . VAL B 1 35 ? -24.719 -25.188 -6.133 1 91.19 35 VAL B O 1
ATOM 2844 N N . ALA B 1 36 ? -24.656 -23.391 -7.391 1 92.44 36 ALA B N 1
ATOM 2845 C CA . ALA B 1 36 ? -25.312 -24.094 -8.492 1 92.44 36 ALA B CA 1
ATOM 2846 C C . ALA B 1 36 ? -24.438 -25.234 -9.008 1 92.44 36 ALA B C 1
ATOM 2848 O O . ALA B 1 36 ? -24.938 -26.328 -9.297 1 92.44 36 ALA B O 1
ATOM 2849 N N . LYS B 1 37 ? -23.188 -25 -9.133 1 90.88 37 LYS B N 1
ATOM 2850 C CA . LYS B 1 37 ? -22.266 -26.031 -9.609 1 90.88 37 LYS B CA 1
ATOM 2851 C C . LYS B 1 37 ? -22.172 -27.172 -8.609 1 90.88 37 LYS B C 1
ATOM 2853 O O . LYS B 1 37 ? -22.078 -28.344 -9 1 90.88 37 LYS B O 1
ATOM 2858 N N . VAL B 1 38 ? -22.141 -26.859 -7.363 1 90 38 VAL B N 1
ATOM 2859 C CA . VAL B 1 38 ? -22.062 -27.875 -6.32 1 90 38 VAL B CA 1
ATOM 2860 C C . VAL B 1 38 ? -23.328 -28.75 -6.355 1 90 38 VAL B C 1
ATOM 2862 O O . VAL B 1 38 ? -23.234 -29.969 -6.234 1 90 38 VAL B O 1
ATOM 2865 N N . LYS B 1 39 ? -24.391 -28.141 -6.535 1 89.94 39 LYS B N 1
ATOM 2866 C CA . LYS B 1 39 ? -25.656 -28.891 -6.555 1 89.94 39 LYS B CA 1
ATOM 2867 C C . LYS B 1 39 ? -25.75 -29.75 -7.809 1 89.94 39 LYS B C 1
ATOM 2869 O O . LYS B 1 39 ? -26.281 -30.859 -7.758 1 89.94 39 LYS B O 1
ATOM 2874 N N . THR B 1 40 ? -25.25 -29.219 -8.875 1 89.06 40 THR B N 1
ATOM 2875 C CA . THR B 1 40 ? -25.297 -29.984 -10.117 1 89.06 40 THR B CA 1
ATOM 2876 C C . THR B 1 40 ? -24.328 -31.156 -10.062 1 89.06 40 THR B C 1
ATOM 2878 O O . THR B 1 40 ? -24.578 -32.219 -10.664 1 89.06 40 THR B O 1
ATOM 2881 N N . SER B 1 41 ? -23.266 -31 -9.367 1 84.44 41 SER B N 1
ATOM 2882 C CA . SER B 1 41 ? -22.25 -32.062 -9.289 1 84.44 41 SER B CA 1
ATOM 2883 C C . SER B 1 41 ? -22.578 -33.031 -8.156 1 84.44 41 SER B C 1
ATOM 2885 O O . SER B 1 41 ? -21.922 -34.062 -8.031 1 84.44 41 SER B O 1
ATOM 2887 N N . ALA B 1 42 ? -23.531 -32.688 -7.352 1 80.75 42 ALA B N 1
ATOM 2888 C CA . ALA B 1 42 ? -23.891 -33.562 -6.234 1 80.75 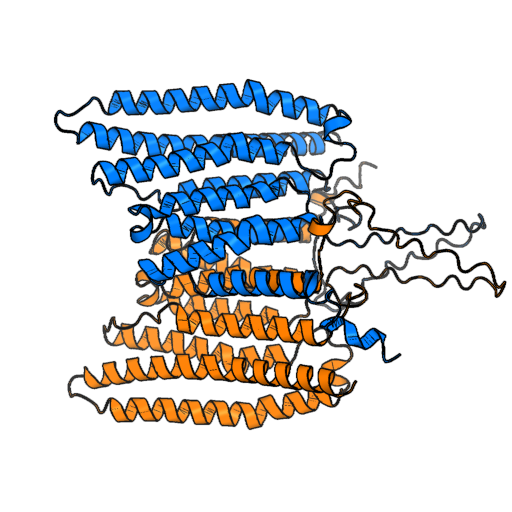42 ALA B CA 1
ATOM 2889 C C . ALA B 1 42 ? -24.578 -34.844 -6.73 1 80.75 42 ALA B C 1
ATOM 2891 O O . ALA B 1 42 ? -25.109 -34.875 -7.84 1 80.75 42 ALA B O 1
ATOM 2892 N N . GLN B 1 43 ? -24.188 -36 -6.117 1 74.12 43 GLN B N 1
ATOM 2893 C CA . GLN B 1 43 ? -24.844 -37.281 -6.391 1 74.12 43 GLN B CA 1
ATOM 2894 C C . GLN B 1 43 ? -26.047 -37.5 -5.477 1 74.12 43 GLN B C 1
ATOM 2896 O O . GLN B 1 43 ? -25.891 -37.781 -4.289 1 74.12 43 GLN B O 1
ATOM 2901 N N . PRO B 1 44 ? -27.297 -37.438 -6.211 1 77 44 PRO B N 1
ATOM 2902 C CA . PRO B 1 44 ? -28.062 -37.156 -7.426 1 77 44 PRO B CA 1
ATOM 2903 C C . PRO B 1 44 ? -28.031 -35.688 -7.816 1 77 44 PRO B C 1
ATOM 2905 O O . PRO B 1 44 ? -27.875 -34.812 -6.957 1 77 44 PRO B O 1
ATOM 2908 N N . PRO B 1 45 ? -27.969 -35.438 -9.094 1 78.31 45 PRO B N 1
ATOM 2909 C CA . PRO B 1 45 ? -27.875 -34.031 -9.555 1 78.31 45 PRO B CA 1
ATOM 2910 C C . PRO B 1 45 ? -29.047 -33.188 -9.094 1 78.31 45 PRO B C 1
ATOM 2912 O O . PRO B 1 45 ? -30.203 -33.594 -9.188 1 78.31 45 PRO B O 1
ATOM 2915 N N . GLY B 1 46 ? -28.859 -32.281 -8.109 1 77.69 46 GLY B N 1
ATOM 2916 C CA . GLY B 1 46 ? -29.875 -31.344 -7.664 1 77.69 46 GLY B CA 1
ATOM 2917 C C . GLY B 1 46 ? -30.156 -30.234 -8.672 1 77.69 46 GLY B C 1
ATOM 2918 O O . GLY B 1 46 ? -29.5 -30.156 -9.711 1 77.69 46 GLY B O 1
ATOM 2919 N N . ASP B 1 47 ? -31.234 -29.547 -8.414 1 87.62 47 ASP B N 1
ATOM 2920 C CA . ASP B 1 47 ? -31.625 -28.438 -9.281 1 87.62 47 ASP B CA 1
ATOM 2921 C C . ASP B 1 47 ? -30.734 -27.234 -9.055 1 87.62 47 ASP B C 1
ATOM 2923 O O . ASP B 1 47 ? -31.016 -26.391 -8.195 1 87.62 47 ASP B O 1
ATOM 2927 N N . GLY B 1 48 ? -29.656 -27.156 -9.766 1 88.88 48 GLY B N 1
ATOM 2928 C CA . GLY B 1 48 ? -28.703 -26.062 -9.672 1 88.88 48 GLY B CA 1
ATOM 2929 C C . GLY B 1 48 ? -29.281 -24.719 -10.102 1 88.88 48 GLY B C 1
ATOM 2930 O O . GLY B 1 48 ? -28.969 -23.688 -9.508 1 88.88 48 GLY B O 1
ATOM 2931 N N . SER B 1 49 ? -30.234 -24.75 -10.984 1 90.88 49 SER B N 1
ATOM 2932 C CA . SER B 1 49 ? -30.828 -23.531 -11.516 1 90.88 49 SER B CA 1
ATOM 2933 C C . SER B 1 49 ? -31.734 -22.859 -10.492 1 90.88 49 SER B C 1
ATOM 2935 O O . SER B 1 49 ? -31.734 -21.641 -10.344 1 90.88 49 SER B O 1
ATOM 2937 N N . THR B 1 50 ? -32.469 -23.656 -9.781 1 91.31 50 THR B N 1
ATOM 2938 C CA . THR B 1 50 ? -33.344 -23.109 -8.758 1 91.31 50 THR B CA 1
ATOM 2939 C C . THR B 1 50 ? -32.531 -22.5 -7.613 1 91.31 50 THR B C 1
ATOM 2941 O O . THR B 1 50 ? -32.906 -21.438 -7.086 1 91.31 50 THR B O 1
ATOM 2944 N N . ALA B 1 51 ? -31.531 -23.156 -7.312 1 91.38 51 ALA B N 1
ATOM 2945 C CA . ALA B 1 51 ? -30.672 -22.641 -6.246 1 91.38 51 ALA B CA 1
ATOM 2946 C C . ALA B 1 51 ? -30.031 -21.312 -6.656 1 91.38 51 ALA B C 1
ATOM 2948 O O . ALA B 1 51 ? -29.938 -20.391 -5.855 1 91.38 51 ALA B O 1
ATOM 2949 N N . TYR B 1 52 ? -29.609 -21.25 -7.875 1 93.31 52 TYR B N 1
ATOM 2950 C CA . TYR B 1 52 ? -29.016 -20.031 -8.406 1 93.31 52 TYR B CA 1
ATOM 2951 C C . TYR B 1 52 ? -30 -18.859 -8.32 1 93.31 52 TYR B C 1
ATOM 2953 O O . TYR B 1 52 ? -29.672 -17.812 -7.773 1 93.31 52 TYR B O 1
ATOM 2961 N N . TRP B 1 53 ? -31.188 -19.016 -8.805 1 94.25 53 TRP B N 1
ATOM 2962 C CA . TRP B 1 53 ? -32.156 -17.938 -8.875 1 94.25 53 TRP B CA 1
ATOM 2963 C C . TRP B 1 53 ? -32.719 -17.594 -7.492 1 94.25 53 TRP B C 1
ATOM 2965 O O . TRP B 1 53 ? -33.062 -16.453 -7.219 1 94.25 53 TRP B O 1
ATOM 2975 N N . LEU B 1 54 ? -32.688 -18.516 -6.598 1 93 54 LEU B N 1
ATOM 2976 C CA . LEU B 1 54 ? -33.094 -18.25 -5.223 1 93 54 LEU B CA 1
ATOM 2977 C C . LEU B 1 54 ? -32.094 -17.328 -4.527 1 93 54 LEU B C 1
ATOM 2979 O O . LEU B 1 54 ? -32.5 -16.406 -3.812 1 93 54 LEU B O 1
ATOM 2983 N N . ILE B 1 55 ? -30.859 -17.578 -4.777 1 94.06 55 ILE B N 1
ATOM 2984 C CA . ILE B 1 55 ? -29.828 -16.766 -4.164 1 94.06 55 ILE B CA 1
ATOM 2985 C C . ILE B 1 55 ? -29.844 -15.352 -4.762 1 94.06 55 ILE B C 1
ATOM 2987 O O . ILE B 1 55 ? -29.75 -14.359 -4.039 1 94.06 55 ILE B O 1
ATOM 2991 N N . VAL B 1 56 ? -30.031 -15.305 -6.07 1 94.19 56 VAL B N 1
ATOM 2992 C CA . VAL B 1 56 ? -30.078 -14.016 -6.746 1 94.19 56 VAL B CA 1
ATOM 2993 C C . VAL B 1 56 ? -31.297 -13.234 -6.281 1 94.19 56 VAL B C 1
ATOM 2995 O O . VAL B 1 56 ? -31.203 -12.039 -6.004 1 94.19 56 VAL B O 1
ATOM 2998 N N . ALA B 1 57 ? -32.344 -13.867 -6.156 1 95.31 57 ALA B N 1
ATOM 2999 C CA . ALA B 1 57 ? -33.562 -13.227 -5.688 1 95.31 57 ALA B CA 1
ATOM 3000 C C . ALA B 1 57 ? -33.438 -12.758 -4.242 1 95.31 57 ALA B C 1
ATOM 3002 O O . ALA B 1 57 ? -33.906 -11.68 -3.881 1 95.31 57 ALA B O 1
ATOM 3003 N N . SER B 1 58 ? -32.844 -13.523 -3.486 1 94.06 58 SER B N 1
ATOM 3004 C CA . SER B 1 58 ? -32.594 -13.148 -2.096 1 94.06 58 SER B CA 1
ATOM 3005 C C . SER B 1 58 ? -31.672 -11.945 -1.997 1 94.06 58 SER B C 1
ATOM 3007 O O . SER B 1 58 ? -31.828 -11.117 -1.101 1 94.06 58 SER B O 1
ATOM 3009 N N . SER B 1 59 ? -30.719 -11.914 -2.904 1 93.81 59 SER B N 1
ATOM 3010 C CA . SER B 1 59 ? -29.797 -10.773 -2.916 1 93.81 59 SER B CA 1
ATOM 3011 C C . SER B 1 59 ? -30.547 -9.484 -3.266 1 93.81 59 SER B C 1
ATOM 3013 O O . SER B 1 59 ? -30.328 -8.445 -2.637 1 93.81 59 SER B O 1
ATOM 3015 N N . ILE B 1 60 ? -31.375 -9.539 -4.199 1 94.44 60 ILE B N 1
ATOM 3016 C CA . ILE B 1 60 ? -32.156 -8.375 -4.598 1 94.44 60 ILE B CA 1
ATOM 3017 C C . ILE B 1 60 ? -33.062 -7.957 -3.451 1 94.44 60 ILE B C 1
ATOM 3019 O O . ILE B 1 60 ? -33.219 -6.766 -3.166 1 94.44 60 ILE B O 1
ATOM 3023 N N . ALA B 1 61 ? -33.656 -8.914 -2.834 1 95.5 61 ALA B N 1
ATOM 3024 C CA . ALA B 1 61 ? -34.531 -8.625 -1.697 1 95.5 61 ALA B CA 1
ATOM 3025 C C . ALA B 1 61 ? -33.75 -7.992 -0.55 1 95.5 61 ALA B C 1
ATOM 3027 O O . ALA B 1 61 ? -34.219 -7.059 0.098 1 95.5 61 ALA B O 1
ATOM 3028 N N . TYR B 1 62 ? -32.625 -8.477 -0.303 1 95.19 62 TYR B N 1
ATOM 3029 C CA . TYR B 1 62 ? -31.781 -7.938 0.763 1 95.19 62 TYR B CA 1
ATOM 3030 C C . TYR B 1 62 ? -31.375 -6.496 0.471 1 95.19 62 TYR B C 1
ATOM 3032 O O . TYR B 1 62 ? -31.516 -5.621 1.328 1 95.19 62 TYR B O 1
ATOM 3040 N N . VAL B 1 63 ? -30.875 -6.234 -0.726 1 94 63 VAL B N 1
ATOM 3041 C CA . VAL B 1 63 ? -30.406 -4.902 -1.088 1 94 63 VAL B CA 1
ATOM 3042 C C . VAL B 1 63 ? -31.578 -3.916 -1.045 1 94 63 VAL B C 1
ATOM 3044 O O . VAL B 1 63 ? -31.438 -2.789 -0.568 1 94 63 VAL B O 1
ATOM 3047 N N . THR B 1 64 ? -32.719 -4.312 -1.514 1 94 64 THR B N 1
ATOM 3048 C CA . THR B 1 64 ? -33.875 -3.438 -1.52 1 94 64 THR B CA 1
ATOM 3049 C C . THR B 1 64 ? -34.344 -3.143 -0.095 1 94 64 THR B C 1
ATOM 3051 O O . THR B 1 64 ? -34.656 -1.996 0.241 1 94 64 THR B O 1
ATOM 3054 N N . SER B 1 65 ? -34.375 -4.137 0.701 1 94 65 SER B N 1
ATOM 3055 C CA . SER B 1 65 ? -34.781 -3.941 2.088 1 94 65 SER B CA 1
ATOM 3056 C C . SER B 1 65 ? -33.781 -3.08 2.846 1 94 65 SER B C 1
ATOM 3058 O O . SER B 1 65 ? -34.156 -2.176 3.588 1 94 65 SER B O 1
ATOM 3060 N N . ALA B 1 66 ? -32.5 -3.342 2.652 1 93.5 66 ALA B N 1
ATOM 3061 C CA . ALA B 1 66 ? -31.438 -2.564 3.303 1 93.5 66 ALA B CA 1
ATOM 3062 C C . ALA B 1 66 ? -31.453 -1.114 2.83 1 93.5 66 ALA B C 1
ATOM 3064 O O . ALA B 1 66 ? -31.219 -0.195 3.619 1 93.5 66 ALA B O 1
ATOM 3065 N N . ALA B 1 67 ? -31.703 -0.901 1.581 1 92.25 67 ALA B N 1
ATOM 3066 C CA . ALA B 1 67 ? -31.75 0.45 1.028 1 92.25 67 ALA B CA 1
ATOM 3067 C C . ALA B 1 67 ? -32.938 1.221 1.584 1 92.25 67 ALA B C 1
ATOM 3069 O O . ALA B 1 67 ? -32.812 2.375 1.997 1 92.25 67 ALA B O 1
ATOM 3070 N N . LEU B 1 68 ? -34.094 0.576 1.716 1 92 68 LEU B N 1
ATOM 3071 C CA . LEU B 1 68 ? -35.312 1.264 2.109 1 92 68 LEU B CA 1
ATOM 3072 C C . LEU B 1 68 ? -35.375 1.428 3.623 1 92 68 LEU B C 1
ATOM 3074 O O . LEU B 1 68 ? -35.875 2.443 4.121 1 92 68 LEU B O 1
ATOM 3078 N N . LEU B 1 69 ? -34.844 0.52 4.359 1 92.5 69 LEU B N 1
ATOM 3079 C CA . LEU B 1 69 ? -35.031 0.525 5.805 1 92.5 69 LEU B CA 1
ATOM 3080 C C . LEU B 1 69 ? -33.844 1.219 6.496 1 92.5 69 LEU B C 1
ATOM 3082 O O . LEU B 1 69 ? -34 1.758 7.594 1 92.5 69 LEU B O 1
ATOM 3086 N N . ALA B 1 70 ? -32.75 1.18 5.922 1 90.62 70 ALA B N 1
ATOM 3087 C CA . ALA B 1 70 ? -31.578 1.697 6.633 1 90.62 70 ALA B CA 1
ATOM 3088 C C . ALA B 1 70 ? -30.938 2.842 5.859 1 90.62 70 ALA B C 1
ATOM 3090 O O . ALA B 1 70 ? -30.812 3.959 6.371 1 90.62 70 ALA B O 1
ATOM 3091 N N . TRP B 1 71 ? -30.625 2.646 4.555 1 90.31 71 TRP B N 1
ATOM 3092 C CA . TRP B 1 71 ? -29.828 3.607 3.785 1 90.31 71 TRP B CA 1
ATOM 3093 C C . TRP B 1 71 ? -30.609 4.906 3.584 1 90.31 71 TRP B C 1
ATOM 3095 O O . TRP B 1 71 ? -30.109 5.988 3.893 1 90.31 71 TRP B O 1
ATOM 3105 N N . VAL B 1 72 ? -31.844 4.883 3.18 1 88.88 72 VAL B N 1
ATOM 3106 C CA . VAL B 1 72 ? -32.625 6.066 2.838 1 88.88 72 VAL B CA 1
ATOM 3107 C C . VAL B 1 72 ? -32.969 6.844 4.105 1 88.88 72 VAL B C 1
ATOM 3109 O O . VAL B 1 72 ? -32.75 8.062 4.172 1 88.88 72 VAL B O 1
ATOM 3112 N N . PRO B 1 73 ? -33.438 6.219 5.137 1 88.88 73 PRO B N 1
ATOM 3113 C CA . PRO B 1 73 ? -33.719 6.977 6.359 1 88.88 73 PRO B CA 1
ATOM 3114 C C . PRO B 1 73 ? -32.469 7.613 6.953 1 88.88 73 PRO B C 1
ATOM 3116 O O . PRO B 1 73 ? -32.531 8.719 7.496 1 88.88 73 PRO B O 1
ATOM 3119 N N . LEU B 1 74 ? -31.453 6.922 6.891 1 86.75 74 LEU B N 1
ATOM 3120 C CA . LEU B 1 74 ? -30.203 7.473 7.426 1 86.75 74 LEU B CA 1
ATOM 3121 C C . LEU B 1 74 ? -29.781 8.711 6.648 1 86.75 74 LEU B C 1
ATOM 3123 O O . LEU B 1 74 ? -29.375 9.719 7.242 1 86.75 74 LEU B O 1
ATOM 3127 N N . LYS B 1 75 ? -29.844 8.617 5.363 1 84.19 75 LYS B N 1
ATOM 3128 C CA . LYS B 1 75 ? -29.469 9.766 4.543 1 84.19 75 LYS B CA 1
ATOM 3129 C C . LYS B 1 75 ? -30.406 10.945 4.781 1 84.19 75 LYS B C 1
ATOM 3131 O O . LYS B 1 75 ? -29.984 12.102 4.773 1 84.19 75 LYS B O 1
ATOM 3136 N N . TYR B 1 76 ? -31.578 10.609 5.039 1 82.69 76 TYR B N 1
ATOM 3137 C CA . TYR B 1 76 ? -32.562 11.656 5.352 1 82.69 76 TYR B CA 1
ATOM 3138 C C . TYR B 1 76 ? -32.219 12.328 6.68 1 82.69 76 TYR B C 1
ATOM 3140 O O . TYR B 1 76 ? -32.312 13.555 6.801 1 82.69 76 TYR B O 1
ATOM 3148 N N . MET B 1 77 ? -31.859 11.562 7.57 1 81.38 77 MET B N 1
ATOM 3149 C CA . MET B 1 77 ? -31.516 12.094 8.883 1 81.38 77 MET B CA 1
ATOM 3150 C C . MET B 1 77 ? -30.234 12.93 8.812 1 81.38 77 MET B C 1
ATOM 3152 O O . MET B 1 77 ? -30.125 13.945 9.5 1 81.38 77 MET B O 1
ATOM 3156 N N . VAL B 1 78 ? -29.281 12.539 8.008 1 76.75 78 VAL B N 1
ATOM 3157 C CA . VAL B 1 78 ? -28.031 13.273 7.848 1 76.75 78 VAL B CA 1
ATOM 3158 C C . VAL B 1 78 ? -28.297 14.594 7.137 1 76.75 78 VAL B C 1
ATOM 3160 O O . VAL B 1 78 ? -27.719 15.625 7.496 1 76.75 78 VAL B O 1
ATOM 3163 N N . PHE B 1 79 ? -29.109 14.633 6.156 1 75.25 79 PHE B N 1
ATOM 3164 C CA . PHE B 1 79 ? -29.422 15.844 5.402 1 75.25 79 PHE B CA 1
ATOM 3165 C C . PHE B 1 79 ? -30.203 16.828 6.262 1 75.25 79 PHE B C 1
ATOM 3167 O O . PHE B 1 79 ? -30.047 18.047 6.125 1 75.25 79 PHE B O 1
ATOM 3174 N N . MET B 1 80 ? -30.984 16.344 7.023 1 67.19 80 MET B N 1
ATOM 3175 C CA . MET B 1 80 ? -31.797 17.234 7.855 1 67.19 80 MET B CA 1
ATOM 3176 C C . MET B 1 80 ? -31 17.719 9.062 1 67.19 80 MET B C 1
ATOM 3178 O O . MET B 1 80 ? -31.531 18.484 9.883 1 67.19 80 MET B O 1
ATOM 3182 N N . LYS B 1 81 ? -29.578 17.719 8.93 1 63.19 81 LYS B N 1
ATOM 3183 C CA . LYS B 1 81 ? -28.625 18.203 9.922 1 63.19 81 LYS B CA 1
ATOM 3184 C C . LYS B 1 81 ? -29.078 17.859 11.336 1 63.19 81 LYS B C 1
ATOM 3186 O O . LYS B 1 81 ? -29.047 18.703 12.227 1 63.19 81 LYS B O 1
ATOM 3191 N N . LYS B 1 82 ? -29.828 16.984 11.453 1 52.75 82 LYS B N 1
ATOM 3192 C CA . LYS B 1 82 ? -30.219 16.734 12.836 1 52.75 82 LYS B CA 1
ATOM 3193 C C . LYS B 1 82 ? -29 16.531 13.727 1 52.75 82 LYS B C 1
ATOM 3195 O O . LYS B 1 82 ? -28.047 15.852 13.344 1 52.75 82 LYS B O 1
ATOM 3200 N N . LYS B 1 83 ? -28.766 17.484 14.602 1 48.94 83 LYS B N 1
ATOM 3201 C CA . LYS B 1 83 ? -27.719 17.734 15.586 1 48.94 83 LYS B CA 1
ATOM 3202 C C . LYS B 1 83 ? -27.031 16.438 15.992 1 48.94 83 LYS B C 1
ATOM 3204 O O . LYS B 1 83 ? -25.828 16.422 16.25 1 48.94 83 LYS B O 1
ATOM 3209 N N . PHE B 1 84 ? -27.844 15.578 16.312 1 46.06 84 PHE B N 1
ATOM 3210 C CA . PHE B 1 84 ? -27.344 14.391 16.984 1 46.06 84 PHE B CA 1
ATOM 3211 C C . PHE B 1 84 ? -26.328 13.664 16.125 1 46.06 84 PHE B C 1
ATOM 3213 O O . PHE B 1 84 ? -25.391 13.039 16.641 1 46.06 84 PHE B O 1
ATOM 3220 N N . LEU B 1 85 ? -26.531 13.586 14.828 1 47.22 85 LEU B N 1
ATOM 3221 C CA . LEU B 1 85 ? -25.656 12.797 13.961 1 47.22 85 LEU B CA 1
ATOM 3222 C C . LEU B 1 85 ? -24.469 13.625 13.5 1 47.22 85 LEU B C 1
ATOM 3224 O O . LEU B 1 85 ? -23.391 13.078 13.266 1 47.22 85 LEU B O 1
ATOM 3228 N N . ILE B 1 86 ? -24.641 14.953 13.008 1 50.78 86 ILE B N 1
ATOM 3229 C CA . ILE B 1 86 ? -23.578 15.727 12.359 1 50.78 86 ILE B CA 1
ATOM 3230 C C . ILE B 1 86 ? -22.812 16.531 13.414 1 50.78 86 ILE B C 1
ATOM 3232 O O . ILE B 1 86 ? -21.688 16.969 13.172 1 50.78 86 ILE B O 1
ATOM 3236 N N . GLY B 1 87 ? -23.641 17.062 14.391 1 47.03 87 GLY B N 1
ATOM 3237 C CA . GLY B 1 87 ? -22.969 18.109 15.156 1 47.03 87 GLY B CA 1
ATOM 3238 C C . GLY B 1 87 ? -21.547 17.75 15.547 1 47.03 87 GLY B C 1
ATOM 3239 O O . GLY B 1 87 ? -20.609 18.484 15.234 1 47.03 87 GLY B O 1
ATOM 3240 N N . ARG B 1 88 ? -21.453 17.375 16.859 1 46.81 88 ARG B N 1
ATOM 3241 C CA . ARG B 1 88 ? -20.281 17.281 17.703 1 46.81 88 ARG B CA 1
ATOM 3242 C C . ARG B 1 88 ? -19.438 16.062 17.344 1 46.81 88 ARG B C 1
ATOM 3244 O O . ARG B 1 88 ? -18.422 15.781 17.969 1 46.81 88 ARG B O 1
ATOM 3251 N N . LYS B 1 89 ? -19.906 15.047 16.406 1 53.78 89 LYS B N 1
ATOM 3252 C CA . LYS B 1 89 ? -19.453 13.68 16.625 1 53.78 89 LYS B CA 1
ATOM 3253 C C . LYS B 1 89 ? -18.312 13.312 15.68 1 53.78 89 LYS B C 1
ATOM 3255 O O . LYS B 1 89 ? -18.297 13.734 14.523 1 53.78 89 LYS B O 1
ATOM 3260 N N . LYS B 1 90 ? -17.219 12.898 16.172 1 64.62 90 LYS B N 1
ATOM 3261 C CA . LYS B 1 90 ? -15.898 12.383 15.867 1 64.62 90 LYS B CA 1
ATOM 3262 C C . LYS B 1 90 ? -15.984 11.102 15.047 1 64.62 90 LYS B C 1
ATOM 3264 O O . LYS B 1 90 ? -15.078 10.258 15.094 1 64.62 90 LYS B O 1
ATOM 3269 N N . TRP B 1 91 ? -17.453 10.797 14.375 1 78 91 TRP B N 1
ATOM 3270 C CA . TRP B 1 91 ? -17.516 9.57 13.594 1 78 91 TRP B CA 1
ATOM 3271 C C . TRP B 1 91 ? -18.344 9.758 12.336 1 78 91 TRP B C 1
ATOM 3273 O O . TRP B 1 91 ? -19.062 10.758 12.203 1 78 91 TRP B O 1
ATOM 3283 N N . ARG B 1 92 ? -18.297 9 11.367 1 85.25 92 ARG B N 1
ATOM 3284 C CA . ARG B 1 92 ? -18.969 9.031 10.07 1 85.25 92 ARG B CA 1
ATOM 3285 C C . ARG B 1 92 ? -20.062 7.961 10 1 85.25 92 ARG B C 1
ATOM 3287 O O . ARG B 1 92 ? -19.781 6.793 9.727 1 85.25 92 ARG B O 1
ATOM 3294 N N . PRO B 1 93 ? -21.297 8.312 10.133 1 85.56 93 PRO B N 1
ATOM 3295 C CA . PRO B 1 93 ? -22.391 7.336 10.148 1 85.56 93 PRO B CA 1
ATOM 3296 C C . PRO B 1 93 ? -22.578 6.656 8.797 1 85.56 93 PRO B C 1
ATOM 3298 O O . PRO B 1 93 ? -22.938 5.477 8.734 1 85.56 93 PRO B O 1
ATOM 3301 N N . VAL B 1 94 ? -22.469 7.348 7.688 1 86.44 94 VAL B N 1
ATOM 3302 C CA . VAL B 1 94 ? -22.641 6.77 6.363 1 86.44 94 VAL B CA 1
ATOM 3303 C C . VAL B 1 94 ? -21.625 5.652 6.137 1 86.44 94 VAL B C 1
ATOM 3305 O O . VAL B 1 94 ? -21.969 4.594 5.602 1 86.44 94 VAL B O 1
ATOM 3308 N N . ALA B 1 95 ? -20.422 5.875 6.562 1 89.06 95 ALA B N 1
ATOM 3309 C CA . ALA B 1 95 ? -19.391 4.852 6.426 1 89.06 95 ALA B CA 1
ATOM 3310 C C . ALA B 1 95 ? -19.703 3.637 7.293 1 89.06 95 ALA B C 1
ATOM 3312 O O . ALA B 1 95 ? -19.438 2.498 6.898 1 89.06 95 ALA B O 1
ATOM 3313 N N . LEU B 1 96 ? -20.297 3.875 8.422 1 90.5 96 LEU B N 1
ATOM 3314 C CA . LEU B 1 96 ? -20.641 2.773 9.312 1 90.5 96 LEU B CA 1
ATOM 3315 C C . LEU B 1 96 ? -21.719 1.892 8.688 1 90.5 96 LEU B C 1
ATOM 3317 O O . LEU B 1 96 ? -21.609 0.664 8.719 1 90.5 96 LEU B O 1
ATOM 3321 N N . VAL B 1 97 ? -22.688 2.484 8.164 1 91.25 97 VAL B N 1
ATOM 3322 C CA . VAL B 1 97 ? -23.781 1.729 7.559 1 91.25 97 VAL B CA 1
ATOM 3323 C C . VAL B 1 97 ? -23.266 0.951 6.352 1 91.25 97 VAL B C 1
ATOM 3325 O O . VAL B 1 97 ? -23.672 -0.189 6.121 1 91.25 97 VAL B O 1
ATOM 3328 N N . TYR B 1 98 ? -22.375 1.529 5.598 1 92.06 98 TYR B N 1
ATOM 3329 C CA . TYR B 1 98 ? -21.781 0.847 4.453 1 92.06 98 TYR B CA 1
ATOM 3330 C C . TYR B 1 98 ? -21.031 -0.404 4.891 1 92.06 98 TYR B C 1
ATOM 3332 O O . TYR B 1 98 ? -21.188 -1.47 4.289 1 92.06 98 TYR B O 1
ATOM 3340 N N . VAL B 1 99 ? -20.25 -0.288 5.93 1 93.25 99 VAL B N 1
ATOM 3341 C CA . VAL B 1 99 ? -19.438 -1.406 6.391 1 93.25 99 VAL B CA 1
ATOM 3342 C C . VAL B 1 99 ? -20.344 -2.521 6.918 1 93.25 99 VAL B C 1
ATOM 3344 O O . VAL B 1 99 ? -20.078 -3.703 6.68 1 93.25 99 VAL B O 1
ATOM 3347 N N . ILE B 1 100 ? -21.438 -2.18 7.504 1 93.94 100 ILE B N 1
ATOM 3348 C CA . ILE B 1 100 ? -22.312 -3.174 8.117 1 93.94 100 ILE B CA 1
ATOM 3349 C C . ILE B 1 100 ? -23.219 -3.799 7.055 1 93.94 100 ILE B C 1
ATOM 3351 O O . ILE B 1 100 ? -23.391 -5.02 7.023 1 93.94 100 ILE B O 1
ATOM 3355 N N . LEU B 1 101 ? -23.656 -2.984 6.172 1 94 101 LEU B N 1
ATOM 3356 C CA . LEU B 1 101 ? -24.703 -3.469 5.262 1 94 101 LEU B CA 1
ATOM 3357 C C . LEU B 1 101 ? -24.078 -4.035 3.988 1 94 101 LEU B C 1
ATOM 3359 O O . LEU B 1 101 ? -24.703 -4.832 3.289 1 94 101 LEU B O 1
ATOM 3363 N N . SER B 1 102 ? -22.906 -3.639 3.645 1 94.31 102 SER B N 1
ATOM 3364 C CA . SER B 1 102 ? -22.328 -4.094 2.379 1 94.31 102 SER B CA 1
ATOM 3365 C C . SER B 1 102 ? -21.062 -4.91 2.605 1 94.31 102 SER B C 1
ATOM 3367 O O . SER B 1 102 ? -21 -6.078 2.211 1 94.31 102 SER B O 1
ATOM 3369 N N . THR B 1 103 ? -20.125 -4.43 3.33 1 94.06 103 THR B N 1
ATOM 3370 C CA . THR B 1 103 ? -18.844 -5.113 3.482 1 94.06 103 THR B CA 1
ATOM 3371 C C . THR B 1 103 ? -19.016 -6.402 4.281 1 94.06 103 THR B C 1
ATOM 3373 O O . THR B 1 103 ? -18.453 -7.438 3.918 1 94.06 103 THR B O 1
ATOM 3376 N N . LEU B 1 104 ? -19.812 -6.371 5.305 1 95.19 104 LEU B N 1
ATOM 3377 C CA . LEU B 1 104 ? -19.984 -7.535 6.168 1 95.19 104 LEU B CA 1
ATOM 3378 C C . LEU B 1 104 ? -20.625 -8.695 5.402 1 95.19 104 LEU B C 1
ATOM 3380 O O . LEU B 1 104 ? -20.078 -9.797 5.379 1 95.19 104 LEU B O 1
ATOM 3384 N N . PRO B 1 105 ? -21.703 -8.484 4.789 1 94.94 105 PRO B N 1
ATOM 3385 C CA . PRO B 1 105 ? -22.266 -9.609 4.043 1 94.94 105 PRO B CA 1
ATOM 3386 C C . PRO B 1 105 ? -21.375 -10.07 2.898 1 94.94 105 PRO B C 1
ATOM 3388 O O . PRO B 1 105 ? -21.312 -11.266 2.598 1 94.94 105 PRO B O 1
ATOM 3391 N N . CYS B 1 106 ? -20.688 -9.195 2.244 1 94.5 106 CYS B N 1
ATOM 3392 C CA . CYS B 1 106 ? -19.781 -9.594 1.178 1 94.5 106 CYS B CA 1
ATOM 3393 C C . CYS B 1 106 ? -18.688 -10.523 1.705 1 94.5 106 CYS B C 1
ATOM 3395 O O . CYS B 1 106 ? -18.422 -11.562 1.108 1 94.5 106 CYS B O 1
ATOM 3397 N N . PHE B 1 107 ? -18.125 -10.172 2.812 1 94.62 107 PHE B N 1
ATOM 3398 C CA . PHE B 1 107 ? -17.094 -11.016 3.395 1 94.62 107 PHE B CA 1
ATOM 3399 C C . PHE B 1 107 ? -17.672 -12.328 3.896 1 94.62 107 PHE B C 1
ATOM 3401 O O . PHE B 1 107 ? -17.016 -13.375 3.818 1 94.62 107 PHE B O 1
ATOM 3408 N N . ALA B 1 108 ? -18.875 -12.281 4.398 1 94.5 108 ALA B N 1
ATOM 3409 C CA . ALA B 1 108 ? -19.531 -13.508 4.852 1 94.5 108 ALA B CA 1
ATOM 3410 C C . ALA B 1 108 ? -19.766 -14.461 3.689 1 94.5 108 ALA B C 1
ATOM 3412 O O . ALA B 1 108 ? -19.547 -15.672 3.814 1 94.5 108 ALA B O 1
ATOM 3413 N N . PHE B 1 109 ? -20.156 -13.938 2.609 1 93.38 109 PHE B N 1
ATOM 3414 C CA . PHE B 1 109 ? -20.406 -14.781 1.447 1 93.38 109 PHE B CA 1
ATOM 3415 C C . PHE B 1 109 ? -19.109 -15.297 0.858 1 93.38 109 PHE B C 1
ATOM 3417 O O . PHE B 1 109 ? -19.062 -16.406 0.321 1 93.38 109 PHE B O 1
ATOM 3424 N N . LEU B 1 110 ? -18.062 -14.531 1.005 1 92.56 110 LEU B N 1
ATOM 3425 C CA . LEU B 1 110 ? -16.766 -15.008 0.545 1 92.56 110 LEU B CA 1
ATOM 3426 C C . LEU B 1 110 ? -16.281 -16.172 1.401 1 92.56 110 LEU B C 1
ATOM 3428 O O . LEU B 1 110 ? -15.766 -17.156 0.876 1 92.56 110 LEU B O 1
ATOM 3432 N N . ILE B 1 111 ? -16.484 -16.016 2.688 1 93.25 111 ILE B N 1
ATOM 3433 C CA . ILE B 1 111 ? -16.141 -17.094 3.592 1 93.25 111 ILE B CA 1
ATOM 3434 C C . ILE B 1 111 ? -17 -18.312 3.291 1 93.25 111 ILE B C 1
ATOM 3436 O O . ILE B 1 111 ? -16.484 -19.438 3.227 1 93.25 111 ILE B O 1
ATOM 3440 N N . ALA B 1 112 ? -18.281 -18.141 3.076 1 93.19 112 ALA B N 1
ATOM 3441 C CA . ALA B 1 112 ? -19.203 -19.234 2.783 1 93.19 112 ALA B CA 1
ATOM 3442 C C . ALA B 1 112 ? -18.828 -19.922 1.471 1 93.19 112 ALA B C 1
ATOM 3444 O O . ALA B 1 112 ? -18.953 -21.156 1.35 1 93.19 112 ALA B O 1
ATOM 3445 N N . SER B 1 113 ? -18.422 -19.172 0.528 1 91.69 113 SER B N 1
ATOM 3446 C CA . SER B 1 113 ? -18.031 -19.734 -0.757 1 91.69 113 SER B CA 1
ATOM 3447 C C . SER B 1 113 ? -16.828 -20.656 -0.614 1 91.69 113 SER B C 1
ATOM 3449 O O . SER B 1 113 ? -16.75 -21.703 -1.257 1 91.69 113 SER B O 1
ATOM 3451 N N . SER B 1 114 ? -15.852 -20.234 0.178 1 91.06 114 SER B N 1
ATOM 3452 C CA . SER B 1 114 ? -14.68 -21.078 0.419 1 91.06 114 SER B CA 1
ATOM 3453 C C . SER B 1 114 ? -15.062 -22.359 1.156 1 91.06 114 SER B C 1
ATOM 3455 O O . SER B 1 114 ? -14.594 -23.438 0.813 1 91.06 114 SER B O 1
ATOM 3457 N N . GLU B 1 115 ? -15.977 -22.234 2.1 1 92.12 115 GLU B N 1
ATOM 3458 C CA . GLU B 1 115 ? -16.391 -23.391 2.883 1 92.12 115 GLU B CA 1
ATOM 3459 C C . GLU B 1 115 ? -17.172 -24.391 2.025 1 92.12 115 GLU B C 1
ATOM 3461 O O . GLU B 1 115 ? -16.984 -25.609 2.15 1 92.12 115 GLU B O 1
ATOM 3466 N N . VAL B 1 116 ? -17.984 -23.922 1.192 1 90.44 116 VAL B N 1
ATOM 3467 C CA . VAL B 1 116 ? -18.781 -24.781 0.331 1 90.44 116 VAL B CA 1
ATOM 3468 C C . VAL B 1 116 ? -17.875 -25.531 -0.646 1 90.44 116 VAL B C 1
ATOM 3470 O O . VAL B 1 116 ? -18.094 -26.703 -0.927 1 90.44 116 VAL B O 1
ATOM 3473 N N . GLN B 1 117 ? -16.891 -24.875 -1.098 1 89.88 117 GLN B N 1
ATOM 3474 C CA . GLN B 1 117 ? -15.992 -25.516 -2.043 1 89.88 117 GLN B CA 1
ATOM 3475 C C . GLN B 1 117 ? -15.109 -26.547 -1.344 1 89.88 117 GLN B C 1
ATOM 3477 O O . GLN B 1 117 ? -14.844 -27.625 -1.887 1 89.88 117 GLN B O 1
ATOM 3482 N N . ILE B 1 118 ? -14.656 -26.219 -0.137 1 89.44 118 ILE B N 1
ATOM 3483 C CA . ILE B 1 118 ? -13.82 -27.141 0.626 1 89.44 118 ILE B CA 1
ATOM 3484 C C . ILE B 1 118 ? -14.625 -28.375 0.995 1 89.44 118 ILE B C 1
ATOM 3486 O O . ILE B 1 118 ? -14.141 -29.5 0.849 1 89.44 118 ILE B O 1
ATOM 3490 N N . ASN B 1 119 ? -15.82 -28.203 1.411 1 90.25 119 ASN B N 1
ATOM 3491 C CA . ASN B 1 119 ? -16.672 -29.297 1.871 1 90.25 119 ASN B CA 1
ATOM 3492 C C . ASN B 1 119 ? -17.078 -30.203 0.718 1 90.25 119 ASN B C 1
ATOM 3494 O O . ASN B 1 119 ? -17.328 -31.391 0.918 1 90.25 119 ASN B O 1
ATOM 3498 N N . ASN B 1 120 ? -17.125 -29.75 -0.409 1 89.44 120 ASN B N 1
ATOM 3499 C CA . ASN B 1 120 ? -17.562 -30.531 -1.55 1 89.44 120 ASN B CA 1
ATOM 3500 C C . ASN B 1 120 ? -16.406 -30.891 -2.475 1 89.44 120 ASN B C 1
ATOM 3502 O O . ASN B 1 120 ? -16.609 -31.344 -3.596 1 89.44 120 ASN B O 1
ATOM 3506 N N . ASN B 1 121 ? -15.172 -30.578 -2.084 1 85.5 121 ASN B N 1
ATOM 3507 C CA . ASN B 1 121 ? -13.953 -30.891 -2.818 1 85.5 121 ASN B CA 1
ATOM 3508 C C . ASN B 1 121 ? -13.992 -30.344 -4.242 1 85.5 121 ASN B C 1
ATOM 3510 O O . ASN B 1 121 ? -13.672 -31.047 -5.195 1 85.5 121 ASN B O 1
ATOM 3514 N N . LEU B 1 122 ? -14.602 -29.156 -4.297 1 83.75 122 LEU B N 1
ATOM 3515 C CA . LEU B 1 122 ? -14.672 -28.469 -5.578 1 83.75 122 LEU B CA 1
ATOM 3516 C C . LEU B 1 122 ? -13.672 -27.312 -5.629 1 83.75 122 LEU B C 1
ATOM 3518 O O . LEU B 1 122 ? -13.516 -26.578 -4.648 1 83.75 122 LEU B O 1
ATOM 3522 N N . LYS B 1 123 ? -12.758 -27.359 -6.629 1 81.69 123 LYS B N 1
ATOM 3523 C CA . LYS B 1 123 ? -11.836 -26.25 -6.859 1 81.69 123 LYS B CA 1
ATOM 3524 C C . LYS B 1 123 ? -12.203 -25.5 -8.141 1 81.69 123 LYS B C 1
ATOM 3526 O O . LYS B 1 123 ? -11.703 -25.828 -9.219 1 81.69 123 LYS B O 1
ATOM 3531 N N . HIS B 1 124 ? -13.18 -24.672 -7.984 1 73.25 124 HIS B N 1
ATOM 3532 C CA . HIS B 1 124 ? -13.703 -24.016 -9.18 1 73.25 124 HIS B CA 1
ATOM 3533 C C . HIS B 1 124 ? -13.211 -22.578 -9.266 1 73.25 124 HIS B C 1
ATOM 3535 O O . HIS B 1 124 ? -12.648 -22.172 -10.289 1 73.25 124 HIS B O 1
ATOM 3541 N N . ASP B 1 125 ? -13.664 -21.844 -8.32 1 72.44 125 ASP B N 1
ATOM 3542 C CA . ASP B 1 125 ? -13.391 -20.422 -8.422 1 72.44 125 ASP B CA 1
ATOM 3543 C C . ASP B 1 125 ? -12.836 -19.875 -7.105 1 72.44 125 ASP B C 1
ATOM 3545 O O . ASP B 1 125 ? -13.453 -20.047 -6.051 1 72.44 125 ASP B O 1
ATOM 3549 N N . THR B 1 126 ? -11.617 -19.406 -7.129 1 68.06 126 THR B N 1
ATOM 3550 C CA . THR B 1 126 ? -11.039 -18.781 -5.945 1 68.06 126 THR B CA 1
ATOM 3551 C C . THR B 1 126 ? -11.359 -17.281 -5.906 1 68.06 126 THR B C 1
ATOM 3553 O O . THR B 1 126 ? -10.672 -16.516 -5.238 1 68.06 126 THR B O 1
ATOM 3556 N N . PHE B 1 127 ? -12.68 -17 -6.449 1 61.78 127 PHE B N 1
ATOM 3557 C CA . PHE B 1 127 ? -13.086 -15.594 -6.488 1 61.78 127 PHE B CA 1
ATOM 3558 C C . PHE B 1 127 ? -11.969 -14.719 -7.027 1 61.78 127 PHE B C 1
ATOM 3560 O O . PHE B 1 127 ? -11.266 -14.055 -6.258 1 61.78 127 PHE B O 1
ATOM 3567 N N . THR B 1 128 ? -11.812 -14.852 -8.227 1 64.38 128 THR B N 1
ATOM 3568 C CA . THR B 1 128 ? -10.812 -14.039 -8.922 1 64.38 128 THR B CA 1
ATOM 3569 C C . THR B 1 128 ? -10.68 -12.672 -8.266 1 64.38 128 THR B C 1
ATOM 3571 O O . THR B 1 128 ? -11.523 -12.281 -7.449 1 64.38 128 THR B O 1
ATOM 3574 N N . GLU B 1 129 ? -9.633 -11.922 -8.359 1 75 129 GLU B N 1
ATOM 3575 C CA . GLU B 1 129 ? -9.203 -10.633 -7.824 1 75 129 GLU B CA 1
ATOM 3576 C C . GLU B 1 129 ? -10.273 -9.562 -8.031 1 75 129 GLU B C 1
ATOM 3578 O O . GLU B 1 129 ? -10.383 -8.625 -7.234 1 75 129 GLU B O 1
ATOM 3583 N N . LEU B 1 130 ? -11.406 -9.852 -8.812 1 79.44 130 LEU B N 1
ATOM 3584 C CA . LEU B 1 130 ? -12.281 -8.758 -9.203 1 79.44 130 LEU B CA 1
ATOM 3585 C C . LEU B 1 130 ? -13.32 -8.484 -8.125 1 79.44 130 LEU B C 1
ATOM 3587 O O . LEU B 1 130 ? -13.477 -7.34 -7.684 1 79.44 130 LEU B O 1
ATOM 3591 N N . PRO B 1 131 ? -14.008 -9.562 -7.594 1 82.88 131 PRO B N 1
ATOM 3592 C CA . PRO B 1 131 ? -15.047 -9.25 -6.605 1 82.88 131 PRO B CA 1
ATOM 3593 C C . PRO B 1 131 ? -14.469 -8.664 -5.316 1 82.88 131 PRO B C 1
ATOM 3595 O O . PRO B 1 131 ? -15.047 -7.727 -4.75 1 82.88 131 PRO B O 1
ATOM 3598 N N . VAL B 1 132 ? -13.422 -9.211 -4.887 1 86.44 132 VAL B N 1
ATOM 3599 C CA . VAL B 1 132 ? -12.82 -8.742 -3.641 1 86.44 132 VAL B CA 1
ATOM 3600 C C . VAL B 1 132 ? -12.273 -7.332 -3.828 1 86.44 132 VAL B C 1
ATOM 3602 O O . VAL B 1 132 ? -12.43 -6.48 -2.947 1 86.44 132 VAL B O 1
ATOM 3605 N N . SER B 1 133 ? -11.695 -7.07 -4.984 1 88.44 133 SER B N 1
ATOM 3606 C CA . SER B 1 133 ? -11.18 -5.738 -5.281 1 88.44 133 SER B CA 1
ATOM 3607 C C . SER B 1 133 ? -12.312 -4.719 -5.398 1 88.44 133 SER B C 1
ATOM 3609 O O . SER B 1 133 ? -12.148 -3.557 -5.023 1 88.44 133 SER B O 1
ATOM 3611 N N . LEU B 1 134 ? -13.406 -5.172 -5.844 1 90.06 134 LEU B N 1
ATOM 3612 C CA . LEU B 1 134 ? -14.539 -4.273 -6.004 1 90.06 134 LEU B CA 1
ATOM 3613 C C . LEU B 1 134 ? -15.094 -3.854 -4.645 1 90.06 134 LEU B C 1
ATOM 3615 O O . LEU B 1 134 ? -15.492 -2.703 -4.461 1 90.06 134 LEU B O 1
ATOM 3619 N N . VAL B 1 135 ? -15.156 -4.758 -3.736 1 91.94 135 VAL B N 1
ATOM 3620 C CA . VAL B 1 135 ? -15.656 -4.453 -2.396 1 91.94 135 VAL B CA 1
ATOM 3621 C C . VAL B 1 135 ? -14.766 -3.393 -1.747 1 91.94 135 VAL B C 1
ATOM 3623 O O . VAL B 1 135 ? -15.266 -2.404 -1.202 1 91.94 135 VAL B O 1
ATOM 3626 N N . LEU B 1 136 ? -13.477 -3.574 -1.855 1 92.25 136 LEU B N 1
ATOM 3627 C CA . LEU B 1 136 ? -12.547 -2.637 -1.238 1 92.25 136 LEU B CA 1
ATOM 3628 C C . LEU B 1 136 ? -12.516 -1.318 -2.004 1 92.25 136 LEU B C 1
ATOM 3630 O O . LEU B 1 136 ? -12.383 -0.249 -1.404 1 92.25 136 LEU B O 1
ATOM 3634 N N . PHE B 1 137 ? -12.664 -1.428 -3.27 1 93.06 137 PHE B N 1
ATOM 3635 C CA . PHE B 1 137 ? -12.711 -0.212 -4.074 1 93.06 137 PHE B CA 1
ATOM 3636 C C . PHE B 1 137 ? -13.93 0.627 -3.711 1 93.06 137 PHE B C 1
ATOM 3638 O O . PHE B 1 137 ? -13.852 1.856 -3.656 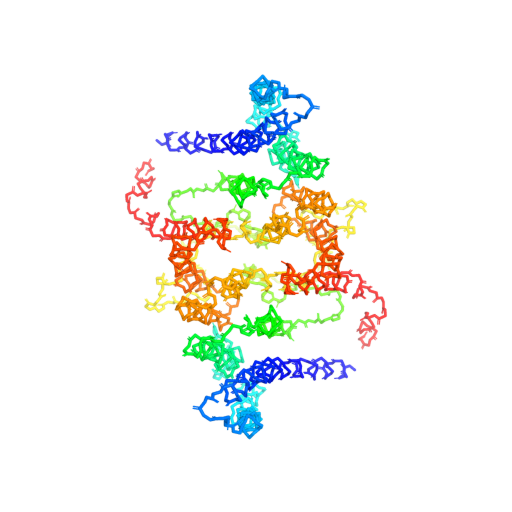1 93.06 137 PHE B O 1
ATOM 3645 N N . SER B 1 138 ? -14.961 -0.01 -3.537 1 93.56 138 SER B N 1
ATOM 3646 C CA . SER B 1 138 ? -16.172 0.708 -3.146 1 93.56 138 SER B CA 1
ATOM 3647 C C . SER B 1 138 ? -15.992 1.381 -1.788 1 93.56 138 SER B C 1
ATOM 3649 O O . SER B 1 138 ? -16.469 2.498 -1.577 1 93.56 138 SER B O 1
ATOM 3651 N N . LEU B 1 139 ? -15.375 0.688 -0.92 1 92.06 139 LEU B N 1
ATOM 3652 C CA . LEU B 1 139 ? -15.102 1.274 0.387 1 92.06 139 LEU B CA 1
ATOM 3653 C C . LEU B 1 139 ? -14.234 2.52 0.253 1 92.06 139 LEU B C 1
ATOM 3655 O O . LEU B 1 139 ? -14.492 3.537 0.9 1 92.06 139 LEU B O 1
ATOM 3659 N N . ILE B 1 140 ? -13.258 2.482 -0.55 1 91.69 140 ILE B N 1
ATOM 3660 C CA . ILE B 1 140 ? -12.359 3.611 -0.769 1 91.69 140 ILE B CA 1
ATOM 3661 C C . ILE B 1 140 ? -13.125 4.766 -1.409 1 91.69 140 ILE B C 1
ATOM 3663 O O . ILE B 1 140 ? -12.938 5.926 -1.04 1 91.69 140 ILE B O 1
ATOM 3667 N N . CYS B 1 141 ? -13.977 4.383 -2.277 1 90.69 141 CYS B N 1
ATOM 3668 C CA . CYS B 1 141 ? -14.766 5.41 -2.949 1 90.69 141 CYS B CA 1
ATOM 3669 C C . CYS B 1 141 ? -15.672 6.133 -1.961 1 90.69 141 CYS B C 1
ATOM 3671 O O . CYS B 1 141 ? -15.82 7.352 -2.029 1 90.69 141 CYS B O 1
ATOM 3673 N N . ILE B 1 142 ? -16.266 5.414 -1.138 1 90 142 ILE B N 1
ATOM 3674 C CA . ILE B 1 142 ? -17.141 6.023 -0.137 1 90 142 ILE B CA 1
ATOM 3675 C C . ILE B 1 142 ? -16.312 6.945 0.764 1 90 142 ILE B C 1
ATOM 3677 O O . ILE B 1 142 ? -16.766 8.039 1.112 1 90 142 ILE B O 1
ATOM 3681 N N . ASP B 1 143 ? -15.164 6.527 1.077 1 88.5 143 ASP B N 1
ATOM 3682 C CA . ASP B 1 143 ? -14.289 7.352 1.904 1 88.5 143 ASP B CA 1
ATOM 3683 C C . ASP B 1 143 ? -13.922 8.648 1.189 1 88.5 143 ASP B C 1
ATOM 3685 O O . ASP B 1 143 ? -13.977 9.727 1.78 1 88.5 143 ASP B O 1
ATOM 3689 N N . VAL B 1 144 ? -13.562 8.516 -0.021 1 88.69 144 VAL B N 1
ATOM 3690 C CA . VAL B 1 144 ? -13.164 9.68 -0.805 1 88.69 144 VAL B CA 1
ATOM 3691 C C . VAL B 1 144 ? -14.344 10.633 -0.962 1 88.69 144 VAL B C 1
ATOM 3693 O O . VAL B 1 144 ? -14.203 11.844 -0.798 1 88.69 144 VAL B O 1
ATOM 3696 N N . VAL B 1 145 ? -15.492 10.102 -1.228 1 87.56 145 VAL B N 1
ATOM 3697 C CA . VAL B 1 145 ? -16.688 10.914 -1.477 1 87.56 145 VAL B CA 1
ATOM 3698 C C . VAL B 1 145 ? -17.062 11.672 -0.205 1 87.56 145 VAL B C 1
ATOM 3700 O O . VAL B 1 145 ? -17.453 12.844 -0.261 1 87.56 145 VAL B O 1
ATOM 3703 N N . GLU B 1 146 ? -17 11.055 0.877 1 84 146 GLU B N 1
ATOM 3704 C CA . GLU B 1 146 ? -17.344 11.695 2.141 1 84 146 GLU B CA 1
ATOM 3705 C C . GLU B 1 146 ? -16.375 12.82 2.471 1 84 146 GLU B C 1
ATOM 3707 O O . GLU B 1 146 ? -16.766 13.82 3.092 1 84 146 GLU B O 1
ATOM 3712 N N . ARG B 1 147 ? -15.18 12.719 2.012 1 81.69 147 ARG B N 1
ATOM 3713 C CA . ARG B 1 147 ? -14.18 13.742 2.305 1 81.69 147 ARG B CA 1
ATOM 3714 C C . ARG B 1 147 ? -14.258 14.883 1.301 1 81.69 147 ARG B C 1
ATOM 3716 O O . ARG B 1 147 ? -14.086 16.047 1.666 1 81.69 147 ARG B O 1
ATOM 3723 N N . ILE B 1 148 ? -14.57 14.555 0.126 1 81.62 148 ILE B N 1
ATOM 3724 C CA . ILE B 1 148 ? -14.531 15.539 -0.945 1 81.62 148 ILE B CA 1
ATOM 3725 C C . ILE B 1 148 ? -15.852 16.297 -1.003 1 81.62 148 ILE B C 1
ATOM 3727 O O . ILE B 1 148 ? -15.914 17.406 -1.521 1 81.62 148 ILE B O 1
ATOM 3731 N N . ARG B 1 149 ? -16.859 15.688 -0.468 1 77.81 149 ARG B N 1
ATOM 3732 C CA . ARG B 1 149 ? -18.172 16.328 -0.522 1 77.81 149 ARG B CA 1
ATOM 3733 C C . ARG B 1 149 ? -18.141 17.703 0.121 1 77.81 149 ARG B C 1
ATOM 3735 O O . ARG B 1 149 ? -18.891 18.594 -0.281 1 77.81 149 ARG B O 1
ATOM 3742 N N . HIS B 1 150 ? -17.234 17.875 1.002 1 72.5 150 HIS B N 1
ATOM 3743 C CA . HIS B 1 150 ? -17.188 19.156 1.716 1 72.5 150 HIS B CA 1
ATOM 3744 C C . HIS B 1 150 ? -16.234 20.125 1.028 1 72.5 150 HIS B C 1
ATOM 3746 O O . HIS B 1 150 ? -16.156 21.297 1.409 1 72.5 150 HIS B O 1
ATOM 3752 N N . CYS B 1 151 ? -15.578 19.688 -0.025 1 72.62 151 CYS B N 1
ATOM 3753 C CA . CYS B 1 151 ? -14.617 20.547 -0.712 1 72.62 151 CYS B CA 1
ATOM 3754 C C . CYS B 1 151 ? -15.203 21.078 -2.01 1 72.62 151 CYS B C 1
ATOM 3756 O O . CYS B 1 151 ? -16.125 20.5 -2.574 1 72.62 151 CYS B O 1
ATOM 3758 N N . ARG B 1 152 ? -14.75 22.281 -2.354 1 71.38 152 ARG B N 1
ATOM 3759 C CA . ARG B 1 152 ? -15.148 22.828 -3.648 1 71.38 152 ARG B CA 1
ATOM 3760 C C . ARG B 1 152 ? -14.398 22.125 -4.785 1 71.38 152 ARG B C 1
ATOM 3762 O O . ARG B 1 152 ? -13.18 21.969 -4.73 1 71.38 152 ARG B O 1
ATOM 3769 N N . LEU B 1 153 ? -15.086 21.547 -5.672 1 71.06 153 LEU B N 1
ATOM 3770 C CA . LEU B 1 153 ? -14.477 20.797 -6.758 1 71.06 153 LEU B CA 1
ATOM 3771 C C . LEU B 1 153 ? -14 21.719 -7.871 1 71.06 153 LEU B C 1
ATOM 3773 O O . LEU B 1 153 ? -13.164 21.344 -8.688 1 71.06 153 LEU B O 1
ATOM 3777 N N . THR B 1 154 ? -14.617 22.922 -7.871 1 66.38 154 THR B N 1
ATOM 3778 C CA . THR B 1 154 ? -14.25 23.859 -8.922 1 66.38 154 THR B CA 1
ATOM 3779 C C . THR B 1 154 ? -13.516 25.062 -8.336 1 66.38 154 THR B C 1
ATOM 3781 O O . THR B 1 154 ? -13.75 25.438 -7.188 1 66.38 154 THR B O 1
ATOM 3784 N N . GLY B 1 155 ? -12.562 25.641 -9.047 1 61 155 GLY B N 1
ATOM 3785 C CA . GLY B 1 155 ? -11.828 26.828 -8.641 1 61 155 GLY B CA 1
ATOM 3786 C C . GLY B 1 155 ? -10.531 26.516 -7.922 1 61 155 GLY B C 1
ATOM 3787 O O . GLY B 1 155 ? -10.195 25.344 -7.711 1 61 155 GLY B O 1
ATOM 3788 N N . GLN B 1 156 ? -9.664 27.547 -7.84 1 53.47 156 GLN B N 1
ATOM 3789 C CA . GLN B 1 156 ? -8.391 27.422 -7.148 1 53.47 156 GLN B CA 1
ATOM 3790 C C . GLN B 1 156 ? -8.594 27.141 -5.664 1 53.47 156 GLN B C 1
ATOM 3792 O O . GLN B 1 156 ? -9.336 27.844 -4.984 1 53.47 156 GLN B O 1
ATOM 3797 N N . GLY B 1 157 ? -9 26.156 -5.359 1 50.34 157 GLY B N 1
ATOM 3798 C CA . GLY B 1 157 ? -9.312 25.703 -4.016 1 50.34 157 GLY B CA 1
ATOM 3799 C C . GLY B 1 157 ? -8.445 26.328 -2.949 1 50.34 157 GLY B C 1
ATOM 3800 O O . GLY B 1 157 ? -7.223 26.156 -2.949 1 50.34 157 GLY B O 1
ATOM 3801 N N . GLU B 1 158 ? -8.531 27.797 -2.742 1 44.69 158 GLU B N 1
ATOM 3802 C CA . GLU B 1 158 ? -7.973 28.266 -1.476 1 44.69 158 GLU B CA 1
ATOM 3803 C C . GLU B 1 158 ? -8.102 27.203 -0.393 1 44.69 158 GLU B C 1
ATOM 3805 O O . GLU B 1 158 ? -9.133 26.547 -0.279 1 44.69 158 GLU B O 1
ATOM 3810 N N . ASP B 1 159 ? -7.02 26.656 -0.03 1 43.25 159 ASP B N 1
ATOM 3811 C CA . ASP B 1 159 ? -6.582 25.578 0.853 1 43.25 159 ASP B CA 1
ATOM 3812 C C . ASP B 1 159 ? -7.449 25.516 2.109 1 43.25 159 ASP B C 1
ATOM 3814 O O . ASP B 1 159 ? -7.059 24.906 3.109 1 43.25 159 ASP B O 1
ATOM 3818 N N . ALA B 1 160 ? -8.281 26.688 2.391 1 39.12 160 ALA B N 1
ATOM 3819 C CA . ALA B 1 160 ? -8.492 26.781 3.832 1 39.12 160 ALA B CA 1
ATOM 3820 C C . ALA B 1 160 ? -8.867 25.422 4.422 1 39.12 160 ALA B C 1
ATOM 3822 O O . ALA B 1 160 ? -8.219 24.953 5.359 1 39.12 160 ALA B O 1
ATOM 3823 N N . ASP B 1 161 ? -10.297 25.156 4.531 1 37.44 161 ASP B N 1
ATOM 3824 C CA . ASP B 1 161 ? -10.93 24.297 5.527 1 37.44 161 ASP B CA 1
ATOM 3825 C C . ASP B 1 161 ? -10.977 22.844 5.055 1 37.44 161 ASP B C 1
ATOM 3827 O O . ASP B 1 161 ? -12 22.172 5.199 1 37.44 161 ASP B O 1
ATOM 3831 N N . ILE B 1 162 ? -10.5 22.531 3.982 1 39.16 162 ILE B N 1
ATOM 3832 C CA . ILE B 1 162 ? -10.609 21.078 3.939 1 39.16 162 ILE B CA 1
ATOM 3833 C C . ILE B 1 162 ? -10.07 20.484 5.242 1 39.16 162 ILE B C 1
ATOM 3835 O O . ILE B 1 162 ? -8.93 20.75 5.629 1 39.16 162 ILE B O 1
ATOM 3839 N N . PRO B 1 163 ? -10.906 20.203 6.227 1 34.38 163 PRO B N 1
ATOM 3840 C CA . PRO B 1 163 ? -10.312 19.594 7.418 1 34.38 163 PRO B CA 1
ATOM 3841 C C . PRO B 1 163 ? -9.102 18.734 7.098 1 34.38 163 PRO B C 1
ATOM 3843 O O . PRO B 1 163 ? -9.234 17.672 6.473 1 34.38 163 PRO B O 1
ATOM 3846 N N . SER B 1 164 ? -8.297 19.156 6.277 1 31.34 164 SER B N 1
ATOM 3847 C CA . SER B 1 164 ? -7.074 18.359 6.211 1 31.34 164 SER B CA 1
ATOM 3848 C C . SER B 1 164 ? -6.586 17.984 7.605 1 31.34 164 SER B C 1
ATOM 3850 O O . SER B 1 164 ? -6.707 18.766 8.547 1 31.34 164 SER B O 1
ATOM 3852 N N . THR B 1 165 ? -6.543 16.75 7.836 1 29.3 165 THR B N 1
ATOM 3853 C CA . THR B 1 165 ? -6.164 16.203 9.133 1 29.3 165 THR B CA 1
ATOM 3854 C C . THR B 1 165 ? -4.996 16.984 9.734 1 29.3 165 THR B C 1
ATOM 3856 O O . THR B 1 165 ? -4.562 16.703 10.852 1 29.3 165 THR B O 1
ATOM 3859 N N . VAL B 1 166 ? -4.211 17.75 8.914 1 27.59 166 VAL B N 1
ATOM 3860 C CA . VAL B 1 166 ? -3.146 18.391 9.68 1 27.59 166 VAL B CA 1
ATOM 3861 C C . VAL B 1 166 ? -3.686 19.656 10.352 1 27.59 166 VAL B C 1
ATOM 3863 O O . VAL B 1 166 ? -4.309 20.484 9.703 1 27.59 166 VAL B O 1
ATOM 3866 N N . LEU B 1 167 ? -3.918 19.641 11.625 1 25.47 167 LEU B N 1
ATOM 3867 C CA . LEU B 1 167 ? -4.277 20.531 12.727 1 25.47 167 LEU B CA 1
ATOM 3868 C C . LEU B 1 167 ? -3.646 21.906 12.539 1 25.47 167 LEU B C 1
ATOM 3870 O O . LEU B 1 167 ? -2.58 22.188 13.094 1 25.47 167 LEU B O 1
ATOM 3874 N N . THR B 1 168 ? -3.436 22.5 11.375 1 26.77 168 THR B N 1
ATOM 3875 C CA . THR B 1 168 ? -2.891 23.828 11.625 1 26.77 168 THR B CA 1
ATOM 3876 C C . THR B 1 168 ? -3.982 24.781 12.102 1 26.77 168 THR B C 1
ATOM 3878 O O . THR B 1 168 ? -4.82 25.219 11.312 1 26.77 168 THR B O 1
ATOM 3881 N N . HIS B 1 169 ? -4.75 24.5 13.156 1 24.97 169 HIS B N 1
ATOM 3882 C CA . HIS B 1 169 ? -5.555 25.531 13.812 1 24.97 169 HIS B CA 1
ATOM 3883 C C . HIS B 1 169 ? -4.75 26.812 14.023 1 24.97 169 HIS B C 1
ATOM 3885 O O . HIS B 1 169 ? -4.125 26.984 15.07 1 24.97 169 HIS B O 1
ATOM 3891 N N . VAL B 1 170 ? -3.992 27.359 13.094 1 29.31 170 VAL B N 1
ATOM 3892 C CA . VAL B 1 170 ? -3.584 28.734 13.375 1 29.31 170 VAL B CA 1
ATOM 3893 C C . VAL B 1 170 ? -4.816 29.625 13.5 1 29.31 170 VAL B C 1
ATOM 3895 O O . VAL B 1 170 ? -5.539 29.844 12.523 1 29.31 170 VAL B O 1
ATOM 3898 N N . GLU B 1 171 ? -5.578 29.516 14.547 1 27.25 171 GLU B N 1
ATOM 3899 C CA . GLU B 1 171 ? -6.512 30.594 14.852 1 27.25 171 GLU B CA 1
ATOM 3900 C C . GLU B 1 171 ? -5.871 31.953 14.617 1 27.25 171 GLU B C 1
ATOM 3902 O O . GLU B 1 171 ? -4.82 32.281 15.188 1 27.25 171 GLU B O 1
ATOM 3907 N N . GLN B 1 172 ? -6.012 32.469 13.469 1 26.55 172 GLN B N 1
ATOM 3908 C CA . GLN B 1 172 ? -5.797 33.875 13.312 1 26.55 172 GLN B CA 1
ATOM 3909 C C . GLN B 1 172 ? -6.355 34.656 14.5 1 26.55 172 GLN B C 1
ATOM 3911 O O . GLN B 1 172 ? -7.566 34.656 14.742 1 26.55 172 GLN B O 1
ATOM 3916 N N . VAL B 1 173 ? -5.676 34.594 15.578 1 29.08 173 VAL B N 1
ATOM 3917 C CA . VAL B 1 173 ? -6.035 35.594 16.578 1 29.08 173 VAL B CA 1
ATOM 3918 C C . VAL B 1 173 ? -6.164 36.969 15.922 1 29.08 173 VAL B C 1
ATOM 3920 O O . VAL B 1 173 ? -5.199 37.5 15.359 1 29.08 173 VAL B O 1
ATOM 3923 N N . THR B 1 174 ? -7.344 37.25 15.461 1 28.27 174 THR B N 1
ATOM 3924 C CA . THR B 1 174 ? -7.711 38.625 15.109 1 28.27 174 THR B CA 1
ATOM 3925 C C . THR B 1 174 ? -7.203 39.625 16.172 1 28.27 174 THR B C 1
ATOM 3927 O O . THR B 1 174 ? -7.551 39.5 17.344 1 28.27 174 THR B O 1
ATOM 3930 N N . PRO B 1 175 ? -5.961 40.094 16 1 28.39 175 PRO B N 1
ATOM 3931 C CA . PRO B 1 175 ? -5.703 41.219 16.938 1 28.39 175 PRO B CA 1
ATOM 3932 C C . PRO B 1 175 ? -6.859 42.219 17 1 28.39 175 PRO B C 1
ATOM 3934 O O . PRO B 1 175 ? -7.508 42.469 15.977 1 28.39 175 PRO B O 1
ATOM 3937 N N . VAL B 1 176 ? -7.574 42.344 17.984 1 28.91 176 VAL B N 1
ATOM 3938 C CA . VAL B 1 176 ? -8.523 43.406 18.281 1 28.91 176 VAL B CA 1
ATOM 3939 C C . VAL B 1 176 ? -7.852 44.75 18.078 1 28.91 176 VAL B C 1
ATOM 3941 O O . VAL B 1 176 ? -8.406 45.781 18.453 1 28.91 176 VAL B O 1
ATOM 3944 N N . THR B 1 177 ? -6.578 44.969 17.672 1 29.33 177 THR B N 1
ATOM 3945 C CA . THR B 1 177 ? -6.273 46.375 17.812 1 29.33 177 THR B CA 1
ATOM 3946 C C . THR B 1 177 ? -7.234 47.219 16.984 1 29.33 177 THR B C 1
ATOM 3948 O O . THR B 1 177 ? -7.781 46.75 15.984 1 29.33 177 THR B O 1
ATOM 3951 N N . PRO B 1 178 ? -7.383 48.625 17.328 1 32.75 178 PRO B N 1
ATOM 3952 C CA . PRO B 1 178 ? -8.203 49.781 16.922 1 32.75 178 PRO B CA 1
ATOM 3953 C C . PRO B 1 178 ? -8.281 49.938 15.414 1 32.75 178 PRO B C 1
ATOM 3955 O O . PRO B 1 178 ? -7.453 49.406 14.68 1 32.75 178 PRO B O 1
ATOM 3958 N N . ILE B 1 179 ? -9.289 50.875 14.875 1 29.61 179 ILE B N 1
ATOM 3959 C CA . ILE B 1 179 ? -9.984 51.344 13.688 1 29.61 179 ILE B CA 1
ATOM 3960 C C . ILE B 1 179 ? -8.977 51.875 12.672 1 29.61 179 ILE B C 1
ATOM 3962 O O . ILE B 1 179 ? -9.352 52.438 11.641 1 29.61 179 ILE B O 1
ATOM 3966 N N . THR B 1 180 ? -7.758 52.375 13.086 1 31.69 180 THR B N 1
ATOM 3967 C CA . THR B 1 180 ? -7.289 53.312 12.07 1 31.69 180 THR B CA 1
ATOM 3968 C C . THR B 1 180 ? -7.137 52.625 10.719 1 31.69 180 THR B C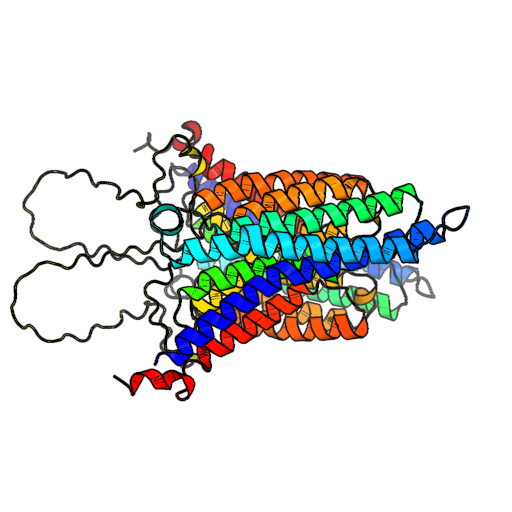 1
ATOM 3970 O O . THR B 1 180 ? -6.605 51.5 10.641 1 31.69 180 THR B O 1
ATOM 3973 N N . PRO B 1 181 ? -7.738 53.25 9.547 1 31.64 181 PRO B N 1
ATOM 3974 C CA . PRO B 1 181 ? -7.914 52.812 8.156 1 31.64 181 PRO B CA 1
ATOM 3975 C C . PRO B 1 181 ? -6.648 52.188 7.57 1 31.64 181 PRO B C 1
ATOM 3977 O O . PRO B 1 181 ? -6.508 52.125 6.344 1 31.64 181 PRO B O 1
ATOM 3980 N N . ALA B 1 182 ? -5.652 51.844 8.461 1 31.64 182 ALA B N 1
ATOM 3981 C CA . ALA B 1 182 ? -4.371 51.781 7.762 1 31.64 182 ALA B CA 1
ATOM 3982 C C . ALA B 1 182 ? -4.453 50.844 6.559 1 31.64 182 ALA B C 1
ATOM 3984 O O . ALA B 1 182 ? -5.32 49.969 6.5 1 31.64 182 ALA B O 1
ATOM 3985 N N . VAL B 1 183 ? -3.572 51.156 5.562 1 31.81 183 VAL B N 1
ATOM 3986 C CA . VAL B 1 183 ? -3.311 50.781 4.176 1 31.81 183 VAL B CA 1
ATOM 3987 C C . VAL B 1 183 ? -3.35 49.281 4.031 1 31.81 183 VAL B C 1
ATOM 3989 O O . VAL B 1 183 ? -2.904 48.531 4.922 1 31.81 183 VAL B O 1
ATOM 3992 N N . SER B 1 184 ? -4.305 48.812 3.205 1 28.48 184 SER B N 1
ATOM 3993 C CA . SER B 1 184 ? -4.613 47.5 2.635 1 28.48 184 SER B CA 1
ATOM 3994 C C . SER B 1 184 ? -3.35 46.688 2.416 1 28.48 184 SER B C 1
ATOM 3996 O O . SER B 1 184 ? -2.678 46.844 1.394 1 28.48 184 SER B O 1
ATOM 3998 N N . GLY B 1 185 ? -2.418 46.781 3.316 1 27.06 185 GLY B N 1
ATOM 3999 C CA . GLY B 1 185 ? -1.171 46.094 3.039 1 27.06 185 GLY B CA 1
ATOM 4000 C C . GLY B 1 185 ? -1.375 44.719 2.426 1 27.06 185 GLY B C 1
ATOM 4001 O O . GLY B 1 185 ? -2.395 44.062 2.67 1 27.06 185 GLY B O 1
ATOM 4002 N N . THR B 1 186 ? -0.7 44.531 1.23 1 29.03 186 THR B N 1
ATOM 4003 C CA . THR B 1 186 ? -0.553 43.375 0.356 1 29.03 186 THR B CA 1
ATOM 4004 C C . THR B 1 186 ? -0.389 42.094 1.173 1 29.03 186 THR B C 1
ATOM 4006 O O . THR B 1 186 ? 0.554 41.969 1.957 1 29.03 186 THR B O 1
ATOM 4009 N N . THR B 1 187 ? -1.427 41.625 1.679 1 29.14 187 THR B N 1
ATOM 4010 C CA . THR B 1 187 ? -1.463 40.25 2.234 1 29.14 187 THR B CA 1
ATOM 4011 C C . THR B 1 187 ? -0.43 39.375 1.552 1 29.14 187 THR B C 1
ATOM 4013 O O . THR B 1 187 ? -0.59 39 0.385 1 29.14 187 THR B O 1
ATOM 4016 N N . THR B 1 188 ? 0.88 39.781 1.674 1 28.8 188 THR B N 1
ATOM 4017 C CA . THR B 1 188 ? 1.934 38.844 1.248 1 28.8 188 THR B CA 1
ATOM 4018 C C . THR B 1 188 ? 1.542 37.406 1.537 1 28.8 188 THR B C 1
ATOM 4020 O O . THR B 1 188 ? 1.278 37.062 2.688 1 28.8 188 THR B O 1
ATOM 4023 N N . TYR B 1 189 ? 0.692 36.875 0.688 1 28.27 189 TYR B N 1
ATOM 4024 C CA . TYR B 1 189 ? 0.582 35.406 0.589 1 28.27 189 TYR B CA 1
ATOM 4025 C C . TYR B 1 189 ? 1.839 34.75 1.116 1 28.27 189 TYR B C 1
ATOM 4027 O O . TYR B 1 189 ? 2.926 34.906 0.559 1 28.27 189 TYR B O 1
ATOM 4035 N N . HIS B 1 190 ? 2.102 34.844 2.336 1 29.72 190 HIS B N 1
ATOM 4036 C CA . HIS B 1 190 ? 3.229 34.094 2.84 1 29.72 190 HIS B CA 1
ATOM 4037 C C . HIS B 1 190 ? 3.408 32.781 2.049 1 29.72 190 HIS B C 1
ATOM 4039 O O . HIS B 1 190 ? 2.578 31.875 2.135 1 29.72 190 HIS B O 1
ATOM 4045 N N . LEU B 1 191 ? 3.746 32.875 0.782 1 32.41 191 LEU B N 1
ATOM 4046 C CA . LEU B 1 191 ? 4.293 31.781 -0.012 1 32.41 191 LEU B CA 1
ATOM 4047 C C . LEU B 1 191 ? 5.016 30.766 0.876 1 32.41 191 LEU B C 1
ATOM 4049 O O . LEU B 1 191 ? 5.812 31.141 1.735 1 32.41 191 LEU B O 1
ATOM 4053 N N . SER B 1 192 ? 4.34 29.703 1.268 1 37.75 192 SER B N 1
ATOM 4054 C CA . SER B 1 192 ? 5.16 28.703 1.948 1 37.75 192 SER B CA 1
ATOM 4055 C C . SER B 1 192 ? 6.625 28.812 1.545 1 37.75 192 SER B C 1
ATOM 4057 O O . SER B 1 192 ? 6.934 29.109 0.386 1 37.75 192 SER B O 1
ATOM 4059 N N . PRO B 1 193 ? 7.395 29.312 2.432 1 39.97 193 PRO B N 1
ATOM 4060 C CA . PRO B 1 193 ? 8.797 29.562 2.107 1 39.97 193 PRO B CA 1
ATOM 4061 C C . PRO B 1 193 ? 9.352 28.609 1.057 1 39.97 193 PRO B C 1
ATOM 4063 O O . PRO B 1 193 ? 10.484 28.781 0.596 1 39.97 193 PRO B O 1
ATOM 4066 N N . TYR B 1 194 ? 8.859 27.391 0.973 1 40.72 194 TYR B N 1
ATOM 4067 C CA . TYR B 1 194 ? 9.422 26.531 -0.064 1 40.72 194 TYR B CA 1
ATOM 4068 C C . TYR B 1 194 ? 8.805 26.844 -1.424 1 40.72 194 TYR B C 1
ATOM 4070 O O . TYR B 1 194 ? 8.602 25.953 -2.24 1 40.72 194 TYR B O 1
ATOM 4078 N N . ALA B 1 195 ? 8.062 27.922 -1.558 1 43.28 195 ALA B N 1
ATOM 4079 C CA . ALA B 1 195 ? 7.594 28.391 -2.859 1 43.28 195 ALA B CA 1
ATOM 4080 C C . ALA B 1 195 ? 8.734 28.422 -3.873 1 43.28 195 ALA B C 1
ATOM 4082 O O . ALA B 1 195 ? 9.68 29.203 -3.723 1 43.28 195 ALA B O 1
ATOM 4083 N N . TYR B 1 196 ? 9.117 27.188 -4.324 1 45.06 196 TYR B N 1
ATOM 4084 C CA . TYR B 1 196 ? 10.047 27.234 -5.449 1 45.06 196 TYR B CA 1
ATOM 4085 C C . TYR B 1 196 ? 9.602 28.25 -6.484 1 45.06 196 TYR B C 1
ATOM 4087 O O . TYR B 1 196 ? 8.5 28.172 -7.027 1 45.06 196 TYR B O 1
ATOM 4095 N N . THR B 1 197 ? 9.906 29.438 -6.367 1 46.72 197 THR B N 1
ATOM 4096 C CA . THR B 1 197 ? 9.688 30.516 -7.324 1 46.72 197 THR B CA 1
ATOM 4097 C C . THR B 1 197 ? 10.328 30.172 -8.672 1 46.72 197 THR B C 1
ATOM 4099 O O . THR B 1 197 ? 10.32 31 -9.594 1 46.72 197 THR B O 1
ATOM 4102 N N . GLY B 1 198 ? 11.047 29.109 -8.875 1 48.94 198 GLY B N 1
ATOM 4103 C CA . GLY B 1 198 ? 11.734 28.969 -10.141 1 48.94 198 GLY B CA 1
ATOM 4104 C C . GLY B 1 198 ? 10.859 28.391 -11.242 1 48.94 198 GLY B C 1
ATOM 4105 O O . GLY B 1 198 ? 9.656 28.234 -11.062 1 48.94 198 GLY B O 1
ATOM 4106 N N . PRO B 1 199 ? 11.344 28.312 -12.422 1 51.25 199 PRO B N 1
ATOM 4107 C CA . PRO B 1 199 ? 10.648 27.859 -13.633 1 51.25 199 PRO B CA 1
ATOM 4108 C C . PRO B 1 199 ? 9.914 26.531 -13.43 1 51.25 199 PRO B C 1
ATOM 4110 O O . PRO B 1 199 ? 9.047 26.172 -14.234 1 51.25 199 PRO B O 1
ATOM 4113 N N . LEU B 1 200 ? 10.289 25.922 -12.422 1 53.72 200 LEU B N 1
ATOM 4114 C CA . LEU B 1 200 ? 9.625 24.641 -12.234 1 53.72 200 LEU B CA 1
ATOM 4115 C C . LEU B 1 200 ? 8.484 24.75 -11.234 1 53.72 200 LEU B C 1
ATOM 4117 O O . LEU B 1 200 ? 8.133 23.781 -10.57 1 53.72 200 LEU B O 1
ATOM 4121 N N . ARG B 1 201 ? 7.949 25.875 -11.195 1 58.38 201 ARG B N 1
ATOM 4122 C CA . ARG B 1 201 ? 6.836 26.156 -10.289 1 58.38 201 ARG B CA 1
ATOM 4123 C C . ARG B 1 201 ? 5.629 25.297 -10.617 1 58.38 201 ARG B C 1
ATOM 4125 O O . ARG B 1 201 ? 4.848 24.953 -9.727 1 58.38 201 ARG B O 1
ATOM 4132 N N . PHE B 1 202 ? 5.633 24.984 -11.93 1 58.34 202 PHE B N 1
ATOM 4133 C CA . PHE B 1 202 ? 4.484 24.188 -12.344 1 58.34 202 PHE B CA 1
ATOM 4134 C C . PHE B 1 202 ? 4.5 22.812 -11.688 1 58.34 202 PHE B C 1
ATOM 4136 O O . PHE B 1 202 ? 3.451 22.203 -11.484 1 58.34 202 PHE B O 1
ATOM 4143 N N . LEU B 1 203 ? 5.664 22.5 -11.289 1 59.16 203 LEU B N 1
ATOM 4144 C CA . LEU B 1 203 ? 5.773 21.172 -10.688 1 59.16 203 LEU B CA 1
ATOM 4145 C C . LEU B 1 203 ? 5.398 21.219 -9.211 1 59.16 203 LEU B C 1
ATOM 4147 O O . LEU B 1 203 ? 5.152 20.172 -8.594 1 59.16 203 LEU B O 1
ATOM 4151 N N . CYS B 1 204 ? 5.324 22.344 -8.766 1 60.5 204 CYS B N 1
ATOM 4152 C CA . CYS B 1 204 ? 5.012 22.5 -7.348 1 60.5 204 CYS B CA 1
ATOM 4153 C C . CYS B 1 204 ? 3.506 22.625 -7.129 1 60.5 204 CYS B C 1
ATOM 4155 O O . CYS B 1 204 ? 3.062 23.219 -6.148 1 60.5 204 CYS B O 1
ATOM 4157 N N . ALA B 1 205 ? 2.785 22.109 -8.102 1 64.5 205 ALA B N 1
ATOM 4158 C CA . ALA B 1 205 ? 1.331 22.156 -7.961 1 64.5 205 ALA B CA 1
ATOM 4159 C C . ALA B 1 205 ? 0.841 21.016 -7.066 1 64.5 205 ALA B C 1
ATOM 4161 O O . ALA B 1 205 ? 1.149 19.844 -7.312 1 64.5 205 ALA B O 1
ATOM 4162 N N . SER B 1 206 ? 0.607 21.328 -5.797 1 68.06 206 SER B N 1
ATOM 4163 C CA . SER B 1 206 ? 0.004 20.328 -4.93 1 68.06 206 SER B CA 1
ATOM 4164 C C . SER B 1 206 ? -1.344 20.797 -4.391 1 68.06 206 SER B C 1
ATOM 4166 O O . SER B 1 206 ? -1.435 21.844 -3.766 1 68.06 206 SER B O 1
ATOM 4168 N N . ASP B 1 207 ? -2.393 20.141 -4.93 1 75.38 207 ASP B N 1
ATOM 4169 C CA . ASP B 1 207 ? -3.734 20.406 -4.41 1 75.38 207 ASP B CA 1
ATOM 4170 C C . ASP B 1 207 ? -4.109 19.391 -3.336 1 75.38 207 ASP B C 1
ATOM 4172 O O . ASP B 1 207 ? -3.949 18.172 -3.529 1 75.38 207 ASP B O 1
ATOM 4176 N N . ALA B 1 208 ? -4.48 19.891 -2.23 1 74.25 208 ALA B N 1
ATOM 4177 C CA . ALA B 1 208 ? -4.832 19.062 -1.081 1 74.25 208 ALA B CA 1
ATOM 4178 C C . ALA B 1 208 ? -5.918 18.047 -1.445 1 74.25 208 ALA B C 1
ATOM 4180 O O . ALA B 1 208 ? -5.98 16.953 -0.87 1 74.25 208 ALA B O 1
ATOM 4181 N N . ARG B 1 209 ? -6.711 18.422 -2.418 1 80 209 ARG B N 1
ATOM 4182 C CA . ARG B 1 209 ? -7.801 17.516 -2.807 1 80 209 ARG B CA 1
ATOM 4183 C C . ARG B 1 209 ? -7.262 16.281 -3.516 1 80 209 ARG B C 1
ATOM 4185 O O . ARG B 1 209 ? -7.801 15.188 -3.354 1 80 209 ARG B O 1
ATOM 4192 N N . ALA B 1 210 ? -6.27 16.516 -4.23 1 80.31 210 ALA B N 1
ATOM 4193 C CA . ALA B 1 210 ? -5.66 15.375 -4.906 1 80.31 210 ALA B CA 1
ATOM 4194 C C . ALA B 1 210 ? -4.98 14.445 -3.906 1 80.31 210 ALA B C 1
ATOM 4196 O O . ALA B 1 210 ? -4.961 13.227 -4.098 1 80.31 210 ALA B O 1
ATOM 4197 N N . ASP B 1 211 ? -4.566 14.992 -2.881 1 81.38 211 ASP B N 1
ATOM 4198 C CA . ASP B 1 211 ? -3.875 14.195 -1.872 1 81.38 211 ASP B CA 1
ATOM 4199 C C . ASP B 1 211 ? -4.855 13.32 -1.101 1 81.38 211 ASP B C 1
ATOM 4201 O O . ASP B 1 211 ? -4.469 12.297 -0.537 1 81.38 211 ASP B O 1
ATOM 4205 N N . VAL B 1 212 ? -6.066 13.727 -1.131 1 83.31 212 VAL B N 1
ATOM 4206 C CA . VAL B 1 212 ? -7.082 12.93 -0.454 1 83.31 212 VAL B CA 1
ATOM 4207 C C . VAL B 1 212 ? -7.219 11.57 -1.142 1 83.31 212 VAL B C 1
ATOM 4209 O O . VAL B 1 212 ? -7.395 10.547 -0.477 1 83.31 212 VAL B O 1
ATOM 4212 N N . PHE B 1 213 ? -7.094 11.547 -2.406 1 85.69 213 PHE B N 1
ATOM 4213 C CA . PHE B 1 213 ? -7.195 10.305 -3.16 1 85.69 213 PHE B CA 1
ATOM 4214 C C . PHE B 1 213 ? -6.027 9.375 -2.836 1 85.69 213 PHE B C 1
ATOM 4216 O O . PHE B 1 213 ? -6.223 8.188 -2.6 1 85.69 213 PHE B O 1
ATOM 4223 N N . VAL B 1 214 ? -4.867 9.969 -2.781 1 82.88 214 VAL B N 1
ATOM 4224 C CA . VAL B 1 214 ? -3.68 9.172 -2.49 1 82.88 214 VAL B CA 1
ATOM 4225 C C . VAL B 1 214 ? -3.754 8.641 -1.061 1 82.88 214 VAL B C 1
ATOM 4227 O O . VAL B 1 214 ? -3.508 7.457 -0.817 1 82.88 214 VAL B O 1
ATOM 4230 N N . ASP B 1 215 ? -4.219 9.469 -0.217 1 84.31 215 ASP B N 1
ATOM 4231 C CA . ASP B 1 215 ? -4.277 9.102 1.196 1 84.31 215 ASP B CA 1
ATOM 4232 C C . ASP B 1 215 ? -5.305 8 1.438 1 84.31 215 ASP B C 1
ATOM 4234 O O . ASP B 1 215 ? -5.074 7.09 2.234 1 84.31 215 ASP B O 1
ATOM 4238 N N . SER B 1 216 ? -6.344 8.078 0.767 1 87.44 216 SER B N 1
ATOM 4239 C CA . SER B 1 216 ? -7.391 7.078 0.958 1 87.44 216 SER B CA 1
ATOM 4240 C C . SER B 1 216 ? -6.953 5.715 0.433 1 87.44 216 SER B C 1
ATOM 4242 O O . SER B 1 216 ? -7.203 4.691 1.069 1 87.44 216 SER B O 1
ATOM 4244 N N . PHE B 1 217 ? -6.305 5.707 -0.605 1 87.19 217 PHE B N 1
ATOM 4245 C CA . PHE B 1 217 ? -5.832 4.445 -1.155 1 87.19 217 PHE B CA 1
ATOM 4246 C C . PHE B 1 217 ? -4.727 3.855 -0.286 1 87.19 217 PHE B C 1
ATOM 4248 O O . PHE B 1 217 ? -4.707 2.648 -0.031 1 87.19 217 PHE B O 1
ATOM 4255 N N . MET B 1 218 ? -3.869 4.742 0.122 1 83.81 218 MET B N 1
ATOM 4256 C CA . MET B 1 218 ? -2.748 4.27 0.93 1 83.81 218 MET B CA 1
ATOM 4257 C C . MET B 1 218 ? -3.232 3.736 2.273 1 83.81 218 MET B C 1
ATOM 4259 O O . MET B 1 218 ? -2.652 2.797 2.82 1 83.81 218 MET B O 1
ATOM 4263 N N . PHE B 1 219 ? -4.297 4.289 2.715 1 83.81 219 PHE B N 1
ATOM 4264 C CA . PHE B 1 219 ? -4.863 3.896 4 1 83.81 219 PHE B CA 1
ATOM 4265 C C . PHE B 1 219 ? -5.336 2.449 3.965 1 83.81 219 PHE B C 1
ATOM 4267 O O . PHE B 1 219 ? -5.215 1.725 4.953 1 83.81 219 PHE B O 1
ATOM 4274 N N . TRP B 1 220 ? -5.715 1.98 2.826 1 87.88 220 TRP B N 1
ATOM 4275 C CA . TRP B 1 220 ? -6.352 0.67 2.744 1 87.88 220 TRP B CA 1
ATOM 4276 C C . TRP B 1 220 ? -5.434 -0.341 2.068 1 87.88 220 TRP B C 1
ATOM 4278 O O . TRP B 1 220 ? -5.805 -1.503 1.888 1 87.88 220 TRP B O 1
ATOM 4288 N N . MET B 1 221 ? -4.254 -0.024 1.76 1 86.38 221 MET B N 1
ATOM 4289 C CA . MET B 1 221 ? -3.381 -0.893 0.974 1 86.38 221 MET B CA 1
ATOM 4290 C C . MET B 1 221 ? -3.01 -2.146 1.76 1 86.38 221 MET B C 1
ATOM 4292 O O . MET B 1 221 ? -2.918 -3.234 1.19 1 86.38 221 MET B O 1
ATOM 4296 N N . ASP B 1 222 ? -2.865 -1.962 3.057 1 89.56 222 ASP B N 1
ATOM 4297 C CA . ASP B 1 222 ? -2.521 -3.127 3.867 1 89.56 222 ASP B CA 1
ATOM 4298 C C . ASP B 1 222 ? -3.67 -4.133 3.895 1 89.56 222 ASP B C 1
ATOM 4300 O O . ASP B 1 222 ? -3.445 -5.34 3.803 1 89.56 222 ASP B O 1
ATOM 4304 N N . THR B 1 223 ? -4.852 -3.646 4.023 1 91.19 223 THR B N 1
ATOM 4305 C CA . THR B 1 223 ? -6.027 -4.508 4.027 1 91.19 223 THR B CA 1
ATOM 4306 C C . THR B 1 223 ? -6.223 -5.164 2.66 1 91.19 223 THR B C 1
ATOM 4308 O O . THR B 1 223 ? -6.598 -6.336 2.576 1 91.19 223 THR B O 1
ATOM 4311 N N . VAL B 1 224 ? -5.977 -4.418 1.631 1 89 224 VAL B N 1
ATOM 4312 C CA . VAL B 1 224 ? -6.094 -4.945 0.275 1 89 224 VAL B CA 1
ATOM 4313 C C . VAL B 1 224 ? -5.125 -6.109 0.087 1 89 224 VAL B C 1
ATOM 4315 O O . VAL B 1 224 ? -5.484 -7.137 -0.495 1 89 224 VAL B O 1
ATOM 4318 N N . GLU B 1 225 ? -3.938 -5.957 0.626 1 89.44 225 GLU B N 1
ATOM 4319 C CA . GLU B 1 225 ? -2.957 -7.027 0.492 1 89.44 225 GLU B CA 1
ATOM 4320 C C . GLU B 1 225 ? -3.381 -8.266 1.274 1 89.44 225 GLU B C 1
ATOM 4322 O O . GLU B 1 225 ? -3.168 -9.398 0.825 1 89.44 225 GLU B O 1
ATOM 4327 N N . MET B 1 226 ? -3.932 -8.047 2.395 1 91.94 226 MET B N 1
ATOM 4328 C CA . MET B 1 226 ? -4.375 -9.18 3.199 1 91.94 226 MET B CA 1
ATOM 4329 C C . MET B 1 226 ? -5.48 -9.953 2.488 1 91.94 226 MET B C 1
ATOM 4331 O O . MET B 1 226 ? -5.484 -11.188 2.492 1 91.94 226 MET B O 1
ATOM 4335 N N . VAL B 1 227 ? -6.379 -9.25 1.903 1 90.62 227 VAL B N 1
ATOM 4336 C CA . VAL B 1 227 ? -7.504 -9.891 1.228 1 90.62 227 VAL B CA 1
ATOM 4337 C C . VAL B 1 227 ? -7.023 -10.555 -0.062 1 90.62 227 VAL B C 1
ATOM 4339 O O . VAL B 1 227 ? -7.555 -11.586 -0.472 1 90.62 227 VAL B O 1
ATOM 4342 N N . ARG B 1 228 ? -6.031 -10.023 -0.666 1 87.94 228 ARG B N 1
ATOM 4343 C CA . ARG B 1 228 ? -5.445 -10.641 -1.854 1 87.94 228 ARG B CA 1
ATOM 4344 C C . ARG B 1 228 ? -4.824 -11.992 -1.522 1 87.94 228 ARG B C 1
ATOM 4346 O O . ARG B 1 228 ? -4.926 -12.938 -2.311 1 87.94 228 ARG B O 1
ATOM 4353 N N . VAL B 1 229 ? -4.191 -12.047 -0.402 1 88.88 229 VAL B N 1
ATOM 4354 C CA . VAL B 1 229 ? -3.568 -13.297 0.031 1 88.88 229 VAL B CA 1
ATOM 4355 C C . VAL B 1 229 ? -4.637 -14.367 0.217 1 88.88 229 VAL B C 1
ATOM 4357 O O . VAL B 1 229 ? -4.387 -15.555 -0.03 1 88.88 229 VAL B O 1
ATOM 4360 N N . ALA B 1 230 ? -5.84 -13.922 0.619 1 90.19 230 ALA B N 1
ATOM 4361 C CA . ALA B 1 230 ? -6.938 -14.867 0.813 1 90.19 230 ALA B CA 1
ATOM 4362 C C . ALA B 1 230 ? -7.375 -15.484 -0.513 1 90.19 230 ALA B C 1
ATOM 4364 O O . ALA B 1 230 ? -7.977 -16.562 -0.538 1 90.19 230 ALA B O 1
ATOM 4365 N N . GLY B 1 231 ? -7.098 -14.789 -1.589 1 86.31 231 GLY B N 1
ATOM 4366 C CA . GLY B 1 231 ? -7.484 -15.273 -2.904 1 86.31 231 GLY B CA 1
ATOM 4367 C C . GLY B 1 231 ? -6.492 -16.266 -3.486 1 86.31 231 GLY B C 1
ATOM 4368 O O . GLY B 1 231 ? -6.773 -16.906 -4.496 1 86.31 231 GLY B O 1
ATOM 4369 N N . HIS B 1 232 ? -5.344 -16.438 -2.908 1 84 232 HIS B N 1
ATOM 4370 C CA . HIS B 1 232 ? -4.367 -17.422 -3.354 1 84 232 HIS B CA 1
ATOM 4371 C C . HIS B 1 232 ? -4.902 -18.844 -3.176 1 84 232 HIS B C 1
ATOM 4373 O O . HIS B 1 232 ? -5.465 -19.172 -2.129 1 84 232 HIS B O 1
ATOM 4379 N N . PRO B 1 233 ? -4.738 -19.641 -4.199 1 86.38 233 PRO B N 1
ATOM 4380 C CA . PRO B 1 233 ? -5.316 -21 -4.168 1 86.38 233 PRO B CA 1
ATOM 4381 C C . PRO B 1 233 ? -4.863 -21.797 -2.957 1 86.38 233 PRO B C 1
ATOM 4383 O O . PRO B 1 233 ? -5.641 -22.578 -2.402 1 86.38 233 PRO B O 1
ATOM 4386 N N . LEU B 1 234 ? -3.66 -21.578 -2.459 1 88 234 LEU B N 1
ATOM 4387 C CA . LEU B 1 234 ? -3.156 -22.328 -1.313 1 88 234 LEU B CA 1
ATOM 4388 C C . LEU B 1 234 ? -3.871 -21.922 -0.033 1 88 234 LEU B C 1
ATOM 4390 O O . LEU B 1 234 ? -4.066 -22.734 0.87 1 88 234 LEU B O 1
ATOM 4394 N N . VAL B 1 235 ? -4.242 -20.703 -0.001 1 90.06 235 VAL B N 1
ATOM 4395 C CA . VAL B 1 235 ? -4.863 -20.156 1.206 1 90.06 235 VAL B CA 1
ATOM 4396 C C . VAL B 1 235 ? -6.383 -20.281 1.104 1 90.06 235 VAL B C 1
ATOM 4398 O O . VAL B 1 235 ? -7.055 -20.609 2.082 1 90.06 235 VAL B O 1
ATOM 4401 N N . TYR B 1 236 ? -6.898 -20.156 -0.086 1 88.62 236 TYR B N 1
ATOM 4402 C CA . TYR B 1 236 ? -8.344 -20.125 -0.305 1 88.62 236 TYR B CA 1
ATOM 4403 C C . TYR B 1 236 ? -8.977 -21.453 0.054 1 88.62 236 TYR B C 1
ATOM 4405 O O . TYR B 1 236 ? -10.078 -21.5 0.601 1 88.62 236 TYR B O 1
ATOM 4413 N N . TYR B 1 237 ? -8.312 -22.5 -0.309 1 89.31 237 TYR B N 1
ATOM 4414 C CA . TYR B 1 237 ? -8.875 -23.828 -0.055 1 89.31 237 TYR B CA 1
ATOM 4415 C C . TYR B 1 237 ? -8.406 -24.359 1.291 1 89.31 237 TYR B C 1
ATOM 4417 O O . TYR B 1 237 ? -8.383 -25.578 1.507 1 89.31 237 TYR B O 1
ATOM 4425 N N . SER B 1 238 ? -8 -23.422 2.096 1 87.31 238 SER B N 1
ATOM 4426 C CA . SER B 1 238 ? -7.645 -23.781 3.461 1 87.31 238 SER B CA 1
ATOM 4427 C C . SER B 1 238 ? -8.555 -23.109 4.473 1 87.31 238 SER B C 1
ATOM 4429 O O . SER B 1 238 ? -9.43 -22.312 4.098 1 87.31 238 SER B O 1
ATOM 4431 N N . GLY B 1 239 ? -8.547 -23.422 5.727 1 87.38 239 GLY B N 1
ATOM 4432 C CA . GLY B 1 239 ? -9.367 -22.828 6.773 1 87.38 239 GLY B CA 1
ATOM 4433 C C . GLY B 1 239 ? -8.875 -21.469 7.223 1 87.38 239 GLY B C 1
ATOM 4434 O O . GLY B 1 239 ? -9.516 -20.812 8.047 1 87.38 239 GLY B O 1
ATOM 4435 N N . TRP B 1 240 ? -7.836 -20.922 6.539 1 91.81 240 TRP B N 1
ATOM 4436 C CA . TRP B 1 240 ? -7.238 -19.672 6.984 1 91.81 240 TRP B CA 1
ATOM 4437 C C . TRP B 1 240 ? -7.98 -18.484 6.398 1 91.81 240 TRP B C 1
ATOM 4439 O O . TRP B 1 240 ? -7.727 -17.328 6.781 1 91.81 240 TRP B O 1
ATOM 4449 N N . VAL B 1 241 ? -8.922 -18.75 5.496 1 91.81 241 VAL B N 1
ATOM 4450 C CA . VAL B 1 241 ? -9.719 -17.672 4.91 1 91.81 241 VAL B CA 1
ATOM 4451 C C . VAL B 1 241 ? -10.609 -17.047 5.98 1 91.81 241 VAL B C 1
ATOM 4453 O O . VAL B 1 241 ? -10.883 -15.844 5.945 1 91.81 241 VAL B O 1
ATOM 4456 N N . PHE B 1 242 ? -10.953 -17.781 7.008 1 93.94 242 PHE B N 1
ATOM 4457 C CA . PHE B 1 242 ? -11.852 -17.328 8.062 1 93.94 242 PHE B CA 1
ATOM 4458 C C . PHE B 1 242 ? -11.203 -16.219 8.891 1 93.94 242 PHE B C 1
ATOM 4460 O O . PHE B 1 242 ? -11.734 -15.102 8.969 1 93.94 242 PHE B O 1
ATOM 4467 N N . PRO B 1 243 ? -10.039 -16.5 9.406 1 94.69 243 PRO B N 1
ATOM 4468 C CA . PRO B 1 243 ? -9.422 -15.414 10.18 1 94.69 243 PRO B CA 1
ATOM 4469 C C . PRO B 1 243 ? -9.031 -14.219 9.312 1 94.69 243 PRO B C 1
ATOM 4471 O O . PRO B 1 243 ? -9.086 -13.07 9.766 1 94.69 243 PRO B O 1
ATOM 4474 N N . ILE B 1 244 ? -8.641 -14.398 8.125 1 95.44 244 ILE B N 1
ATOM 4475 C CA . ILE B 1 244 ? -8.211 -13.305 7.254 1 95.44 244 ILE B CA 1
ATOM 4476 C C . ILE B 1 244 ? -9.367 -12.336 7.031 1 95.44 244 ILE B C 1
ATOM 4478 O O . ILE B 1 244 ? -9.219 -11.125 7.211 1 95.44 244 ILE B O 1
ATOM 4482 N N . TYR B 1 245 ? -10.547 -12.852 6.715 1 95.19 245 TYR B N 1
ATOM 4483 C CA . TYR B 1 245 ? -11.672 -11.977 6.414 1 95.19 245 TYR B CA 1
ATOM 4484 C C . TYR B 1 245 ? -12.25 -11.383 7.691 1 95.19 245 TYR B C 1
ATOM 4486 O O . TYR B 1 245 ? -12.734 -10.25 7.688 1 95.19 245 TYR B O 1
ATOM 4494 N N . ILE B 1 246 ? -12.156 -12.016 8.781 1 95.69 246 ILE B N 1
ATOM 4495 C CA . ILE B 1 246 ? -12.641 -11.469 10.047 1 95.69 246 ILE B CA 1
ATOM 4496 C C . ILE B 1 246 ? -11.773 -10.273 10.453 1 95.69 246 ILE B C 1
ATOM 4498 O O . ILE B 1 246 ? -12.297 -9.211 10.789 1 95.69 246 ILE B O 1
ATOM 4502 N N . PHE B 1 247 ? -10.5 -10.477 10.367 1 96.12 247 PHE B N 1
ATOM 4503 C CA . PHE B 1 247 ? -9.609 -9.398 10.773 1 96.12 247 PHE B CA 1
ATOM 4504 C C . PHE B 1 247 ? -9.617 -8.273 9.75 1 96.12 247 PHE B C 1
ATOM 4506 O O . PHE B 1 247 ? -9.445 -7.102 10.102 1 96.12 247 PHE B O 1
ATOM 4513 N N . SER B 1 248 ? -9.773 -8.641 8.5 1 95.12 248 SER B N 1
ATOM 4514 C CA . SER B 1 248 ? -9.914 -7.586 7.5 1 95.12 248 SER B CA 1
ATOM 4515 C C . SER B 1 248 ? -11.172 -6.762 7.738 1 95.12 248 SER B C 1
ATOM 4517 O O . SER B 1 248 ? -11.172 -5.547 7.531 1 95.12 248 SER B O 1
ATOM 4519 N N . TYR B 1 249 ? -12.219 -7.422 8.18 1 95.56 249 TYR B N 1
ATOM 4520 C CA . TYR B 1 249 ? -13.445 -6.695 8.5 1 95.56 249 TYR B CA 1
ATOM 4521 C C . TYR B 1 249 ? -13.227 -5.754 9.672 1 95.56 249 TYR B C 1
ATOM 4523 O O . TYR B 1 249 ? -13.672 -4.602 9.648 1 95.56 249 TYR B O 1
ATOM 4531 N N . LEU B 1 250 ? -12.562 -6.254 10.641 1 94.69 250 LEU B N 1
ATOM 4532 C CA . LEU B 1 250 ? -12.258 -5.422 11.797 1 94.69 250 LEU B CA 1
ATOM 4533 C C . LEU B 1 250 ? -11.43 -4.211 11.398 1 94.69 250 LEU B C 1
ATOM 4535 O O . LEU B 1 250 ? -11.625 -3.115 11.93 1 94.69 250 LEU B O 1
ATOM 4539 N N . SER B 1 251 ? -10.547 -4.445 10.508 1 93.81 251 SER B N 1
ATOM 4540 C CA . SER B 1 251 ? -9.734 -3.336 10.023 1 93.81 251 SER B CA 1
ATOM 4541 C C . SER B 1 251 ? -10.578 -2.307 9.281 1 93.81 251 SER B C 1
ATOM 4543 O O . SER B 1 251 ? -10.289 -1.11 9.32 1 93.81 251 SER B O 1
ATOM 4545 N N . CYS B 1 252 ? -11.625 -2.74 8.609 1 93.56 252 CYS B N 1
ATOM 4546 C CA . CYS B 1 252 ? -12.484 -1.84 7.844 1 93.56 252 CYS B CA 1
ATOM 4547 C C . CYS B 1 252 ? -13.305 -0.954 8.773 1 93.56 252 CYS B C 1
ATOM 4549 O O . CYS B 1 252 ? -13.805 0.094 8.352 1 93.56 252 CYS B O 1
ATOM 4551 N N . LEU B 1 253 ? -13.438 -1.282 10.008 1 91.56 253 LEU B N 1
ATOM 4552 C CA . LEU B 1 253 ? -14.211 -0.501 10.969 1 91.56 253 LEU B CA 1
ATOM 4553 C C . LEU B 1 253 ? -13.516 0.824 11.273 1 91.56 253 LEU B C 1
ATOM 4555 O O . LEU B 1 253 ? -14.156 1.763 11.758 1 91.56 253 LEU B O 1
ATOM 4559 N N . ARG B 1 254 ? -12.281 0.942 10.859 1 90.25 254 ARG B N 1
ATOM 4560 C CA . ARG B 1 254 ? -11.539 2.174 11.109 1 90.25 254 ARG B CA 1
ATOM 4561 C C . ARG B 1 254 ? -12.07 3.314 10.242 1 90.25 254 ARG B C 1
ATOM 4563 O O . ARG B 1 254 ? -11.836 4.488 10.539 1 90.25 254 ARG B O 1
ATOM 4570 N N . VAL B 1 255 ? -12.773 2.943 9.219 1 87.62 255 VAL B N 1
ATOM 4571 C CA . VAL B 1 255 ? -13.281 3.957 8.297 1 87.62 255 VAL B CA 1
ATOM 4572 C C . VAL B 1 255 ? -14.32 4.824 9 1 87.62 255 VAL B C 1
ATOM 4574 O O . VAL B 1 255 ? -14.602 5.941 8.562 1 87.62 255 VAL B O 1
ATOM 4577 N N . VAL B 1 256 ? -14.852 4.355 10.117 1 87.19 256 VAL B N 1
ATOM 4578 C CA . VAL B 1 256 ? -15.938 5.035 10.82 1 87.19 256 VAL B CA 1
ATOM 4579 C C . VAL B 1 256 ? -15.391 6.238 11.578 1 87.19 256 VAL B C 1
ATOM 4581 O O . VAL B 1 256 ? -16.109 7.203 11.836 1 87.19 256 VAL B O 1
ATOM 4584 N N . VAL B 1 257 ? -14.047 6.219 11.844 1 84.81 257 VAL B N 1
ATOM 4585 C CA . VAL B 1 257 ? -13.438 7.297 12.609 1 84.81 257 VAL B CA 1
ATOM 4586 C C . VAL B 1 257 ? -13.008 8.422 11.672 1 84.81 257 VAL B C 1
ATOM 4588 O O . VAL B 1 257 ? -12.555 8.164 10.555 1 84.81 257 VAL B O 1
ATOM 4591 N N . MET B 1 258 ? -13.195 9.602 12.133 1 79.62 258 MET B N 1
ATOM 4592 C CA . MET B 1 258 ? -12.82 10.766 11.336 1 79.62 258 MET B CA 1
ATOM 4593 C C . MET B 1 258 ? -11.328 10.758 11.031 1 79.62 258 MET B C 1
ATOM 4595 O O . MET B 1 258 ? -10.516 10.375 11.883 1 79.62 258 MET B O 1
ATOM 4599 N N . PRO B 1 259 ? -11.141 11.297 9.82 1 73.56 259 PRO B N 1
ATOM 4600 C CA . PRO B 1 259 ? -9.727 11.344 9.453 1 73.56 259 PRO B CA 1
ATOM 4601 C C . PRO B 1 259 ? -8.922 12.297 10.336 1 73.56 259 PRO B C 1
ATOM 4603 O O . PRO B 1 259 ? -9.445 13.312 10.797 1 73.56 259 PRO B O 1
ATOM 4606 N N . HIS B 1 260 ? -7.719 12.023 10.82 1 66.31 260 HIS B N 1
ATOM 4607 C CA . HIS B 1 260 ? -6.777 12.82 11.602 1 66.31 260 HIS B CA 1
ATOM 4608 C C . HIS B 1 260 ? -7.125 12.781 13.086 1 66.31 260 HIS B C 1
ATOM 4610 O O . HIS B 1 260 ? -6.711 13.656 13.852 1 66.31 260 HIS B O 1
ATOM 4616 N N . SER B 1 261 ? -8.07 11.922 13.406 1 75.12 261 SER B N 1
ATOM 4617 C CA . SER B 1 261 ? -8.32 11.711 14.828 1 75.12 261 SER B CA 1
ATOM 4618 C C . SER B 1 261 ? -7.191 10.906 15.469 1 75.12 261 SER B C 1
ATOM 4620 O O . SER B 1 261 ? -6.613 10.023 14.836 1 75.12 261 SER B O 1
ATOM 4622 N N . PRO B 1 262 ? -6.754 11.367 16.594 1 75.62 262 PRO B N 1
ATOM 4623 C CA . PRO B 1 262 ? -5.703 10.602 17.281 1 75.62 262 PRO B CA 1
ATOM 4624 C C . PRO B 1 262 ? -6.133 9.172 17.594 1 75.62 262 PRO B C 1
ATOM 4626 O O . PRO B 1 262 ? -5.281 8.312 17.844 1 75.62 262 PRO B O 1
ATOM 4629 N N . LEU B 1 263 ? -7.414 8.922 17.547 1 81.5 263 LEU B N 1
ATOM 4630 C CA . LEU B 1 263 ? -7.918 7.578 17.781 1 81.5 263 LEU B CA 1
ATOM 4631 C C . LEU B 1 263 ? -7.555 6.645 16.641 1 81.5 263 LEU B C 1
ATOM 4633 O O . LEU B 1 263 ? -7.527 5.422 16.812 1 81.5 263 LEU B O 1
ATOM 4637 N N . LEU B 1 264 ? -7.324 7.23 15.547 1 83.44 264 LEU B N 1
ATOM 4638 C CA . LEU B 1 264 ? -7.059 6.426 14.359 1 83.44 264 LEU B CA 1
ATOM 4639 C C . LEU B 1 264 ? -5.723 5.699 14.484 1 83.44 264 LEU B C 1
ATOM 4641 O O . LEU B 1 264 ? -5.582 4.566 14.016 1 83.44 264 LEU B O 1
ATOM 4645 N N . SER B 1 265 ? -4.766 6.277 15.156 1 83.25 265 SER B N 1
ATOM 4646 C CA . SER B 1 265 ? -3.463 5.641 15.305 1 83.25 265 SER B CA 1
ATOM 4647 C C . SER B 1 265 ? -3.545 4.414 16.203 1 83.25 265 SER B C 1
ATOM 4649 O O . SER B 1 265 ? -2.998 3.359 15.883 1 83.25 265 SER B O 1
ATOM 4651 N N . SER B 1 266 ? -4.262 4.559 17.25 1 86.06 266 SER B N 1
ATOM 4652 C CA . SER B 1 266 ? -4.414 3.438 18.172 1 86.06 266 SER B CA 1
ATOM 4653 C C . SER B 1 266 ? -5.297 2.348 17.562 1 86.06 266 SER B C 1
ATOM 4655 O O . SER B 1 266 ? -4.996 1.158 17.688 1 86.06 266 SER B O 1
ATOM 4657 N N . LEU B 1 267 ? -6.336 2.785 16.938 1 87.75 267 LEU B N 1
ATOM 4658 C CA . LEU B 1 267 ? -7.219 1.813 16.312 1 87.75 267 LEU B CA 1
ATOM 4659 C C . LEU B 1 267 ? -6.516 1.11 15.148 1 87.75 267 LEU B C 1
ATOM 4661 O O . LEU B 1 267 ? -6.75 -0.076 14.906 1 87.75 267 LEU B O 1
ATOM 4665 N N . GLY B 1 268 ? -5.684 1.812 14.477 1 89.06 268 GLY B N 1
ATOM 4666 C CA . GLY B 1 268 ? -4.922 1.215 13.398 1 89.06 268 GLY B CA 1
ATOM 4667 C C . GLY B 1 268 ? -3.982 0.117 13.859 1 89.06 268 GLY B C 1
ATOM 4668 O O . GLY B 1 268 ? -3.883 -0.933 13.227 1 89.06 268 GLY B O 1
ATOM 4669 N N . VAL B 1 269 ? -3.379 0.333 14.93 1 90.5 269 VAL B N 1
ATOM 4670 C CA . VAL B 1 269 ? -2.441 -0.659 15.445 1 90.5 269 VAL B CA 1
ATOM 4671 C C . VAL B 1 269 ? -3.211 -1.827 16.062 1 90.5 269 VAL B C 1
ATOM 4673 O O . VAL B 1 269 ? -2.869 -2.99 15.836 1 90.5 269 VAL B O 1
ATOM 4676 N N . ALA B 1 270 ? -4.309 -1.55 16.703 1 90.88 270 ALA B N 1
ATOM 4677 C CA . ALA B 1 270 ? -5.043 -2.572 17.453 1 90.88 270 ALA B CA 1
ATOM 4678 C C . ALA B 1 270 ? -5.895 -3.424 16.516 1 90.88 270 ALA B C 1
ATOM 4680 O O . ALA B 1 270 ? -5.992 -4.641 16.688 1 90.88 270 ALA B O 1
ATOM 4681 N N . LEU B 1 271 ? -6.438 -2.805 15.523 1 92.62 271 LEU B N 1
ATOM 4682 C CA . LEU B 1 271 ? -7.414 -3.52 14.703 1 92.62 271 LEU B CA 1
ATOM 4683 C C . LEU B 1 271 ? -6.781 -4.016 13.414 1 92.62 271 LEU B C 1
ATOM 4685 O O . LEU B 1 271 ? -7.32 -4.91 12.758 1 92.62 271 LEU B O 1
ATOM 4689 N N . GLN B 1 272 ? -5.691 -3.475 13.031 1 93.75 272 GLN B N 1
ATOM 4690 C CA . GLN B 1 272 ? -5.125 -3.857 11.742 1 93.75 272 GLN B CA 1
ATOM 4691 C C . GLN B 1 272 ? -3.707 -4.395 11.898 1 93.75 272 GLN B C 1
ATOM 4693 O O . GLN B 1 272 ? -3.445 -5.566 11.625 1 93.75 272 GLN B O 1
ATOM 4698 N N . ASP B 1 273 ? -2.816 -3.652 12.461 1 94.12 273 ASP B N 1
ATOM 4699 C CA . ASP B 1 273 ? -1.399 -4.004 12.406 1 94.12 273 ASP B CA 1
ATOM 4700 C C . ASP B 1 273 ? -1.097 -5.199 13.312 1 94.12 273 ASP B C 1
ATOM 4702 O O . ASP B 1 273 ? -0.394 -6.125 12.906 1 94.12 273 ASP B O 1
ATOM 4706 N N . LEU B 1 274 ? -1.617 -5.219 14.461 1 95.06 274 LEU B N 1
ATOM 4707 C CA . LEU B 1 274 ? -1.338 -6.309 15.391 1 95.06 274 LEU B CA 1
ATOM 4708 C C . LEU B 1 274 ? -1.97 -7.609 14.906 1 95.06 274 LEU B C 1
ATOM 4710 O O . LEU B 1 274 ? -1.277 -8.617 14.734 1 95.06 274 LEU B O 1
ATOM 4714 N N . PRO B 1 275 ? -3.209 -7.609 14.648 1 95.88 275 PRO B N 1
ATOM 4715 C CA . PRO B 1 275 ? -3.797 -8.859 14.148 1 95.88 275 PRO B CA 1
ATOM 4716 C C . PRO B 1 275 ? -3.188 -9.305 12.82 1 95.88 275 PRO B C 1
ATOM 4718 O O . PRO B 1 275 ? -2.979 -10.5 12.609 1 95.88 275 PRO B O 1
ATOM 4721 N N . PHE B 1 276 ? -2.93 -8.406 11.93 1 96.5 276 PHE B N 1
ATOM 4722 C CA . PHE B 1 276 ? -2.344 -8.758 10.641 1 96.5 276 PHE B CA 1
ATOM 4723 C C . PHE B 1 276 ? -0.954 -9.359 10.828 1 96.5 276 PHE B C 1
ATOM 4725 O O . PHE B 1 276 ? -0.547 -10.234 10.062 1 96.5 276 PHE B O 1
ATOM 4732 N N . PHE B 1 277 ? -0.26 -8.867 11.844 1 96.69 277 PHE B N 1
ATOM 4733 C CA . PHE B 1 277 ? 1.062 -9.414 12.125 1 96.69 277 PHE B CA 1
ATOM 4734 C C . PHE B 1 277 ? 0.972 -10.891 12.484 1 96.69 277 PHE B C 1
ATOM 4736 O O . PHE B 1 277 ? 1.696 -11.719 11.922 1 96.69 277 PHE B O 1
ATOM 4743 N N . PHE B 1 278 ? 0.079 -11.227 13.25 1 96.31 278 PHE B N 1
ATOM 4744 C CA . PHE B 1 278 ? -0.057 -12.602 13.695 1 96.31 278 PHE B CA 1
ATOM 4745 C C . PHE B 1 278 ? -0.59 -13.484 12.578 1 96.31 278 PHE B C 1
ATOM 4747 O O . PHE B 1 278 ? -0.159 -14.633 12.422 1 96.31 278 PHE B O 1
ATOM 4754 N N . VAL B 1 279 ? -1.495 -12.938 11.836 1 96.06 279 VAL B N 1
ATOM 4755 C CA . VAL B 1 279 ? -2.035 -13.703 10.719 1 96.06 279 VAL B CA 1
ATOM 4756 C C . VAL B 1 279 ? -0.938 -13.953 9.688 1 96.06 279 VAL B C 1
ATOM 4758 O O . VAL B 1 279 ? -0.799 -15.07 9.18 1 96.06 279 VAL B O 1
ATOM 4761 N N . ARG B 1 280 ? -0.14 -12.969 9.422 1 95.88 280 ARG B N 1
ATOM 4762 C CA . ARG B 1 280 ? 0.916 -13.109 8.43 1 95.88 280 ARG B CA 1
ATOM 4763 C C . ARG B 1 280 ? 1.994 -14.078 8.906 1 95.88 280 ARG B C 1
ATOM 4765 O O . ARG B 1 280 ? 2.543 -14.844 8.117 1 95.88 280 ARG B O 1
ATOM 4772 N N . VAL B 1 281 ? 2.316 -14.039 10.172 1 95.56 281 VAL B N 1
ATOM 4773 C CA . VAL B 1 281 ? 3.275 -14.992 10.727 1 95.56 281 VAL B CA 1
ATOM 4774 C C . VAL B 1 281 ? 2.746 -16.422 10.562 1 95.56 281 VAL B C 1
ATOM 4776 O O . VAL B 1 281 ? 3.486 -17.312 10.164 1 95.56 281 VAL B O 1
ATOM 4779 N N . GLY B 1 282 ? 1.46 -16.562 10.82 1 95.31 282 GLY B N 1
ATOM 4780 C CA . GLY B 1 282 ? 0.85 -17.859 10.633 1 95.31 282 GLY B CA 1
ATOM 4781 C C . GLY B 1 282 ? 0.842 -18.312 9.188 1 95.31 282 GLY B C 1
ATOM 4782 O O . GLY B 1 282 ? 1.141 -19.469 8.891 1 95.31 282 GLY B O 1
ATOM 4783 N N . LEU B 1 283 ? 0.557 -17.438 8.312 1 94.56 283 LEU B N 1
ATOM 4784 C CA . LEU B 1 283 ? 0.49 -17.766 6.895 1 94.56 283 LEU B CA 1
ATOM 4785 C C . LEU B 1 283 ? 1.867 -18.156 6.359 1 94.56 283 LEU B C 1
ATOM 4787 O O . LEU B 1 283 ? 1.996 -19.109 5.59 1 94.56 283 LEU B O 1
ATOM 4791 N N . ILE B 1 284 ? 2.887 -17.422 6.754 1 91.62 284 ILE B N 1
ATOM 4792 C CA . ILE B 1 284 ? 4.238 -17.703 6.281 1 91.62 284 ILE B CA 1
ATOM 4793 C C . ILE B 1 284 ? 4.723 -19.016 6.871 1 91.62 284 ILE B C 1
ATOM 4795 O O . ILE B 1 284 ? 5.414 -19.797 6.199 1 91.62 284 ILE B O 1
ATOM 4799 N N . ALA B 1 285 ? 4.34 -19.312 8.078 1 93.25 285 ALA B N 1
ATOM 4800 C CA . ALA B 1 285 ? 4.75 -20.547 8.734 1 93.25 285 ALA B CA 1
ATOM 4801 C C . ALA B 1 285 ? 4.102 -21.766 8.07 1 93.25 285 ALA B C 1
ATOM 4803 O O . ALA B 1 285 ? 4.75 -22.797 7.887 1 93.25 285 ALA B O 1
ATOM 4804 N N . PHE B 1 286 ? 2.879 -21.688 7.578 1 92.31 286 PHE B N 1
ATOM 4805 C CA . PHE B 1 286 ? 2.145 -22.828 7.066 1 92.31 286 PHE B CA 1
ATOM 4806 C C . PHE B 1 286 ? 2.277 -22.922 5.551 1 92.31 286 PHE B C 1
ATOM 4808 O O . PHE B 1 286 ? 2.355 -24.031 4.996 1 92.31 286 PHE B O 1
ATOM 4815 N N . PHE B 1 287 ? 2.232 -21.766 4.863 1 91 287 PHE B N 1
ATOM 4816 C CA . PHE B 1 287 ? 2.123 -21.828 3.412 1 91 287 PHE B CA 1
ATOM 4817 C C . PHE B 1 287 ? 3.373 -21.266 2.75 1 91 287 PHE B C 1
ATOM 4819 O O . PHE B 1 287 ? 3.527 -21.344 1.53 1 91 287 PHE B O 1
ATOM 4826 N N . GLY B 1 288 ? 4.305 -20.641 3.523 1 85.31 288 GLY B N 1
ATOM 4827 C CA . GLY B 1 288 ? 5.48 -20.031 2.926 1 85.31 288 GLY B CA 1
ATOM 4828 C C . GLY B 1 288 ? 5.277 -18.578 2.566 1 85.31 288 GLY B C 1
ATOM 4829 O O . GLY B 1 288 ? 4.531 -17.859 3.238 1 85.31 288 GLY B O 1
ATOM 4830 N N . PHE B 1 289 ? 5.91 -18 1.477 1 80.88 289 PHE B N 1
ATOM 4831 C CA . PHE B 1 289 ? 5.918 -16.578 1.168 1 80.88 289 PHE B CA 1
ATOM 4832 C C . PHE B 1 289 ? 4.746 -16.219 0.265 1 80.88 289 PHE B C 1
ATOM 4834 O O . PHE B 1 289 ? 4.941 -15.711 -0.845 1 80.88 289 PHE B O 1
ATOM 4841 N N . VAL B 1 290 ? 3.529 -16.484 0.875 1 82.88 290 VAL B N 1
ATOM 4842 C CA . VAL B 1 290 ? 2.326 -16.078 0.157 1 82.88 290 VAL B CA 1
ATOM 4843 C C . VAL B 1 290 ? 2.123 -14.57 0.3 1 82.88 290 VAL B C 1
ATOM 4845 O O . VAL B 1 290 ? 1.539 -13.93 -0.577 1 82.88 290 VAL B O 1
ATOM 4848 N N . THR B 1 291 ? 2.623 -14.031 1.393 1 86.38 291 THR B N 1
ATOM 4849 C CA . THR B 1 291 ? 2.613 -12.586 1.621 1 86.38 291 THR B CA 1
ATOM 4850 C C . THR B 1 291 ? 4.035 -12.031 1.638 1 86.38 291 THR B C 1
ATOM 4852 O O . THR B 1 291 ? 4.961 -12.695 2.113 1 86.38 291 THR B O 1
ATOM 4855 N N . PRO B 1 292 ? 4.117 -10.898 1.071 1 85.75 292 PRO B N 1
ATOM 4856 C CA . PRO B 1 292 ? 5.461 -10.312 1.095 1 85.75 292 PRO B CA 1
ATOM 4857 C C . PRO B 1 292 ? 5.969 -10.062 2.512 1 85.75 292 PRO B C 1
ATOM 4859 O O . PRO B 1 292 ? 5.199 -9.641 3.379 1 85.75 292 PRO B O 1
ATOM 4862 N N . LEU B 1 293 ? 7.215 -10.281 2.713 1 88.38 293 LEU B N 1
ATOM 4863 C CA . LEU B 1 293 ? 7.863 -10.102 4.008 1 88.38 293 LEU B CA 1
ATOM 4864 C C . LEU B 1 293 ? 7.848 -8.641 4.426 1 88.38 293 LEU B C 1
ATOM 4866 O O . LEU B 1 293 ? 7.848 -8.328 5.621 1 88.38 293 LEU B O 1
ATOM 4870 N N . LEU B 1 294 ? 7.777 -7.816 3.465 1 89.44 294 LEU B N 1
ATOM 4871 C CA . LEU B 1 294 ? 7.801 -6.387 3.752 1 89.44 294 LEU B CA 1
ATOM 4872 C C . LEU B 1 294 ? 6.566 -5.969 4.543 1 89.44 294 LEU B C 1
ATOM 4874 O O . LEU B 1 294 ? 6.645 -5.094 5.41 1 89.44 294 LEU B O 1
ATOM 4878 N N . TYR B 1 295 ? 5.434 -6.586 4.211 1 91.12 295 TYR B N 1
ATOM 4879 C CA . TYR B 1 295 ? 4.215 -6.238 4.934 1 91.12 295 TYR B CA 1
ATOM 4880 C C . TYR B 1 295 ? 4.27 -6.738 6.371 1 91.12 295 TYR B C 1
ATOM 4882 O O . TYR B 1 295 ? 3.73 -6.102 7.277 1 91.12 295 TYR B O 1
ATOM 4890 N N . LEU B 1 296 ? 4.957 -7.859 6.523 1 92.75 296 LEU B N 1
ATOM 4891 C CA . LEU B 1 296 ? 5.152 -8.367 7.875 1 92.75 296 LEU B CA 1
ATOM 4892 C C . LEU B 1 296 ? 6.047 -7.438 8.688 1 92.75 296 LEU B C 1
ATOM 4894 O O . LEU B 1 296 ? 5.75 -7.137 9.844 1 92.75 296 LEU B O 1
ATOM 4898 N N . MET B 1 297 ? 7.078 -7.023 8.086 1 91.56 297 MET B N 1
ATOM 4899 C CA . MET B 1 297 ? 7.996 -6.109 8.758 1 91.56 297 MET B CA 1
ATOM 4900 C C . MET B 1 297 ? 7.316 -4.777 9.055 1 91.56 297 MET B C 1
ATOM 4902 O O . MET B 1 297 ? 7.555 -4.176 10.102 1 91.56 297 MET B O 1
ATOM 4906 N N . LYS B 1 298 ? 6.516 -4.305 8.125 1 92.12 298 LYS B N 1
ATOM 4907 C CA . LYS B 1 298 ? 5.773 -3.066 8.352 1 92.12 298 LYS B CA 1
ATOM 4908 C C . LYS B 1 298 ? 4.891 -3.172 9.594 1 92.12 298 LYS B C 1
ATOM 4910 O O . LYS B 1 298 ? 4.91 -2.289 10.453 1 92.12 298 LYS B O 1
ATOM 4915 N N . ASN B 1 299 ? 4.105 -4.262 9.625 1 95 299 ASN B N 1
ATOM 4916 C CA . ASN B 1 299 ? 3.211 -4.441 10.766 1 95 299 ASN B CA 1
ATOM 4917 C C . ASN B 1 299 ? 3.988 -4.562 12.07 1 95 299 ASN B C 1
ATOM 4919 O O . ASN B 1 299 ? 3.576 -4.016 13.102 1 95 299 ASN B O 1
ATOM 4923 N N . LEU B 1 300 ? 5.09 -5.164 12.023 1 94.31 300 LEU B N 1
ATOM 4924 C CA . LEU B 1 300 ? 5.922 -5.34 13.211 1 94.31 300 LEU B CA 1
ATOM 4925 C C . LEU B 1 300 ? 6.52 -4.012 13.656 1 94.31 300 LEU B C 1
ATOM 4927 O O . LEU B 1 300 ? 6.414 -3.641 14.828 1 94.31 300 LEU B O 1
ATOM 4931 N N . LEU B 1 301 ? 7.102 -3.305 12.805 1 92.56 301 LEU B N 1
ATOM 4932 C CA . LEU B 1 301 ? 7.793 -2.062 13.133 1 92.56 301 LEU B CA 1
ATOM 4933 C C . LEU B 1 301 ? 6.801 -0.992 13.578 1 92.56 301 LEU B C 1
ATOM 4935 O O . LEU B 1 301 ? 7.086 -0.214 14.492 1 92.56 301 LEU B O 1
ATOM 4939 N N . VAL B 1 302 ? 5.668 -0.955 12.922 1 91.44 302 VAL B N 1
ATOM 4940 C CA . VAL B 1 302 ? 4.656 0.027 13.289 1 91.44 302 VAL B CA 1
ATOM 4941 C C . VAL B 1 302 ? 4.141 -0.269 14.695 1 91.44 302 VAL B C 1
ATOM 4943 O O . VAL B 1 302 ? 3.949 0.648 15.5 1 91.44 302 VAL B O 1
ATOM 4946 N N . CYS B 1 303 ? 3.955 -1.509 14.969 1 91.69 303 CYS B N 1
ATOM 4947 C CA . CYS B 1 303 ? 3.502 -1.887 16.312 1 91.69 303 CYS B CA 1
ATOM 4948 C C . CYS B 1 303 ? 4.562 -1.565 17.359 1 91.69 303 CYS B C 1
ATOM 4950 O O . CYS B 1 303 ? 4.25 -1.02 18.406 1 91.69 303 CYS B O 1
ATOM 4952 N N . LEU B 1 304 ? 5.762 -1.892 17.047 1 90.56 304 LEU B N 1
ATOM 4953 C CA . LEU B 1 304 ? 6.852 -1.637 17.984 1 90.56 304 LEU B CA 1
ATOM 4954 C C . LEU B 1 304 ? 7.047 -0.14 18.203 1 90.56 304 LEU B C 1
ATOM 4956 O O . LEU B 1 304 ? 7.258 0.308 19.328 1 90.56 304 LEU B O 1
ATOM 4960 N N . ALA B 1 305 ? 7.004 0.588 17.125 1 88.19 305 ALA B N 1
ATOM 4961 C CA . ALA B 1 305 ? 7.152 2.037 17.234 1 88.19 305 ALA B CA 1
ATOM 4962 C C . ALA B 1 305 ? 6.012 2.643 18.047 1 88.19 305 ALA B C 1
ATOM 4964 O O . ALA B 1 305 ? 6.23 3.547 18.859 1 88.19 305 ALA B O 1
ATOM 4965 N N . PHE B 1 306 ? 4.84 2.135 17.812 1 86.69 306 PHE B N 1
ATOM 4966 C CA . PHE B 1 306 ? 3.684 2.648 18.531 1 86.69 306 PHE B CA 1
ATOM 4967 C C . PHE B 1 306 ? 3.822 2.385 20.031 1 86.69 306 PHE B C 1
ATOM 4969 O O . PHE B 1 306 ? 3.592 3.277 20.844 1 86.69 306 PHE B O 1
ATOM 4976 N N . VAL B 1 307 ? 4.16 1.218 20.391 1 84.31 307 VAL B N 1
ATOM 4977 C CA . VAL B 1 307 ? 4.285 0.843 21.797 1 84.31 307 VAL B CA 1
ATOM 4978 C C . VAL B 1 307 ? 5.461 1.589 22.438 1 84.31 307 VAL B C 1
ATOM 4980 O O . VAL B 1 307 ? 5.363 2.066 23.562 1 84.31 307 VAL B O 1
ATOM 4983 N N . TYR B 1 308 ? 6.457 1.728 21.703 1 82.94 308 TYR B N 1
ATOM 4984 C CA . TYR B 1 308 ? 7.652 2.371 22.234 1 82.94 308 TYR B CA 1
ATOM 4985 C C . TYR B 1 308 ? 7.406 3.852 22.484 1 82.94 308 TYR B C 1
ATOM 4987 O O . TYR B 1 308 ? 7.68 4.352 23.578 1 82.94 308 TYR B O 1
ATOM 4995 N N . PHE B 1 309 ? 6.863 4.574 21.594 1 81.5 309 PHE B N 1
ATOM 4996 C CA . PHE B 1 309 ? 6.758 6.023 21.703 1 81.5 309 PHE B CA 1
ATOM 4997 C C . PHE B 1 309 ? 5.555 6.414 22.547 1 81.5 309 PHE B C 1
ATOM 4999 O O . PHE B 1 309 ? 5.566 7.453 23.219 1 81.5 309 PHE B O 1
ATOM 5006 N N . ASN B 1 310 ? 4.613 5.598 22.5 1 77.88 310 ASN B N 1
ATOM 5007 C CA . ASN B 1 310 ? 3.424 5.977 23.266 1 77.88 310 ASN B CA 1
ATOM 5008 C C . ASN B 1 310 ? 3.463 5.418 24.688 1 77.88 310 ASN B C 1
ATOM 5010 O O . ASN B 1 310 ? 2.893 6.004 25.594 1 77.88 310 ASN B O 1
ATOM 5014 N N . PHE B 1 311 ? 4.121 4.336 24.922 1 76.56 311 PHE B N 1
ATOM 5015 C CA . PHE B 1 311 ? 4.047 3.727 26.25 1 76.56 311 PHE B CA 1
ATOM 5016 C C . PHE B 1 311 ? 5.418 3.693 26.906 1 76.56 311 PHE B C 1
ATOM 5018 O O . PHE B 1 311 ? 5.555 4.023 28.094 1 76.56 311 PHE B O 1
ATOM 5025 N N . MET B 1 312 ? 6.367 3.293 26.156 1 72.62 312 MET B N 1
ATOM 5026 C CA . MET B 1 312 ? 7.672 3.084 26.781 1 72.62 312 MET B CA 1
ATOM 5027 C C . MET B 1 312 ? 8.336 4.418 27.109 1 72.62 312 MET B C 1
ATOM 5029 O O . MET B 1 312 ? 9.023 4.543 28.125 1 72.62 312 MET B O 1
ATOM 5033 N N . THR B 1 313 ? 8.219 5.363 26.141 1 69.25 313 THR B N 1
ATOM 5034 C CA . THR B 1 313 ? 8.867 6.645 26.391 1 69.25 313 THR B CA 1
ATOM 5035 C C . THR B 1 313 ? 8.227 7.359 27.578 1 69.25 313 THR B C 1
ATOM 5037 O O . THR B 1 313 ? 8.844 8.234 28.188 1 69.25 313 THR B O 1
ATOM 5040 N N . LYS B 1 314 ? 7.051 7 27.797 1 65.38 314 LYS B N 1
ATOM 5041 C CA . LYS B 1 314 ? 6.379 7.629 28.922 1 65.38 314 LYS B CA 1
ATOM 5042 C C . LYS B 1 314 ? 6.754 6.941 30.234 1 65.38 314 LYS B C 1
ATOM 5044 O O . LYS B 1 314 ? 6.484 7.465 31.312 1 65.38 314 LYS B O 1
ATOM 5049 N N . LEU B 1 315 ? 7.414 5.809 30.047 1 61.75 315 LEU B N 1
ATOM 5050 C CA . LEU B 1 315 ? 7.855 5.117 31.25 1 61.75 315 LEU B CA 1
ATOM 5051 C C . LEU B 1 315 ? 9.07 5.812 31.859 1 61.75 315 LEU B C 1
ATOM 5053 O O . LEU B 1 315 ? 9.898 6.363 31.141 1 61.75 315 LEU B O 1
ATOM 5057 N N . ARG B 1 316 ? 8.992 6.062 33.094 1 60.06 316 ARG B N 1
ATOM 5058 C CA . ARG B 1 316 ? 9.984 6.754 33.906 1 60.06 316 ARG B CA 1
ATOM 5059 C C . ARG B 1 316 ? 11.398 6.277 33.562 1 60.06 316 ARG B C 1
ATOM 5061 O O . ARG B 1 316 ? 12.352 7.055 33.625 1 60.06 316 ARG B O 1
ATOM 5068 N N . VAL B 1 317 ? 11.562 5.102 33.344 1 54.44 317 VAL B N 1
ATOM 5069 C CA . VAL B 1 317 ? 12.898 4.559 33.125 1 54.44 317 VAL B CA 1
ATOM 5070 C C . VAL B 1 317 ? 13.531 5.215 31.891 1 54.44 317 VAL B C 1
ATOM 5072 O O . VAL B 1 317 ? 14.734 5.465 31.859 1 54.44 317 VAL B O 1
ATOM 5075 N N . PHE B 1 318 ? 12.789 5.547 30.984 1 56.19 318 PHE B N 1
ATOM 5076 C CA . PHE B 1 318 ? 13.328 6.148 29.781 1 56.19 318 PHE B CA 1
ATOM 5077 C C . PHE B 1 318 ? 13.273 7.668 29.859 1 56.19 318 PHE B C 1
ATOM 5079 O O . PHE B 1 318 ? 13.875 8.359 29.031 1 56.19 318 PHE B O 1
ATOM 5086 N N . ASN B 1 319 ? 12.391 8.211 30.734 1 53.62 319 ASN B N 1
ATOM 5087 C CA . ASN B 1 319 ? 12.352 9.641 31.016 1 53.62 319 ASN B CA 1
ATOM 5088 C C . ASN B 1 319 ? 13.516 10.062 31.906 1 53.62 319 ASN B C 1
ATOM 5090 O O . ASN B 1 319 ? 13.492 11.148 32.5 1 53.62 319 ASN B O 1
ATOM 5094 N N . THR B 1 320 ? 14.344 9.336 32.281 1 44.62 320 THR B N 1
ATOM 5095 C CA . THR B 1 320 ? 15.391 9.797 33.188 1 44.62 320 THR B CA 1
ATOM 5096 C C . THR B 1 320 ? 16.016 11.086 32.656 1 44.62 320 THR B C 1
ATOM 5098 O O . THR B 1 320 ? 16.703 11.789 33.406 1 44.62 320 THR B O 1
ATOM 5101 N N . GLU B 1 321 ? 16.078 11.5 31.531 1 43.22 321 GLU B N 1
ATOM 5102 C CA . GLU B 1 321 ? 16.859 12.727 31.375 1 43.22 321 GLU B CA 1
ATOM 5103 C C . GLU B 1 321 ? 16.062 13.945 31.844 1 43.22 321 GLU B C 1
ATOM 5105 O O . GLU B 1 321 ? 16.516 15.078 31.719 1 43.22 321 GLU B O 1
ATOM 5110 N N . ARG B 1 322 ? 14.859 14.109 32.5 1 39 322 ARG B N 1
ATOM 5111 C CA . ARG B 1 322 ? 14.594 15.25 33.375 1 39 322 ARG B CA 1
ATOM 5112 C C . ARG B 1 322 ? 15.641 15.352 34.469 1 39 322 ARG B C 1
ATOM 5114 O O . ARG B 1 322 ? 15.805 16.406 35.094 1 39 322 ARG B O 1
ATOM 5121 N N . MET B 1 323 ? 16.125 14.281 35.156 1 31.77 323 MET B N 1
ATOM 5122 C CA . MET B 1 323 ? 16.953 14.547 36.344 1 31.77 323 MET B CA 1
ATOM 5123 C C . MET B 1 323 ? 18.219 15.281 35.969 1 31.77 323 MET B C 1
ATOM 5125 O O . MET B 1 323 ? 18.938 15.797 36.844 1 31.77 323 MET B O 1
ATOM 5129 N N . PHE B 1 324 ? 18.875 15.055 34.906 1 28.47 324 PHE B N 1
ATOM 5130 C CA . PHE B 1 324 ? 20.156 15.742 34.906 1 28.47 324 PHE B CA 1
ATOM 5131 C C . PHE B 1 324 ? 19.984 17.203 34.5 1 28.47 324 PHE B C 1
ATOM 5133 O O . PHE B 1 324 ? 20.969 17.922 34.312 1 28.47 324 PHE B O 1
ATOM 5140 N N . PHE B 1 325 ? 18.781 17.844 34.062 1 26.53 325 PHE B N 1
ATOM 5141 C CA . PHE B 1 325 ? 18.922 19.25 34.375 1 26.53 325 PHE B CA 1
ATOM 5142 C C . PHE B 1 325 ? 18.422 19.531 35.781 1 26.53 325 PHE B C 1
ATOM 5144 O O . PHE B 1 325 ? 17.422 18.969 36.219 1 26.53 325 PHE B O 1
#

pLDDT: mean 77.02, std 21.35, range [24.95, 96.69]

Solvent-accessible surface area (backbone atoms only — not comparable to full-atom values): 35677 Å² total; per-residue (Å²): 129,69,59,61,56,48,50,51,49,50,50,51,52,51,51,45,50,45,42,46,46,50,38,42,53,53,44,47,46,53,40,18,53,51,52,18,50,50,29,45,69,34,97,71,66,42,70,20,65,60,50,24,53,49,46,48,50,48,49,53,51,48,53,52,48,46,41,63,70,45,50,50,53,48,51,49,46,58,70,64,56,40,55,89,67,61,57,93,57,75,50,38,68,70,51,43,51,42,46,59,69,28,50,44,55,43,49,50,48,52,46,49,44,37,49,54,25,54,75,64,73,45,91,82,72,60,61,60,67,60,55,62,35,41,44,53,48,28,52,42,47,46,54,46,47,68,60,46,68,80,45,73,86,57,36,76,62,76,73,76,74,60,82,50,55,58,78,46,77,58,70,74,70,70,72,76,71,81,78,75,82,67,76,84,65,74,74,68,67,74,55,60,85,78,56,61,80,51,93,61,38,78,42,45,50,61,49,72,70,35,47,47,51,50,50,47,52,48,69,43,45,66,53,51,52,52,56,51,43,39,38,34,69,79,35,28,72,39,82,60,35,54,60,50,49,53,44,45,50,50,36,56,57,55,63,24,44,42,82,64,39,42,48,49,54,38,47,43,36,63,37,34,27,50,55,48,32,54,51,47,52,50,44,38,71,75,71,36,85,72,57,62,61,52,60,45,49,47,24,48,50,39,46,49,38,41,48,39,60,57,49,47,18,67,31,63,84,51,35,49,73,64,71,80,104,127,70,59,59,56,48,48,50,51,50,50,50,50,50,49,47,50,45,40,46,46,50,38,41,53,52,43,47,47,53,40,20,53,52,54,16,50,53,30,44,69,33,96,70,66,43,69,21,66,59,52,24,53,50,44,47,50,48,48,52,51,48,53,51,49,46,40,64,70,46,51,50,53,49,52,51,46,60,70,65,55,42,54,87,66,62,59,88,56,77,49,38,67,71,50,42,49,42,45,60,70,27,52,44,53,40,50,49,47,51,46,49,46,37,50,54,25,53,75,64,74,47,91,80,72,59,61,60,68,59,55,63,35,40,45,54,46,28,54,43,48,46,52,45,46,66,60,46,68,80,44,71,84,58,36,77,61,74,74,73,74,59,82,48,55,58,76,48,76,58,68,75,72,72,73,76,74,83,79,73,82,66,75,84,66,77,75,69,69,75,54,59,86,78,57,60,81,51,93,61,38,76,41,44,50,61,48,72,71,35,47,47,50,49,50,48,52,48,69,43,47,66,54,51,51,51,56,52,43,38,39,34,71,81,35,28,72,38,82,59,36,54,59,50,51,53,44,46,50,50,35,56,57,57,64,25,44,41,80,65,40,42,47,50,54,36,48,44,38,64,37,33,28,50,54,48,33,55,51,47,52,50,44,39,72,75,72,34,82,73,56,61,61,52,60,46,50,48,24,47,51,39,45,50,38,41,48,39,60,57,50,46,18,66,30,63,82,52,34,48,72,63,70,80,103

Nearest PDB structures (foldseek):
  7um5-assembly1_A  TM=3.617E-01  e=8.368E+00  Homo sapiens
  9f34-assembly1_R  TM=1.769E-01  e=5.705E+00  Homo sapiens
  9f34-assembly1_R  TM=1.847E-01  e=4.915E+00  Homo sapiens

Secondary structure (DSSP, 8-state):
-HHHHHHHHHHHHHHHHHHHHHHHHHHHHHHHHHHHHHHHHSSS---HHHHHHHHHHHHHHHHHHHIIIIIHHHHHHHHTT-HHHHSS-SB-HHHHHHIIIIIHHHHHHHHHHHHHHHHTT-------HHHHHHHHHHHHHHHHHHHHTTS-SSS---STTS--SS--------------------------TT---SGGGGGG---HHHHHHHHHHHHHHHHHHHHHHHTSHHHHTSTTHHHHHHHHHHHHGGGGBPTT-HHHHHHHIIIIIHHHHHHHHHHHHHH-TTS-HHHHHHHHHHHHHHHIIIIITTSTTT-GGGTT-/-HHHHHHHHHHHHHHHHHHHHHHHHHHHHHHHHHHHHHHHHSSS---HHHHHHHHHHHHHHHHHHHIIIIIHHHHHHHHTT-HHHHTS-SB-HHHHHHIIIIIHHHHHHHHHHHHHHHHTT-------HHHHHHHHHHHHHHHHHHHHTTS-SSS---STTS--SS--------------------------TT---SGGGGGG---HHHHHHHHHHHHHHHHHHHHHHHTSHHHHTSTTHHHHHHHHHHHHGGGGBPTT-HHHHHHHIIIIIHHHHHHHHHHHHHH-TTS-HHHHHHHHHHHHHHHIIIIITTSTTT-GGGTT-

Foldseek 3Di:
DPPVLVVLVVVLVVLLLCLLQVLLLVLLLVLLQLQLVLQCPDVVRHRSPVSNVVSNVVSVVLSVCLCVPPVVVVVVCVVVVPCVQPNPDQWAVSLVSSLVSGVVVSLVSLLVSLVSCLVSVHDDALPPLPSLVSNVVSSLSNLLSVQCSVFDPDDPRPPDPSVPLPPPPPVPPPPPDDDPVDDPPDPPPPCPVVCPPDPCNVVVDDDVSVVSSVVSCVLCVLLSLLQVLCSDSVNSNDPLSVLSSVLSSQQSNLSGGDRNDPVSLVSCLVRPLVSVLVSVVVCCVPPNPSDPVVSNVVSVVSNVVCCCVVPVCPDVVNVVVVVVD/DVPVLVVLVVVLVVLLLCLLQVLLLVLLLVLLQLQLVLQCPDVVRHRSPVSSVVSNVVSVVLSVCLCVPPVVVVVVCVVVVPCVQPPPDQWAVSLVSSLVSGVVVSLVSLLVSLVSCLVSVHDDALPPLPSLVSNVVSSLSNLLSVQCSVFDPDDPRPQPPSVPLPPPPPVPPPPPDDDDPPDPPDPPPPCPVVCPPDPCNVVVDDDVSVVSSVVSCVLCVLLSLLQVLCSDPVNSNDNLSVLSSVLSSQQSNLSGGDPNPPVSLVSCLVRPLVSVLVSVVVCCVPPNPSDPVVSNVVSVVSNVVCCCVVPVCVDVVNVVVVPVD

InterPro domains:
  IPR020394 Uncharacterised protein family, FAM23-like, transmembrane [PTHR31453] (1-324)

Organism: Lates calcarif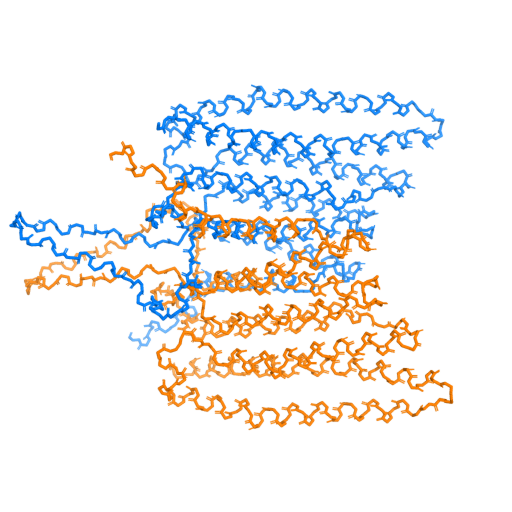er (NCBI:txid8187)

Sequence (650 aa):
MGSGRTLKFALCEVLQFAGLCVPLFIVMQRFAVIVAKVKTSAQPPGDGSTAYWLIVASSIAYVTSAALLAWVPLKYMVFMKKKFLIGRKKWRPVALVYVILSTLPCFAFLIASSEVQINNNLKHDTFTELPVSLVLFSLICIDVVERIRHCRLTGQGEDADIPSTVLTHVEQVTPVTPITPAVSGTTTYHLSPYAYTGPLRFLCASDARADVFVDSFMFWMDTVEMVRVAGHPLVYYSGWVFPIYIFSYLSCLRVVVMPHSPLLSSLGVALQDLPFFFVRVGLIAFFGFVTPLLYLMKNLLVCLAFVYFNFMTKLRVFNTERMFFMGSGRTLKFALCEVLQFAGLCVPLFIVMQRFAVIVAKVKTSAQPPGDGSTAYWLIVASSIAYVTSAALLAWVPLKYMVFMKKKFLIGRKKWRPVALVYVILSTLPCFAFLIASSEVQINNNLKHDTFTELPVSLVLFSLICIDVVERIRHCRLTGQGEDADIPSTVLTHVEQVTPVTPITPAVSGTTTYHLSPYAYTGPLRFLCASDARADVFVDSFMFWMDTVEMVRVAGHPLVYYSGWVFPIYIFSYLSCLRVVVMPHSPLLSSLGVALQDLPFFFVRVGLIAFFGFVTPLLYLMKNLLVCLAFVYFNFMTKLRVFNTERMFF